Protein 2O9I (pdb70)

Nearest PDB structures (foldseek):
  2o9i-assembly3_B  TM=9.935E-01  e=9.505E-38  Homo sapiens
  8f5y-assembly1_A  TM=9.847E-01  e=1.091E-37  Homo sapiens
  6tfi-assembly1_A  TM=9.910E-01  e=4.517E-37  Homo sapiens
  6nx1-assembly2_B-2  TM=9.942E-01  e=8.984E-37  Homo sapiens
  6hty-assembly2_B  TM=9.895E-01  e=3.097E-36  Homo sapiens

B-factor: mean 54.54, std 20.53, range [12.17, 119.62]

Structure (mmCIF, N/CA/C/O backbone):
data_2O9I
#
_entry.id   2O9I
#
_cell.length_a   83.979
_cell.length_b   90.618
_cell.length_c   105.725
_cell.angle_alpha   90.00
_cell.angle_beta   90.00
_cell.angle_gamma   90.00
#
_symmetry.space_group_name_H-M   'P 21 21 21'
#
loop_
_entity.id
_entity.type
_entity.pdbx_description
1 polymer 'Orphan nuclear receptor PXR'
2 polymer 'Nuclear Receptor Coactivator 1 isoform 3'
3 non-polymer N-(2,2,2-TRIFLUOROETHYL)-N-{4-[2,2,2-TRIFLUORO-1-HYDROXY-1-(TRIFLUOROMETHYL)ETHYL]PHENYL}BENZENESULFONAMIDE
4 water water
#
loop_
_atom_site.group_PDB
_atom_site.id
_atom_site.type_symbol
_atom_site.label_atom_id
_atom_site.label_alt_id
_atom_site.label_comp_id
_atom_site.label_asym_id
_atom_site.label_entity_id
_atom_site.label_seq_id
_atom_site.pdbx_PDB_ins_code
_atom_site.Cartn_x
_atom_site.Cartn_y
_atom_site.Cartn_z
_atom_site.occupancy
_atom_site.B_iso_or_equiv
_atom_site.auth_seq_id
_atom_site.auth_comp_id
_atom_site.auth_asym_id
_atom_site.auth_atom_id
_atom_site.pdbx_PDB_model_num
ATOM 1 N N . GLY A 1 1 ? 2.106 19.275 59.193 1.00 56.98 142 GLY A N 1
ATOM 2 C CA . GLY A 1 1 ? 2.782 18.918 57.915 1.00 55.96 142 GLY A CA 1
ATOM 3 C C . GLY A 1 1 ? 1.774 18.556 56.844 1.00 55.81 142 GLY A C 1
ATOM 4 O O . GLY A 1 1 ? 0.575 18.810 56.993 1.00 54.28 142 GLY A O 1
ATOM 5 N N . LEU A 1 2 ? 2.264 17.967 55.758 1.00 55.88 143 LEU A N 1
ATOM 6 C CA . LEU A 1 2 ? 1.413 17.565 54.640 1.00 55.55 143 LEU A CA 1
ATOM 7 C C . LEU A 1 2 ? 0.937 16.140 54.860 1.00 54.32 143 LEU A C 1
ATOM 8 O O . LEU A 1 2 ? 1.630 15.342 55.486 1.00 53.47 143 LEU A O 1
ATOM 13 N N . THR A 1 3 ? -0.237 15.810 54.338 1.00 54.26 144 THR A N 1
ATOM 14 C CA . THR A 1 3 ? -0.736 14.452 54.479 1.00 56.14 144 THR A CA 1
ATOM 15 C C . THR A 1 3 ? 0.328 13.569 53.836 1.00 57.85 144 THR A C 1
ATOM 16 O O . THR A 1 3 ? 1.256 14.070 53.197 1.00 59.16 144 THR A O 1
ATOM 20 N N . GLU A 1 4 ? 0.216 12.259 54.004 1.00 59.37 145 GLU A N 1
ATOM 21 C CA . GLU A 1 4 ? 1.222 11.380 53.428 1.00 59.69 145 GLU A CA 1
ATOM 22 C C . GLU A 1 4 ? 1.060 11.284 51.916 1.00 57.50 145 GLU A C 1
ATOM 23 O O . GLU A 1 4 ? 2.006 10.925 51.217 1.00 55.90 145 GLU A O 1
ATOM 29 N N . GLU A 1 5 ? -0.134 11.596 51.414 1.00 56.59 146 GLU A N 1
ATOM 30 C CA . GLU A 1 5 ? -0.357 11.544 49.967 1.00 58.35 146 GLU A CA 1
ATOM 31 C C . GLU A 1 5 ? 0.373 12.741 49.365 1.00 58.15 146 GLU A C 1
ATOM 32 O O . GLU A 1 5 ? 1.082 12.622 48.364 1.00 56.88 146 GLU A O 1
ATOM 38 N N . GLN A 1 6 ? 0.208 13.885 50.019 1.00 58.17 147 GLN A N 1
ATOM 39 C CA . GLN A 1 6 ? 0.826 15.129 49.596 1.00 57.95 147 GLN A CA 1
ATOM 40 C C . GLN A 1 6 ? 2.338 14.977 49.552 1.00 58.91 147 GLN A C 1
ATOM 41 O O . GLN A 1 6 ? 2.969 15.194 48.526 1.00 59.34 147 GLN A O 1
ATOM 47 N N . ARG A 1 7 ? 2.903 14.611 50.689 1.00 61.04 148 ARG A N 1
ATOM 48 C CA . ARG A 1 7 ? 4.323 14.434 50.783 1.00 63.22 148 ARG A CA 1
ATOM 49 C C . ARG A 1 7 ? 4.895 13.638 49.616 1.00 63.10 148 ARG A C 1
ATOM 50 O O . ARG A 1 7 ? 5.976 13.928 49.125 1.00 63.86 148 ARG A O 1
ATOM 58 N N . MET A 1 8 ? 4.163 12.640 49.154 1.00 62.20 149 MET A N 1
ATOM 59 C CA . MET A 1 8 ? 4.641 11.831 48.043 1.00 61.67 149 MET A CA 1
ATOM 60 C C . MET A 1 8 ? 4.255 12.355 46.666 1.00 57.77 149 MET A C 1
ATOM 61 O O . MET A 1 8 ? 4.781 11.928 45.636 1.00 57.86 149 MET A O 1
ATOM 66 N N . MET A 1 9 ? 3.322 13.289 46.651 1.00 53.63 150 MET A N 1
ATOM 67 C CA . MET A 1 9 ? 2.877 13.927 45.418 1.00 50.31 150 MET A CA 1
ATOM 68 C C . MET A 1 9 ? 4.001 14.857 45.014 1.00 47.69 150 MET A C 1
ATOM 69 O O . MET A 1 9 ? 4.345 14.948 43.831 1.00 47.63 150 MET A O 1
ATOM 74 N N . ILE A 1 10 ? 4.558 15.552 46.005 1.00 43.59 151 ILE A N 1
ATOM 75 C CA . ILE A 1 10 ? 5.666 16.469 45.752 1.00 42.09 151 ILE A CA 1
ATOM 76 C C . ILE A 1 10 ? 6.901 15.702 45.282 1.00 41.20 151 ILE A C 1
ATOM 77 O O . ILE A 1 10 ? 7.667 16.184 44.450 1.00 40.72 151 ILE A O 1
ATOM 82 N N . ARG A 1 11 ? 7.082 14.511 45.837 1.00 41.34 152 ARG A N 1
ATOM 83 C CA . ARG A 1 11 ? 8.209 13.660 45.501 1.00 42.56 152 ARG A CA 1
ATOM 84 C C . ARG A 1 11 ? 8.168 13.174 44.047 1.00 41.34 152 ARG A C 1
ATOM 85 O O . ARG A 1 11 ? 9.180 13.217 43.345 1.00 38.46 152 ARG A O 1
ATOM 93 N N . GLU A 1 12 ? 7.009 12.709 43.587 1.00 41.35 153 GLU A N 1
ATOM 94 C CA . GLU A 1 12 ? 6.930 12.252 42.205 1.00 41.78 153 GLU A CA 1
ATOM 95 C C . GLU A 1 12 ? 7.113 13.440 41.259 1.00 40.34 153 GLU A C 1
ATOM 96 O O . GLU A 1 12 ? 7.632 13.291 40.153 1.00 38.53 153 GLU A O 1
ATOM 102 N N . LEU A 1 13 ? 6.666 14.612 41.701 1.00 39.03 154 LEU A N 1
ATOM 103 C CA . LEU A 1 13 ? 6.797 15.832 40.916 1.00 37.61 154 LEU A CA 1
ATOM 104 C C . LEU A 1 13 ? 8.298 16.191 40.827 1.00 35.49 154 LEU A C 1
ATOM 105 O O . LEU A 1 13 ? 8.847 16.377 39.744 1.00 35.57 154 LEU A O 1
ATOM 110 N N . MET A 1 14 ? 8.958 16.262 41.975 1.00 31.26 155 MET A N 1
ATOM 111 C CA . MET A 1 14 ? 10.384 16.556 42.039 1.00 29.17 155 MET A CA 1
ATOM 112 C C . MET A 1 14 ? 11.187 15.552 41.249 1.00 29.41 155 MET A C 1
ATOM 113 O O . MET A 1 14 ? 12.043 15.917 40.462 1.00 31.68 155 MET A O 1
ATOM 118 N N . ASP A 1 15 ? 10.908 14.275 41.465 1.00 30.60 156 ASP A N 1
ATOM 119 C CA . ASP A 1 15 ? 11.595 13.212 40.740 1.00 28.97 156 ASP A CA 1
ATOM 120 C C . ASP A 1 15 ? 11.470 13.414 39.245 1.00 27.57 156 ASP A C 1
ATOM 121 O O . ASP A 1 15 ? 12.450 13.307 38.504 1.00 27.48 156 ASP A O 1
ATOM 126 N N . ALA A 1 16 ? 10.265 13.730 38.801 1.00 25.52 157 ALA A N 1
ATOM 127 C CA . ALA A 1 16 ? 10.028 13.967 37.390 1.00 25.82 157 ALA A CA 1
ATOM 128 C C . ALA A 1 16 ? 10.833 15.179 36.948 1.00 27.78 157 ALA A C 1
ATOM 129 O O . ALA A 1 16 ? 11.421 15.176 35.864 1.00 27.10 157 ALA A O 1
ATOM 131 N N . GLN A 1 17 ? 10.873 16.210 37.791 1.00 26.50 158 GLN A N 1
ATOM 132 C CA . GLN A 1 17 ? 11.625 17.402 37.446 1.00 26.99 158 GLN A CA 1
ATOM 133 C C . GLN A 1 17 ? 13.088 17.047 37.248 1.00 29.62 158 GLN A C 1
ATOM 134 O O . GLN A 1 17 ? 13.660 17.335 36.190 1.00 28.52 158 GLN A O 1
ATOM 140 N N . MET A 1 18 ? 13.680 16.392 38.251 1.00 30.44 159 MET A N 1
ATOM 141 C CA . MET A 1 18 ? 15.097 16.032 38.196 1.00 34.78 159 MET A CA 1
ATOM 142 C C . MET A 1 18 ? 15.491 15.120 37.030 1.00 35.87 159 MET A C 1
ATOM 143 O O . MET A 1 18 ? 16.589 15.248 36.489 1.00 37.97 159 MET A O 1
ATOM 148 N N . LYS A 1 19 ? 14.606 14.211 36.638 1.00 34.47 160 LYS A N 1
ATOM 149 C CA . LYS A 1 19 ? 14.929 13.295 35.565 1.00 32.98 160 LYS A CA 1
ATOM 150 C C . LYS A 1 19 ? 14.734 13.873 34.186 1.00 33.93 160 LYS A C 1
ATOM 151 O O . LYS A 1 19 ? 15.165 13.272 33.204 1.00 36.62 160 LYS A O 1
ATOM 157 N N . THR A 1 20 ? 14.097 15.032 34.079 1.00 34.41 161 THR A N 1
ATOM 158 C CA . THR A 1 20 ? 13.837 15.582 32.749 1.00 32.45 161 THR A CA 1
ATOM 159 C C . THR A 1 20 ? 14.220 17.036 32.530 1.00 32.57 161 THR A C 1
ATOM 160 O O . THR A 1 20 ? 14.029 17.574 31.454 1.00 31.88 161 THR A O 1
ATOM 164 N N . PHE A 1 21 ? 14.762 17.677 33.550 1.00 34.52 162 PHE A N 1
ATOM 165 C CA . PHE A 1 21 ? 15.177 19.061 33.424 1.00 35.99 162 PHE A CA 1
ATOM 166 C C . PHE A 1 21 ? 16.696 19.092 33.467 1.00 36.16 162 PHE A C 1
ATOM 167 O O . PHE A 1 21 ? 17.294 18.945 34.525 1.00 35.69 162 PHE A O 1
ATOM 175 N N . ASP A 1 22 ? 17.318 19.263 32.305 1.00 38.41 163 ASP A N 1
ATOM 176 C CA . ASP A 1 22 ? 18.787 19.316 32.218 1.00 39.61 163 ASP A CA 1
ATOM 177 C C . ASP A 1 22 ? 19.207 20.743 32.541 1.00 38.40 163 ASP A C 1
ATOM 178 O O . ASP A 1 22 ? 19.531 21.538 31.647 1.00 38.27 163 ASP A O 1
ATOM 183 N N . THR A 1 23 ? 19.191 21.046 33.835 1.00 37.78 164 THR A N 1
ATOM 184 C CA . THR A 1 23 ? 19.505 22.376 34.348 1.00 36.75 164 THR A CA 1
ATOM 185 C C . THR A 1 23 ? 20.838 23.004 33.915 1.00 36.68 164 THR A C 1
ATOM 186 O O . THR A 1 23 ? 21.004 24.224 33.995 1.00 37.30 164 THR A O 1
ATOM 190 N N . THR A 1 24 ? 21.775 22.185 33.447 1.00 36.95 165 THR A N 1
ATOM 191 C CA . THR A 1 24 ? 23.081 22.671 33.024 1.00 37.49 165 THR A CA 1
ATOM 192 C C . THR A 1 24 ? 23.164 22.740 31.508 1.00 38.78 165 THR A C 1
ATOM 193 O O . THR A 1 24 ? 24.205 23.107 30.952 1.00 37.89 165 THR A O 1
ATOM 197 N N . PHE A 1 25 ? 22.075 22.365 30.842 1.00 40.24 166 PHE A N 1
ATOM 198 C CA . PHE A 1 25 ? 22.027 22.370 29.385 1.00 42.22 166 PHE A CA 1
ATOM 199 C C . PHE A 1 25 ? 23.255 21.675 28.808 1.00 43.20 166 PHE A C 1
ATOM 200 O O . PHE A 1 25 ? 23.895 22.166 27.878 1.00 44.46 166 PHE A O 1
ATOM 208 N N . SER A 1 26 ? 23.573 20.518 29.367 1.00 44.81 167 SER A N 1
ATOM 209 C CA . SER A 1 26 ? 24.716 19.736 28.916 1.00 47.09 167 SER A CA 1
ATOM 210 C C . SER A 1 26 ? 24.397 18.849 27.702 1.00 47.28 167 SER A C 1
ATOM 211 O O . SER A 1 26 ? 25.295 18.415 26.989 1.00 46.48 167 SER A O 1
ATOM 214 N N . HIS A 1 27 ? 23.118 18.593 27.456 1.00 48.67 168 HIS A N 1
ATOM 215 C CA . HIS A 1 27 ? 22.730 17.748 26.341 1.00 50.19 168 HIS A CA 1
ATOM 216 C C . HIS A 1 27 ? 22.122 18.533 25.198 1.00 50.60 168 HIS A C 1
ATOM 217 O O . HIS A 1 27 ? 21.538 17.970 24.262 1.00 50.37 168 HIS A O 1
ATOM 224 N N . PHE A 1 28 ? 22.266 19.848 25.277 1.00 50.92 169 PHE A N 1
ATOM 225 C CA . PHE A 1 28 ? 21.760 20.727 24.234 1.00 50.86 169 PHE A CA 1
ATOM 226 C C . PHE A 1 28 ? 22.934 21.085 23.318 1.00 51.50 169 PHE A C 1
ATOM 227 O O . PHE A 1 28 ? 23.750 21.964 23.634 1.00 51.47 169 PHE A O 1
ATOM 235 N N . LYS A 1 29 ? 23.039 20.370 22.203 1.00 52.27 170 LYS A N 1
ATOM 236 C CA . LYS A 1 29 ? 24.110 20.634 21.248 1.00 54.67 170 LYS A CA 1
ATOM 237 C C . LYS A 1 29 ? 23.646 20.370 19.832 1.00 53.38 170 LYS A C 1
ATOM 238 O O . LYS A 1 29 ? 22.570 19.824 19.623 1.00 53.50 170 LYS A O 1
ATOM 244 N N . ASN A 1 30 ? 24.467 20.755 18.863 1.00 53.98 171 ASN A N 1
ATOM 245 C CA . ASN A 1 30 ? 24.133 20.578 17.448 1.00 53.99 171 ASN A CA 1
ATOM 246 C C . ASN A 1 30 ? 23.014 21.560 17.123 1.00 52.68 171 ASN A C 1
ATOM 247 O O . ASN A 1 30 ? 22.087 21.223 16.383 1.00 54.65 171 ASN A O 1
ATOM 252 N N . PHE A 1 31 ? 23.084 22.761 17.691 1.00 48.64 172 PHE A N 1
ATOM 253 C CA . PHE A 1 31 ? 22.056 23.759 17.440 1.00 45.79 172 PHE A CA 1
ATOM 254 C C . PHE A 1 31 ? 22.560 24.786 16.429 1.00 45.83 172 PHE A C 1
ATOM 255 O O . PHE A 1 31 ? 23.768 24.936 16.235 1.00 47.47 172 PHE A O 1
ATOM 263 N N . ARG A 1 32 ? 21.632 25.482 15.782 1.00 43.53 173 ARG A N 1
ATOM 264 C CA . ARG A 1 32 ? 21.991 26.476 14.787 1.00 43.14 173 ARG A CA 1
ATOM 265 C C . ARG A 1 32 ? 22.431 27.786 15.429 1.00 43.51 173 ARG A C 1
ATOM 266 O O . ARG A 1 32 ? 22.046 28.093 16.555 1.00 44.72 173 ARG A O 1
ATOM 274 N N . LEU A 1 33 ? 23.240 28.555 14.705 1.00 43.32 174 LEU A N 1
ATOM 275 C CA . LEU A 1 33 ? 23.730 29.841 15.191 1.00 43.87 174 LEU A CA 1
ATOM 276 C C . LEU A 1 33 ? 23.626 30.876 14.084 1.00 44.31 174 LEU A C 1
ATOM 277 O O . LEU A 1 33 ? 23.512 30.520 12.907 1.00 45.29 174 LEU A O 1
ATOM 282 N N . PRO A 1 34 ? 23.647 32.171 14.443 1.00 43.97 175 PRO A N 1
ATOM 283 C CA . PRO A 1 34 ? 23.561 33.223 13.431 1.00 44.30 175 PRO A CA 1
ATOM 284 C C . PRO A 1 34 ? 24.832 33.112 12.607 1.00 46.70 175 PRO A C 1
ATOM 285 O O . PRO A 1 34 ? 25.902 32.848 13.161 1.00 48.30 175 PRO A O 1
ATOM 289 N N . GLY A 1 35 ? 24.725 33.304 11.295 1.00 48.95 176 GLY A N 1
ATOM 290 C CA . GLY A 1 35 ? 25.900 33.218 10.442 1.00 50.84 176 GLY A CA 1
ATOM 291 C C . GLY A 1 35 ? 26.864 34.362 10.703 1.00 52.74 176 GLY A C 1
ATOM 292 O O . GLY A 1 35 ? 26.612 35.216 11.554 1.00 51.51 176 GLY A O 1
ATOM 293 N N . VAL A 1 36 ? 27.980 34.380 9.986 1.00 56.69 177 VAL A N 1
ATOM 294 C CA . VAL A 1 36 ? 28.964 35.443 10.163 1.00 62.49 177 VAL A CA 1
ATOM 295 C C . VAL A 1 36 ? 28.786 36.527 9.074 1.00 65.20 177 VAL A C 1
ATOM 296 O O . VAL A 1 36 ? 29.745 37.164 8.623 1.00 64.40 177 VAL A O 1
ATOM 300 N N . LEU A 1 37 ? 27.522 36.728 8.692 1.00 68.63 178 LEU A N 1
ATOM 301 C CA . LEU A 1 37 ? 27.099 37.681 7.666 1.00 69.78 178 LEU A CA 1
ATOM 302 C C . LEU A 1 37 ? 27.964 38.923 7.567 1.00 70.78 178 LEU A C 1
ATOM 303 O O . LEU A 1 37 ? 27.571 39.903 6.935 1.00 72.97 178 LEU A O 1
ATOM 308 N N . SER A 1 51 ? 1.155 44.766 -1.394 1.00 110.93 192 SER A N 1
ATOM 309 C CA . SER A 1 51 ? 2.259 45.221 -0.561 1.00 110.74 192 SER A CA 1
ATOM 310 C C . SER A 1 51 ? 1.786 46.247 0.462 1.00 110.62 192 SER A C 1
ATOM 311 O O . SER A 1 51 ? 2.563 47.086 0.914 1.00 110.77 192 SER A O 1
ATOM 314 N N . ARG A 1 52 ? 0.506 46.182 0.813 1.00 110.55 193 ARG A N 1
ATOM 315 C CA . ARG A 1 52 ? -0.067 47.092 1.801 1.00 111.17 193 ARG A CA 1
ATOM 316 C C . ARG A 1 52 ? -0.532 46.280 2.997 1.00 110.87 193 ARG A C 1
ATOM 317 O O . ARG A 1 52 ? -0.419 46.706 4.148 1.00 110.15 193 ARG A O 1
ATOM 325 N N . GLU A 1 53 ? -1.073 45.106 2.699 1.00 110.51 194 GLU A N 1
ATOM 326 C CA . GLU A 1 53 ? -1.549 44.200 3.723 1.00 109.80 194 GLU A CA 1
ATOM 327 C C . GLU A 1 53 ? -0.341 43.639 4.463 1.00 108.30 194 GLU A C 1
ATOM 328 O O . GLU A 1 53 ? -0.282 43.676 5.695 1.00 107.89 194 GLU A O 1
ATOM 334 N N . GLU A 1 54 ? 0.626 43.133 3.701 1.00 105.83 195 GLU A N 1
ATOM 335 C CA . GLU A 1 54 ? 1.831 42.559 4.282 1.00 103.23 195 GLU A CA 1
ATOM 336 C C . GLU A 1 54 ? 2.650 43.627 4.998 1.00 100.08 195 GLU A C 1
ATOM 337 O O . GLU A 1 54 ? 3.312 43.347 6.000 1.00 99.89 195 GLU A O 1
ATOM 343 N N . ALA A 1 55 ? 2.601 44.851 4.483 1.00 95.83 196 ALA A N 1
ATOM 344 C CA . ALA A 1 55 ? 3.346 45.955 5.079 1.00 91.92 196 ALA A CA 1
ATOM 345 C C . ALA A 1 55 ? 2.973 46.125 6.551 1.00 89.36 196 ALA A C 1
ATOM 346 O O . ALA A 1 55 ? 3.843 46.282 7.408 1.00 88.84 196 ALA A O 1
ATOM 348 N N . ALA A 1 56 ? 1.674 46.097 6.836 1.00 85.97 197 ALA A N 1
ATOM 349 C CA . ALA A 1 56 ? 1.189 46.243 8.202 1.00 81.81 197 ALA A CA 1
ATOM 350 C C . ALA A 1 56 ? 1.652 45.048 9.023 1.00 79.16 197 ALA A C 1
ATOM 351 O O . ALA A 1 56 ? 1.938 45.169 10.216 1.00 78.75 197 ALA A O 1
ATOM 353 N N . LYS A 1 57 ? 1.715 43.889 8.376 1.00 75.81 198 LYS A N 1
ATOM 354 C CA . LYS A 1 57 ? 2.160 42.674 9.038 1.00 72.86 198 LYS A CA 1
ATOM 35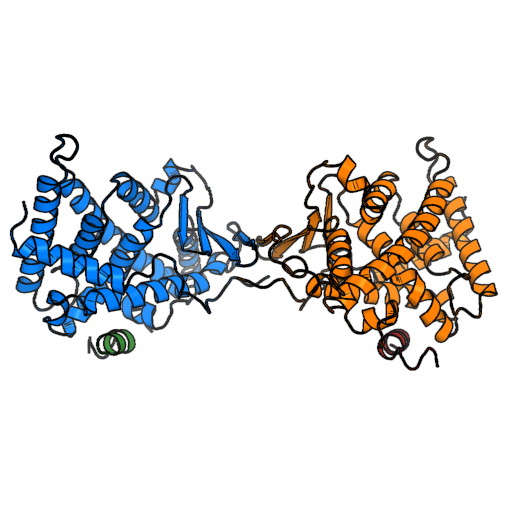5 C C . LYS A 1 57 ? 3.583 42.856 9.559 1.00 71.32 198 LYS A C 1
ATOM 356 O O . LYS A 1 57 ? 3.862 42.583 10.728 1.00 71.06 198 LYS A O 1
ATOM 362 N N . TRP A 1 58 ? 4.486 43.309 8.693 1.00 69.40 199 TRP A N 1
ATOM 363 C CA . TRP A 1 58 ? 5.870 43.534 9.106 1.00 66.70 199 TRP A CA 1
ATOM 364 C C . TRP A 1 58 ? 5.937 44.505 10.279 1.00 64.54 199 TRP A C 1
ATOM 365 O O . TRP A 1 58 ? 6.677 44.291 11.237 1.00 63.94 199 TRP A O 1
ATOM 376 N N . SER A 1 59 ? 5.160 45.576 10.199 1.00 63.21 200 SER A N 1
ATOM 377 C CA . SER A 1 59 ? 5.135 46.565 11.265 1.00 61.47 200 SER A CA 1
ATOM 378 C C . SER A 1 59 ? 4.840 45.900 12.605 1.00 59.70 200 SER A C 1
ATOM 379 O O . SER A 1 59 ? 5.384 46.294 13.629 1.00 59.95 200 SER A O 1
ATOM 382 N N . GLN A 1 60 ? 3.982 44.885 12.593 1.00 57.83 201 GLN A N 1
ATOM 383 C CA . GLN A 1 60 ? 3.629 44.178 13.816 1.00 55.73 201 GLN A CA 1
ATOM 384 C C . GLN A 1 60 ? 4.717 43.216 14.291 1.00 55.82 201 GLN A C 1
ATOM 385 O O . GLN A 1 60 ? 4.974 43.105 15.495 1.00 55.15 201 GLN A O 1
ATOM 391 N N . VAL A 1 61 ? 5.337 42.513 13.344 1.00 54.97 202 VAL A N 1
ATOM 392 C CA . VAL A 1 61 ? 6.392 41.559 13.654 1.00 54.28 202 VAL A CA 1
ATOM 393 C C . VAL A 1 61 ? 7.561 42.258 14.323 1.00 55.55 202 VAL A C 1
ATOM 394 O O . VAL A 1 61 ? 8.125 41.744 15.290 1.00 55.90 202 VAL A O 1
ATOM 398 N N . ARG A 1 62 ? 7.915 43.433 13.808 1.00 57.27 203 ARG A N 1
ATOM 399 C CA . ARG A 1 62 ? 9.017 44.217 14.367 1.00 60.06 203 ARG A CA 1
ATOM 400 C C . ARG A 1 62 ? 8.681 44.633 15.792 1.00 59.92 203 ARG A C 1
ATOM 401 O O . ARG A 1 62 ? 9.557 44.894 16.608 1.00 59.55 203 ARG A O 1
ATOM 409 N N . LYS A 1 63 ? 7.391 44.681 16.079 1.00 61.38 204 LYS A N 1
ATOM 410 C CA . LYS A 1 63 ? 6.913 45.061 17.394 1.00 62.48 204 LYS A CA 1
ATOM 411 C C . LYS A 1 63 ? 6.789 43.805 18.265 1.00 61.09 204 LYS A C 1
ATOM 412 O O . LYS A 1 63 ? 6.707 43.894 19.489 1.00 61.13 204 LYS A O 1
ATOM 418 N N . ASP A 1 64 ? 6.776 42.640 17.625 1.00 59.08 205 ASP A N 1
ATOM 419 C CA . ASP A 1 64 ? 6.657 41.373 18.341 1.00 57.92 205 ASP A CA 1
ATOM 420 C C . ASP A 1 64 ? 7.998 40.807 18.776 1.00 57.24 205 ASP A C 1
ATOM 421 O O . ASP A 1 64 ? 8.100 40.177 19.823 1.00 56.19 205 ASP A O 1
ATOM 426 N N . LEU A 1 65 ? 9.017 41.019 17.953 1.00 57.13 206 LEU A N 1
ATOM 427 C CA . LEU A 1 65 ? 10.361 40.532 18.229 1.00 57.40 206 LEU A CA 1
ATOM 428 C C . LEU A 1 65 ? 11.164 41.609 18.911 1.00 58.65 206 LEU A C 1
ATOM 429 O O . LEU A 1 65 ? 12.259 41.367 19.403 1.00 59.38 206 LEU A O 1
ATOM 434 N N . CYS A 1 66 ? 10.588 42.801 18.933 1.00 61.21 207 CYS A N 1
ATOM 435 C CA . CYS A 1 66 ? 11.214 43.981 19.504 1.00 62.18 207 CYS A CA 1
ATOM 436 C C . CYS A 1 66 ? 11.959 43.817 20.841 1.00 61.35 207 CYS A C 1
ATOM 437 O O . CYS A 1 66 ? 13.183 43.636 20.852 1.00 60.05 207 CYS A O 1
ATOM 440 N N . SER A 1 67 ? 11.226 43.882 21.956 1.00 60.52 208 SER A N 1
ATOM 441 C CA . SER A 1 67 ? 11.829 43.785 23.289 1.00 60.12 208 SER A CA 1
ATOM 442 C C . SER A 1 67 ? 12.028 42.370 23.819 1.00 58.85 208 SER A C 1
ATOM 443 O O . SER A 1 67 ? 11.827 42.091 25.003 1.00 58.38 208 SER A O 1
ATOM 446 N N . LEU A 1 68 ? 12.436 41.482 22.924 1.00 57.01 209 LEU A N 1
ATOM 447 C CA . LEU A 1 68 ? 12.703 40.098 23.271 1.00 54.94 209 LEU A CA 1
ATOM 448 C C . LEU A 1 68 ? 14.108 39.882 22.759 1.00 52.73 209 LEU A C 1
ATOM 449 O O . LEU A 1 68 ? 14.684 38.794 22.865 1.00 52.07 209 LEU A O 1
ATOM 454 N N . LYS A 1 69 ? 14.658 40.955 22.206 1.00 49.24 210 LYS A N 1
ATOM 455 C CA . LYS A 1 69 ? 15.992 40.909 21.646 1.00 47.15 210 LYS A CA 1
ATOM 456 C C . LYS A 1 69 ? 16.999 40.478 22.699 1.00 44.57 210 LYS A C 1
ATOM 457 O O . LYS A 1 69 ? 17.021 41.020 23.802 1.00 43.34 210 LYS A O 1
ATOM 463 N N . VAL A 1 70 ? 17.820 39.487 22.363 1.00 43.27 211 VAL A N 1
ATOM 464 C CA . VAL A 1 70 ? 18.838 39.018 23.291 1.00 42.26 211 VAL A CA 1
ATOM 465 C C . VAL A 1 70 ? 20.209 38.885 22.641 1.00 42.34 211 VAL A C 1
ATOM 466 O O . VAL A 1 70 ? 20.337 38.834 21.421 1.00 41.72 211 VAL A O 1
ATOM 470 N N . SER A 1 71 ? 21.224 38.849 23.495 1.00 42.97 212 SER A N 1
ATOM 471 C CA . SER A 1 71 ? 22.608 38.683 23.096 1.00 42.50 212 SER A CA 1
ATOM 472 C C . SER A 1 71 ? 22.886 37.228 23.438 1.00 40.62 212 SER A C 1
ATOM 473 O O . SER A 1 71 ? 22.280 36.681 24.346 1.00 40.34 212 SER A O 1
ATOM 476 N N . LEU A 1 72 ? 23.802 36.604 22.719 1.00 40.60 213 LEU A N 1
ATOM 477 C CA . LEU A 1 72 ? 24.116 35.206 22.954 1.00 39.80 213 LEU A CA 1
ATOM 478 C C . LEU A 1 72 ? 25.586 35.086 23.312 1.00 40.14 213 LEU A C 1
ATOM 479 O O . LEU A 1 72 ? 26.434 35.643 22.621 1.00 39.96 213 LEU A O 1
ATOM 484 N N . GLN A 1 73 ? 25.892 34.384 24.400 1.00 40.76 214 GLN A N 1
ATOM 485 C CA . GLN A 1 73 ? 27.279 34.192 24.782 1.00 43.01 214 GLN A CA 1
ATOM 486 C C . GLN A 1 73 ? 27.542 32.693 24.844 1.00 45.59 214 GLN A C 1
ATOM 487 O O . GLN A 1 73 ? 26.708 31.935 25.356 1.00 47.21 214 GLN A O 1
ATOM 493 N N . LEU A 1 74 ? 28.690 32.266 24.323 1.00 47.38 215 LEU A N 1
ATOM 494 C CA . LEU A 1 74 ? 29.048 30.855 24.331 1.00 50.81 215 LEU A CA 1
ATOM 495 C C . LEU A 1 74 ? 30.402 30.632 24.989 1.00 53.54 215 LEU A C 1
ATOM 496 O O . LEU A 1 74 ? 31.430 30.670 24.316 1.00 55.20 215 LEU A O 1
ATOM 501 N N . ARG A 1 75 ? 30.406 30.408 26.300 1.00 54.84 216 ARG A N 1
ATOM 502 C CA . ARG A 1 75 ? 31.651 30.180 27.026 1.00 55.03 216 ARG A CA 1
ATOM 503 C C . ARG A 1 75 ? 32.111 28.776 26.711 1.00 55.33 216 ARG A C 1
ATOM 504 O O . ARG A 1 75 ? 31.414 27.821 27.005 1.00 54.98 216 ARG A O 1
ATOM 512 N N . GLY A 1 76 ? 33.289 28.663 26.108 1.00 57.38 217 GLY A N 1
ATOM 513 C CA . GLY A 1 76 ? 33.827 27.363 25.748 1.00 60.57 217 GLY A CA 1
ATOM 514 C C . GLY A 1 76 ? 34.645 26.667 26.827 1.00 63.00 217 GLY A C 1
ATOM 515 O O . GLY A 1 76 ? 35.037 27.283 27.817 1.00 61.64 217 GLY A O 1
ATOM 516 N N . GLU A 1 77 ? 34.901 25.375 26.620 1.00 65.64 218 GLU A N 1
ATOM 517 C CA . GLU A 1 77 ? 35.674 24.556 27.554 1.00 67.43 218 GLU A CA 1
ATOM 518 C C . GLU A 1 77 ? 37.026 25.193 27.840 1.00 67.06 218 GLU A C 1
ATOM 519 O O . GLU A 1 77 ? 37.326 25.553 28.973 1.00 68.63 218 GLU A O 1
ATOM 525 N N . ASP A 1 78 ? 37.840 25.310 26.795 1.00 65.75 219 ASP A N 1
ATOM 526 C CA . ASP A 1 78 ? 39.180 25.879 26.891 1.00 63.83 219 ASP A CA 1
ATOM 527 C C . ASP A 1 78 ? 39.256 27.243 27.570 1.00 61.82 219 ASP A C 1
ATOM 528 O O . ASP A 1 78 ? 40.331 27.655 28.009 1.00 61.32 219 ASP A O 1
ATOM 533 N N . GLY A 1 79 ? 38.129 27.945 27.649 1.00 59.90 220 GLY A N 1
ATOM 534 C CA . GLY A 1 79 ? 38.133 29.263 28.264 1.00 58.11 220 GLY A CA 1
ATOM 535 C C . GLY A 1 79 ? 37.853 30.362 27.250 1.00 57.41 220 GLY A C 1
ATOM 536 O O . GLY A 1 79 ? 37.840 31.549 27.590 1.00 55.73 220 GLY A O 1
ATOM 537 N N . SER A 1 80 ? 37.643 29.962 25.995 1.00 56.53 221 SER A N 1
ATOM 538 C CA . SER A 1 80 ? 37.339 30.896 24.919 1.00 54.40 221 SER A CA 1
ATOM 539 C C . SER A 1 80 ? 35.917 31.377 25.130 1.00 52.53 221 SER A C 1
ATOM 540 O O . SER A 1 80 ? 35.131 30.719 25.795 1.00 51.91 221 SER A O 1
ATOM 543 N N . VAL A 1 81 ? 35.579 32.519 24.557 1.00 51.63 222 VAL A N 1
ATOM 544 C CA . VAL A 1 81 ? 34.235 33.047 24.713 1.00 50.83 222 VAL A CA 1
ATOM 545 C C . VAL A 1 81 ? 33.725 33.693 23.431 1.00 49.73 222 VAL A C 1
ATOM 546 O O . VAL A 1 81 ? 34.217 34.738 23.009 1.00 50.51 222 VAL A O 1
ATOM 550 N N . TRP A 1 82 ? 32.750 33.052 22.799 1.00 47.54 223 TRP A N 1
ATOM 551 C CA . TRP A 1 82 ? 32.165 33.601 21.588 1.00 46.21 223 TRP A CA 1
ATOM 552 C C . TRP A 1 82 ? 30.989 34.449 22.049 1.00 46.54 223 TRP A C 1
ATOM 553 O O . TRP A 1 82 ? 30.267 34.070 22.957 1.00 47.91 223 TRP A O 1
ATOM 564 N N . ASN A 1 83 ? 30.798 35.604 21.434 1.00 47.35 224 ASN A N 1
ATOM 565 C CA . ASN A 1 83 ? 29.697 36.470 21.821 1.00 46.68 224 ASN A CA 1
ATOM 566 C C . ASN A 1 83 ? 29.021 37.031 20.571 1.00 46.36 224 ASN A C 1
ATOM 567 O O . ASN A 1 83 ? 29.689 37.455 19.633 1.00 45.55 224 ASN A O 1
ATOM 572 N N . TYR A 1 84 ? 27.693 37.023 20.568 1.00 47.06 225 TYR A N 1
ATOM 573 C CA . TYR A 1 84 ? 26.918 37.499 19.435 1.00 47.52 225 TYR A CA 1
ATOM 574 C C . TYR A 1 84 ? 25.969 38.621 19.782 1.00 48.37 225 TYR A C 1
ATOM 575 O O . TYR A 1 84 ? 24.984 38.393 20.489 1.00 47.93 225 TYR A O 1
ATOM 584 N N . LYS A 1 85 ? 26.242 39.816 19.259 1.00 49.80 226 LYS A N 1
ATOM 585 C CA . LYS A 1 85 ? 25.370 40.969 19.486 1.00 50.79 226 LYS A CA 1
ATOM 586 C C . LYS A 1 85 ? 24.483 41.094 18.249 1.00 50.92 226 LYS A C 1
ATOM 587 O O . LYS A 1 85 ? 24.971 41.277 17.136 1.00 50.48 226 LYS A O 1
ATOM 593 N N . PRO A 1 86 ? 23.163 40.982 18.429 1.00 52.09 227 PRO A N 1
ATOM 594 C CA . PRO A 1 86 ? 22.220 41.079 17.316 1.00 54.48 227 PRO A CA 1
ATOM 595 C C . PRO A 1 86 ? 22.174 42.469 16.671 1.00 56.82 227 PRO A C 1
ATOM 596 O O . PRO A 1 86 ? 22.660 43.445 17.239 1.00 58.08 227 PRO A O 1
ATOM 600 N N . PRO A 1 87 ? 21.591 42.574 15.470 1.00 59.18 228 PRO A N 1
ATOM 601 C CA . PRO A 1 87 ? 21.514 43.869 14.792 1.00 62.58 228 PRO A CA 1
ATOM 602 C C . PRO A 1 87 ? 20.399 44.769 15.315 1.00 65.95 228 PRO A C 1
ATOM 603 O O . PRO A 1 87 ? 19.323 44.291 15.678 1.00 66.76 228 PRO A O 1
ATOM 607 N N . ALA A 1 88 ? 20.669 46.071 15.370 1.00 69.63 229 ALA A N 1
ATOM 608 C CA . ALA A 1 88 ? 19.665 47.040 15.806 1.00 74.11 229 ALA A CA 1
ATOM 609 C C . ALA A 1 88 ? 18.553 47.076 14.737 1.00 76.70 229 ALA A C 1
ATOM 610 O O . ALA A 1 88 ? 18.768 46.669 13.595 1.00 77.03 229 ALA A O 1
ATOM 612 N N . ASP A 1 89 ? 17.372 47.560 15.098 1.00 79.80 230 ASP A N 1
ATOM 613 C CA . ASP A 1 89 ? 16.257 47.583 14.155 1.00 84.02 230 ASP A CA 1
ATOM 614 C C . ASP A 1 89 ? 16.533 48.379 12.878 1.00 86.38 230 ASP A C 1
ATOM 615 O O . ASP A 1 89 ? 17.073 49.487 12.917 1.00 86.53 230 ASP A O 1
ATOM 620 N N . SER A 1 90 ? 16.143 47.792 11.749 1.00 88.71 231 SER A N 1
ATOM 621 C CA . SER A 1 90 ? 16.307 48.392 10.426 1.00 90.33 231 SER A CA 1
ATOM 622 C C . SER A 1 90 ? 16.055 47.313 9.378 1.00 91.79 231 SER A C 1
ATOM 623 O O . SER A 1 90 ? 15.976 46.123 9.704 1.00 92.67 231 SER A O 1
ATOM 626 N N . GLY A 1 91 ? 15.941 47.734 8.122 1.00 92.62 232 GLY A N 1
ATOM 627 C CA . GLY A 1 91 ? 15.702 46.799 7.036 1.00 93.13 232 GLY A CA 1
ATOM 628 C C . GLY A 1 91 ? 14.683 45.723 7.373 1.00 93.38 232 GLY A C 1
ATOM 629 O O . GLY A 1 91 ? 13.598 46.014 7.896 1.00 94.19 232 GLY A O 1
ATOM 630 N N . GLY A 1 92 ? 15.037 44.474 7.083 1.00 91.97 233 GLY A N 1
ATOM 631 C CA . GLY A 1 92 ? 14.141 43.368 7.357 1.00 89.91 233 GLY A CA 1
ATOM 632 C C . GLY A 1 92 ? 14.785 42.178 8.049 1.00 89.01 233 GLY A C 1
ATOM 633 O O . GLY A 1 92 ? 15.074 42.227 9.246 1.00 88.95 233 GLY A O 1
ATOM 634 N N . LYS A 1 93 ? 15.001 41.111 7.283 1.00 87.57 234 LYS A N 1
ATOM 635 C CA . LYS A 1 93 ? 15.590 39.862 7.762 1.00 85.81 234 LYS A CA 1
ATOM 636 C C . LYS A 1 93 ? 16.554 39.942 8.949 1.00 84.33 234 LYS A C 1
ATOM 637 O O . LYS A 1 93 ? 16.701 38.971 9.696 1.00 84.92 234 LYS A O 1
ATOM 643 N N . GLU A 1 94 ? 17.211 41.084 9.129 1.00 81.85 235 GLU A N 1
ATOM 644 C CA . GLU A 1 94 ? 18.152 41.248 10.236 1.00 78.54 235 GLU A CA 1
ATOM 645 C C . GLU A 1 94 ? 17.493 41.013 11.597 1.00 74.60 235 GLU A C 1
ATOM 646 O O . GLU A 1 94 ? 18.174 40.714 12.579 1.00 74.91 235 GLU A O 1
ATOM 652 N N . ILE A 1 95 ? 16.169 41.139 11.657 1.00 69.10 236 ILE A N 1
ATOM 653 C CA . ILE A 1 95 ? 15.456 40.938 12.912 1.00 63.17 236 ILE A CA 1
ATOM 654 C C . ILE A 1 95 ? 15.045 39.484 13.150 1.00 59.85 236 ILE A C 1
ATOM 655 O O . ILE A 1 95 ? 14.329 39.187 14.105 1.00 58.91 236 ILE A O 1
ATOM 660 N N . PHE A 1 96 ? 15.508 38.583 12.292 1.00 56.04 237 PHE A N 1
ATOM 661 C CA . PHE A 1 96 ? 15.187 37.166 12.420 1.00 53.20 237 PHE A CA 1
ATOM 662 C C . PHE A 1 96 ? 16.453 36.318 12.509 1.00 50.45 237 PHE A C 1
ATOM 663 O O . PHE A 1 96 ? 16.379 35.101 12.380 1.00 50.95 237 PHE A O 1
ATOM 671 N N . SER A 1 97 ? 17.604 36.941 12.733 1.00 47.98 238 SER A N 1
ATOM 672 C CA . SER A 1 97 ? 18.858 36.193 12.746 1.00 47.75 238 SER A CA 1
ATOM 673 C C . SER A 1 97 ? 19.070 35.235 13.898 1.00 46.77 238 SER A C 1
ATOM 674 O O . SER A 1 97 ? 19.901 34.321 13.810 1.00 46.83 238 SER A O 1
ATOM 677 N N . LEU A 1 98 ? 18.313 35.429 14.971 1.00 44.40 239 LEU A N 1
ATOM 678 C CA . LEU A 1 98 ? 18.446 34.591 16.144 1.00 40.51 239 LEU A CA 1
ATOM 679 C C . LEU A 1 98 ? 17.272 33.616 16.316 1.00 38.74 239 LEU A C 1
ATOM 680 O O . LEU A 1 98 ? 17.230 32.860 17.281 1.00 38.10 239 LEU A O 1
ATOM 685 N N . LEU A 1 99 ? 16.343 33.616 15.359 1.00 39.18 240 LEU A N 1
ATOM 686 C CA . LEU A 1 99 ? 15.157 32.739 15.394 1.00 39.38 240 LEU A CA 1
ATOM 687 C C . LEU A 1 99 ? 15.407 31.232 15.257 1.00 39.05 240 LEU A C 1
ATOM 688 O O . LEU A 1 99 ? 14.815 30.430 15.982 1.00 39.13 240 LEU A O 1
ATOM 693 N N . PRO A 1 100 ? 16.273 30.824 14.321 1.00 38.93 241 PRO A N 1
ATOM 694 C CA . PRO A 1 100 ? 16.565 29.398 14.130 1.00 38.13 241 PRO A CA 1
ATOM 695 C C . PRO A 1 100 ? 17.196 28.765 15.375 1.00 38.64 241 PRO A C 1
ATOM 696 O O . PRO A 1 100 ? 16.892 27.615 15.714 1.00 38.57 241 PRO A O 1
ATOM 700 N N . HIS A 1 101 ? 18.079 29.510 16.046 1.00 38.28 242 HIS A N 1
ATOM 701 C CA . HIS A 1 101 ? 18.738 29.002 17.253 1.00 37.25 242 HIS A CA 1
ATOM 702 C C . HIS A 1 101 ? 17.714 28.885 18.369 1.00 36.22 242 HIS A C 1
ATOM 703 O O . HIS A 1 101 ? 17.709 27.913 19.130 1.00 36.21 242 HIS A O 1
ATOM 710 N N . MET A 1 102 ? 16.861 29.895 18.473 1.00 34.94 243 MET A N 1
ATOM 711 C CA . MET A 1 102 ? 15.825 29.894 19.484 1.00 34.03 243 MET A CA 1
ATOM 712 C C . MET A 1 102 ? 14.918 28.681 19.248 1.00 34.53 243 MET A C 1
ATOM 713 O O . MET A 1 102 ? 14.563 27.955 20.171 1.00 33.80 243 MET A O 1
ATOM 718 N N . ALA A 1 103 ? 14.554 28.453 17.995 1.00 35.04 244 ALA A N 1
ATOM 719 C CA . ALA A 1 103 ? 13.683 27.337 17.666 1.00 36.12 244 ALA A CA 1
ATOM 720 C C . ALA A 1 103 ? 14.299 26.028 18.168 1.00 36.80 244 ALA A C 1
ATOM 721 O O . ALA A 1 103 ? 13.587 25.091 18.559 1.00 35.83 244 ALA A O 1
ATOM 723 N N . ASP A 1 104 ? 15.627 25.961 18.150 1.00 37.17 245 ASP A N 1
ATOM 724 C CA . ASP A 1 104 ? 16.304 24.766 18.609 1.00 36.28 245 ASP A CA 1
ATOM 725 C C . ASP A 1 104 ? 16.331 24.688 20.130 1.00 36.48 245 ASP A C 1
ATOM 726 O O . ASP A 1 104 ? 16.272 23.600 20.698 1.00 35.87 245 ASP A O 1
ATOM 731 N N . MET A 1 105 ? 16.417 25.837 20.794 1.00 37.81 246 MET A N 1
ATOM 732 C CA . MET A 1 105 ? 16.417 25.863 22.257 1.00 38.34 246 MET A CA 1
ATOM 733 C C . MET A 1 105 ? 15.020 25.451 22.728 1.00 39.41 246 MET A C 1
ATOM 734 O O . MET A 1 105 ? 14.863 24.558 23.564 1.00 39.31 246 MET A O 1
ATOM 739 N N . SER A 1 106 ? 14.018 26.138 22.183 1.00 38.95 247 SER A N 1
ATOM 740 C CA . SER A 1 106 ? 12.621 25.899 22.485 1.00 38.67 247 SER A CA 1
ATOM 741 C C . SER A 1 106 ? 12.260 24.423 22.263 1.00 38.82 247 SER A C 1
ATOM 742 O O . SER A 1 106 ? 11.595 23.797 23.094 1.00 39.35 247 SER A O 1
ATOM 745 N N . THR A 1 107 ? 12.702 23.866 21.142 1.00 37.76 248 THR A N 1
ATOM 746 C CA . THR A 1 107 ? 12.431 22.468 20.838 1.00 35.25 248 THR A CA 1
ATOM 747 C C . THR A 1 107 ? 13.125 21.548 21.850 1.00 33.29 248 THR A C 1
ATOM 748 O O . THR A 1 107 ? 12.548 20.557 22.293 1.00 33.69 248 THR A O 1
ATOM 752 N N . TYR A 1 108 ? 14.357 21.880 22.220 1.00 32.84 249 TYR A N 1
ATOM 753 C CA . TYR A 1 108 ? 15.096 21.093 23.204 1.00 32.56 249 TYR A CA 1
ATOM 754 C C . TYR A 1 108 ? 14.306 21.174 24.523 1.00 34.07 249 TYR A C 1
ATOM 755 O O . TYR A 1 108 ? 14.080 20.163 25.201 1.00 34.37 249 TYR A O 1
ATOM 764 N N . MET A 1 109 ? 13.870 22.378 24.873 1.00 34.32 250 MET A N 1
ATOM 765 C CA . MET A 1 109 ? 13.102 22.568 26.094 1.00 34.98 250 MET A CA 1
ATOM 766 C C . MET A 1 109 ? 11.790 21.802 26.037 1.00 35.20 250 MET A C 1
ATOM 767 O O . MET A 1 109 ? 11.373 21.171 27.005 1.00 35.04 250 MET A O 1
ATOM 772 N N . PHE A 1 110 ? 11.135 21.853 24.892 1.00 36.42 251 PHE A N 1
ATOM 773 C CA . PHE A 1 110 ? 9.864 21.163 24.742 1.00 37.92 251 PHE A CA 1
ATOM 774 C C . PHE A 1 110 ? 10.003 19.663 24.982 1.00 38.71 251 PHE A C 1
ATOM 775 O O . PHE A 1 110 ? 9.230 19.082 25.751 1.00 37.66 251 PHE A O 1
ATOM 783 N N . LYS A 1 111 ? 10.993 19.037 24.344 1.00 39.18 252 LYS A N 1
ATOM 784 C CA . LYS A 1 111 ? 11.194 17.604 24.529 1.00 39.44 252 LYS A CA 1
ATOM 785 C C . LYS A 1 111 ? 11.275 17.263 26.017 1.00 38.00 252 LYS A C 1
ATOM 786 O O . LYS A 1 111 ? 10.751 16.236 26.469 1.00 38.57 252 LYS A O 1
ATOM 792 N N . GLY A 1 112 ? 11.925 18.136 26.778 1.00 36.07 253 GLY A N 1
ATOM 793 C CA . GLY A 1 112 ? 12.066 17.905 28.204 1.00 36.30 253 GLY A CA 1
ATOM 794 C C . GLY A 1 112 ? 10.718 17.916 28.889 1.00 37.28 253 GLY A C 1
ATOM 795 O O . GLY A 1 112 ? 10.403 17.012 29.671 1.00 36.89 253 GLY A O 1
ATOM 796 N N . ILE A 1 113 ? 9.926 18.946 28.577 1.00 36.72 254 ILE A N 1
ATOM 797 C CA . ILE A 1 113 ? 8.581 19.119 29.130 1.00 34.74 254 ILE A CA 1
ATOM 798 C C . ILE A 1 113 ? 7.724 17.880 28.907 1.00 33.66 254 ILE A C 1
ATOM 799 O O . ILE A 1 113 ? 7.074 17.376 29.840 1.00 30.52 254 ILE A O 1
ATOM 804 N N . ILE A 1 114 ? 7.743 17.387 27.671 1.00 33.54 255 ILE A N 1
ATOM 805 C CA . ILE A 1 114 ? 6.978 16.205 27.299 1.00 34.20 255 ILE A CA 1
ATOM 806 C C . ILE A 1 114 ? 7.402 15.021 28.144 1.00 33.71 255 ILE A C 1
ATOM 807 O O . ILE A 1 114 ? 6.568 14.249 28.600 1.00 32.90 255 ILE A O 1
ATOM 812 N N . SER A 1 115 ? 8.705 14.876 28.360 1.00 34.64 256 SER A N 1
ATOM 813 C CA . SER A 1 115 ? 9.200 13.778 29.194 1.00 33.37 256 SER A CA 1
ATOM 814 C C . SER A 1 115 ? 8.623 13.944 30.579 1.00 33.09 256 SER A C 1
ATOM 815 O O . SER A 1 115 ? 8.118 12.994 31.159 1.00 34.32 256 SER A O 1
ATOM 818 N N . PHE A 1 116 ? 8.692 15.175 31.087 1.00 33.46 257 PHE A N 1
ATOM 819 C CA . PHE A 1 116 ? 8.188 15.539 32.416 1.00 31.11 257 PHE A CA 1
ATOM 820 C C . PHE A 1 116 ? 6.760 15.049 32.658 1.00 29.75 257 PHE A C 1
ATOM 821 O O . PHE A 1 116 ? 6.484 14.402 33.662 1.00 28.59 257 PHE A O 1
ATOM 829 N N . ALA A 1 117 ? 5.859 15.370 31.738 1.00 30.08 258 ALA A N 1
ATOM 830 C CA . ALA A 1 117 ? 4.470 14.969 31.871 1.00 32.14 258 ALA A CA 1
ATOM 831 C C . ALA A 1 117 ? 4.351 13.433 31.879 1.00 35.83 258 ALA A C 1
ATOM 832 O O . ALA A 1 117 ? 3.568 12.852 32.662 1.00 35.88 258 ALA A O 1
ATOM 834 N N . LYS A 1 118 ? 5.154 12.786 31.032 1.00 38.33 259 LYS A N 1
ATOM 835 C CA . LYS A 1 118 ? 5.167 11.333 30.906 1.00 42.04 259 LYS A CA 1
ATOM 836 C C . LYS A 1 118 ? 5.428 10.539 32.179 1.00 44.79 259 LYS A C 1
ATOM 837 O O . LYS A 1 118 ? 4.671 9.633 32.497 1.00 48.01 259 LYS A O 1
ATOM 843 N N . VAL A 1 119 ? 6.498 10.843 32.908 1.00 45.30 260 VAL A N 1
ATOM 844 C CA . VAL A 1 119 ? 6.776 10.066 34.114 1.00 45.90 260 VAL A CA 1
ATOM 845 C C . VAL A 1 119 ? 5.756 10.321 35.226 1.00 47.22 260 VAL A C 1
ATOM 846 O O . VAL A 1 119 ? 5.620 9.515 36.144 1.00 47.72 260 VAL A O 1
ATOM 850 N N . ILE A 1 120 ? 5.036 11.438 35.136 1.00 47.15 261 ILE A N 1
ATOM 851 C CA . ILE A 1 120 ? 4.029 11.783 36.134 1.00 46.88 261 ILE A CA 1
ATOM 852 C C . ILE A 1 120 ? 2.836 10.831 35.989 1.00 47.81 261 ILE A C 1
ATOM 853 O O . ILE A 1 120 ? 2.101 10.879 34.991 1.00 46.92 261 ILE A O 1
ATOM 858 N N . SER A 1 121 ? 2.658 9.973 36.995 1.00 47.80 262 SER A N 1
ATOM 859 C CA . SER A 1 121 ? 1.586 8.975 37.007 1.00 47.44 262 SER A CA 1
ATOM 860 C C . SER A 1 121 ? 0.172 9.494 36.759 1.00 46.90 262 SER A C 1
ATOM 861 O O . SER A 1 121 ? -0.603 8.860 36.038 1.00 45.06 262 SER A O 1
ATOM 864 N N . TYR A 1 122 ? -0.170 10.639 37.348 1.00 47.63 263 TYR A N 1
ATOM 865 C CA . TYR A 1 122 ? -1.510 11.206 37.165 1.00 48.00 263 TYR A CA 1
ATOM 866 C C . TYR A 1 122 ? -1.738 11.628 35.714 1.00 48.50 263 TYR A C 1
ATOM 867 O O . TYR A 1 122 ? -2.882 11.712 35.252 1.00 49.41 263 TYR A O 1
ATOM 876 N N . PHE A 1 123 ? -0.649 11.888 34.995 1.00 47.54 264 PHE A N 1
ATOM 877 C CA . PHE A 1 123 ? -0.752 12.307 33.606 1.00 47.27 264 PHE A CA 1
ATOM 878 C C . PHE A 1 123 ? -0.969 11.104 32.678 1.00 48.05 264 PHE A C 1
ATOM 879 O O . PHE A 1 123 ? -1.808 11.140 31.771 1.00 46.89 264 PHE A O 1
ATOM 887 N N . ARG A 1 124 ? -0.205 10.044 32.917 1.00 49.49 265 ARG A N 1
ATOM 888 C CA . ARG A 1 124 ? -0.295 8.815 32.129 1.00 51.78 265 ARG A CA 1
ATOM 889 C C . ARG A 1 124 ? -1.667 8.158 32.175 1.00 51.80 265 ARG A C 1
ATOM 890 O O . ARG A 1 124 ? -2.120 7.597 31.187 1.00 51.16 265 ARG A O 1
ATOM 898 N N . ASP A 1 125 ? -2.317 8.211 33.332 1.00 53.50 266 ASP A N 1
ATOM 899 C CA . ASP A 1 125 ? -3.635 7.607 33.485 1.00 54.50 266 ASP A CA 1
ATOM 900 C C . ASP A 1 125 ? -4.760 8.403 32.816 1.00 55.29 266 ASP A C 1
ATOM 901 O O . ASP A 1 125 ? -5.935 8.201 33.114 1.00 56.24 266 ASP A O 1
ATOM 906 N N . LEU A 1 126 ? -4.408 9.305 31.907 1.00 55.11 267 LEU A N 1
ATOM 907 C CA . LEU A 1 126 ? -5.419 10.082 31.199 1.00 55.62 267 LEU A CA 1
ATOM 908 C C . LEU A 1 126 ? -5.489 9.610 29.736 1.00 56.30 267 LEU A C 1
ATOM 909 O O . LEU A 1 126 ? -4.522 9.058 29.197 1.00 54.25 267 LEU A O 1
ATOM 914 N N . PRO A 1 127 ? -6.644 9.809 29.084 1.00 56.71 268 PRO A N 1
ATOM 915 C CA . PRO A 1 127 ? -6.823 9.410 27.688 1.00 57.60 268 PRO A CA 1
ATOM 916 C C . PRO A 1 127 ? -5.843 10.191 26.805 1.00 58.08 268 PRO A C 1
ATOM 917 O O . PRO A 1 127 ? -5.847 11.417 26.810 1.00 58.68 268 PRO A O 1
ATOM 921 N N . ILE A 1 128 ? -5.017 9.479 26.043 1.00 58.90 269 ILE A N 1
ATOM 922 C CA . ILE A 1 128 ? -4.021 10.105 25.173 1.00 59.23 269 ILE A CA 1
ATOM 923 C C . ILE A 1 128 ? -4.504 11.418 24.539 1.00 59.67 269 ILE A C 1
ATOM 924 O O . ILE A 1 128 ? -3.732 12.366 24.397 1.00 59.32 269 ILE A O 1
ATOM 929 N N . GLU A 1 129 ? -5.776 11.477 24.157 1.00 61.69 270 GLU A N 1
ATOM 930 C CA . GLU A 1 129 ? -6.317 12.691 23.551 1.00 62.95 270 GLU A CA 1
ATOM 931 C C . GLU A 1 129 ? -6.079 13.833 24.523 1.00 61.97 270 GLU A C 1
ATOM 932 O O . GLU A 1 129 ? -5.548 14.880 24.146 1.00 61.10 270 GLU A O 1
ATOM 938 N N . ASP A 1 130 ? -6.468 13.619 25.777 1.00 60.16 271 ASP A N 1
ATOM 939 C CA . ASP A 1 130 ? -6.278 14.624 26.808 1.00 60.45 271 ASP A CA 1
ATOM 940 C C . ASP A 1 130 ? -4.795 14.891 27.030 1.00 58.94 271 ASP A C 1
ATOM 941 O O . ASP A 1 130 ? -4.352 16.039 26.974 1.00 58.69 271 ASP A O 1
ATOM 946 N N . GLN A 1 131 ? -4.029 13.837 27.285 1.00 57.93 272 GLN A N 1
ATOM 947 C CA . GLN A 1 131 ? -2.595 13.984 27.492 1.00 57.90 272 GLN A CA 1
ATOM 948 C C . GLN A 1 131 ? -1.986 14.897 26.434 1.00 58.66 272 GLN A C 1
ATOM 949 O O . GLN A 1 131 ? -1.003 15.588 26.697 1.00 60.18 272 GLN A O 1
ATOM 955 N N . ILE A 1 132 ? -2.554 14.880 25.231 1.00 58.49 273 ILE A N 1
ATOM 956 C CA . ILE A 1 132 ? -2.059 15.719 24.143 1.00 58.00 273 ILE A CA 1
ATOM 957 C C . ILE A 1 132 ? -2.612 17.133 24.273 1.00 55.81 273 ILE A C 1
ATOM 958 O O . ILE A 1 132 ? -1.879 18.102 24.093 1.00 56.52 273 ILE A O 1
ATOM 963 N N . SER A 1 133 ? -3.903 17.244 24.574 1.00 52.50 274 SER A N 1
ATOM 964 C CA . SER A 1 133 ? -4.533 18.544 24.750 1.00 50.97 274 SER A CA 1
ATOM 965 C C . SER A 1 133 ? -3.776 19.344 25.810 1.00 49.09 274 SER A C 1
ATOM 966 O O . SER A 1 133 ? -3.495 20.532 25.623 1.00 47.40 274 SER A O 1
ATOM 969 N N . LEU A 1 134 ? -3.460 18.684 26.924 1.00 46.57 275 LEU A N 1
ATOM 970 C CA . LEU A 1 134 ? -2.727 19.323 28.006 1.00 43.89 275 LEU A CA 1
ATOM 971 C C . LEU A 1 134 ? -1.317 19.734 27.556 1.00 43.51 275 LEU A C 1
ATOM 972 O O . LEU A 1 134 ? -0.938 20.902 27.693 1.00 43.27 275 LEU A O 1
ATOM 977 N N . LEU A 1 135 ? -0.540 18.799 27.016 1.00 41.42 276 LEU A N 1
ATOM 978 C CA . LEU A 1 135 ? 0.788 19.162 26.563 1.00 42.52 276 LEU A CA 1
ATOM 979 C C . LEU A 1 135 ? 0.694 20.281 25.545 1.00 43.84 276 LEU A C 1
ATOM 980 O O . LEU A 1 135 ? 1.471 21.237 25.576 1.00 45.44 276 LEU A O 1
ATOM 985 N N . LYS A 1 136 ? -0.264 20.172 24.639 1.00 45.12 277 LYS A N 1
ATOM 986 C CA . LYS A 1 136 ? -0.421 21.199 23.628 1.00 45.71 277 LYS A CA 1
ATOM 987 C C . LYS A 1 136 ? -0.653 22.547 24.287 1.00 45.36 277 LYS A C 1
ATOM 988 O O . LYS A 1 136 ? 0.007 23.521 23.948 1.00 48.93 277 LYS A O 1
ATOM 994 N N . GLY A 1 137 ? -1.565 22.601 25.252 1.00 43.87 278 GLY A N 1
ATOM 995 C CA . GLY A 1 137 ? -1.875 23.867 25.893 1.00 41.13 278 GLY A CA 1
ATOM 996 C C . GLY A 1 137 ? -1.010 24.326 27.058 1.00 43.10 278 GLY A C 1
ATOM 997 O O . GLY A 1 137 ? -1.288 25.397 27.624 1.00 41.80 278 GLY A O 1
ATOM 998 N N . ALA A 1 138 ? 0.030 23.568 27.425 1.00 41.76 279 ALA A N 1
ATOM 999 C CA . ALA A 1 138 ? 0.856 23.980 28.550 1.00 39.69 279 ALA A CA 1
ATOM 1000 C C . ALA A 1 138 ? 2.365 24.037 28.323 1.00 40.42 279 ALA A C 1
ATOM 1001 O O . ALA A 1 138 ? 3.081 24.617 29.145 1.00 40.32 279 ALA A O 1
ATOM 1003 N N . ALA A 1 139 ? 2.857 23.450 27.232 1.00 39.72 280 ALA A N 1
ATOM 1004 C CA . ALA A 1 139 ? 4.304 23.444 26.973 1.00 38.42 280 ALA A CA 1
ATOM 1005 C C . ALA A 1 139 ? 4.961 24.799 27.243 1.00 37.12 280 ALA A C 1
ATOM 1006 O O . ALA A 1 139 ? 5.743 24.934 28.192 1.00 37.36 280 ALA A O 1
ATOM 1008 N N . PHE A 1 140 ? 4.652 25.793 26.409 1.00 36.31 281 PHE A N 1
ATOM 1009 C CA . PHE A 1 140 ? 5.209 27.143 26.564 1.00 34.77 281 PHE A CA 1
ATOM 1010 C C . PHE A 1 140 ? 5.246 27.548 28.052 1.00 35.49 281 PHE A C 1
ATOM 1011 O O . PHE A 1 140 ? 6.282 27.946 28.585 1.00 36.09 281 PHE A O 1
ATOM 1019 N N . GLU A 1 141 ? 4.103 27.426 28.716 1.00 34.94 282 GLU A N 1
ATOM 1020 C CA . GLU A 1 141 ? 3.989 27.760 30.127 1.00 35.07 282 GLU A CA 1
ATOM 1021 C C . GLU A 1 141 ? 5.024 27.030 30.980 1.00 36.17 282 GLU A C 1
ATOM 1022 O O . GLU A 1 141 ? 5.798 27.673 31.703 1.00 36.11 282 GLU A O 1
ATOM 1028 N N . LEU A 1 142 ? 5.040 25.695 30.891 1.00 36.08 283 LEU A N 1
ATOM 1029 C CA . LEU A 1 142 ? 5.993 24.878 31.647 1.00 35.06 283 LEU A CA 1
ATOM 1030 C C . LEU A 1 142 ? 7.420 25.266 31.251 1.00 36.21 283 LEU A C 1
ATOM 1031 O O . LEU A 1 142 ? 8.341 25.224 32.076 1.00 37.02 283 LEU A O 1
ATOM 1036 N N . SER A 1 143 ? 7.603 25.650 29.988 1.00 35.42 284 SER A N 1
ATOM 1037 C CA . SER A 1 143 ? 8.925 26.047 29.518 1.00 35.42 284 SER A CA 1
ATOM 1038 C C . SER A 1 143 ? 9.341 27.359 30.199 1.00 35.41 284 SER A C 1
ATOM 1039 O O . SER A 1 143 ? 10.507 27.525 30.589 1.00 35.16 284 SER A O 1
ATOM 1042 N N . GLN A 1 144 ? 8.394 28.285 30.340 1.00 33.66 285 GLN A N 1
ATOM 1043 C CA . GLN A 1 144 ? 8.697 29.563 30.974 1.00 34.06 285 GLN A CA 1
ATOM 1044 C C . GLN A 1 144 ? 9.035 29.361 32.452 1.00 33.03 285 GLN A C 1
ATOM 1045 O O . GLN A 1 144 ? 9.931 30.003 33.005 1.00 30.23 285 GLN A O 1
ATOM 1051 N N . LEU A 1 145 ? 8.308 28.454 33.093 1.00 31.30 286 LEU A N 1
ATOM 1052 C CA . LEU A 1 145 ? 8.548 28.173 34.493 1.00 29.30 286 LEU A CA 1
ATOM 1053 C C . LEU A 1 145 ? 9.941 27.579 34.696 1.00 30.34 286 LEU A C 1
ATOM 1054 O O . LEU A 1 145 ? 10.607 27.896 35.682 1.00 30.71 286 LEU A O 1
ATOM 1059 N N . ARG A 1 146 ? 10.388 26.714 33.782 1.00 29.76 287 ARG A N 1
ATOM 1060 C CA . ARG A 1 146 ? 11.727 26.146 33.921 1.00 28.28 287 ARG A CA 1
ATOM 1061 C C . ARG A 1 146 ? 12.801 27.205 33.667 1.00 27.25 287 ARG A C 1
ATOM 1062 O O . ARG A 1 146 ? 13.789 27.302 34.410 1.00 25.48 287 ARG A O 1
ATOM 1070 N N . PHE A 1 147 ? 12.604 28.015 32.632 1.00 25.61 288 PHE A N 1
ATOM 1071 C CA . PHE A 1 147 ? 13.566 29.067 32.321 1.00 26.52 288 PHE A CA 1
ATOM 1072 C C . PHE A 1 147 ? 13.731 30.059 33.460 1.00 28.30 288 PHE A C 1
ATOM 1073 O O . PHE A 1 147 ? 14.829 30.549 33.713 1.00 26.49 288 PHE A O 1
ATOM 1081 N N . ASN A 1 148 ? 12.631 30.338 34.155 1.00 30.55 289 ASN A N 1
ATOM 1082 C CA . ASN A 1 148 ? 12.654 31.268 35.265 1.00 30.79 289 ASN A CA 1
ATOM 1083 C C . ASN A 1 148 ? 13.669 30.812 36.307 1.00 32.26 289 ASN A C 1
ATOM 1084 O O . ASN A 1 148 ? 14.358 31.651 36.899 1.00 34.55 289 ASN A O 1
ATOM 1089 N N . THR A 1 149 ? 13.772 29.500 36.520 1.00 30.41 290 THR A N 1
ATOM 1090 C CA . THR A 1 149 ? 14.716 28.991 37.507 1.00 31.28 290 THR A CA 1
ATOM 1091 C C . THR A 1 149 ? 16.169 29.308 37.161 1.00 31.42 290 THR A C 1
ATOM 1092 O O . THR A 1 149 ? 17.027 29.330 38.036 1.00 30.42 290 THR A O 1
ATOM 1096 N N . VAL A 1 150 ? 16.453 29.552 35.887 1.00 33.10 291 VAL A N 1
ATOM 1097 C CA . VAL A 1 150 ? 17.818 29.874 35.486 1.00 32.15 291 VAL A CA 1
ATOM 1098 C C . VAL A 1 150 ? 17.941 31.334 35.073 1.00 33.85 291 VAL A C 1
ATOM 1099 O O . VAL A 1 150 ? 18.928 31.731 34.443 1.00 36.67 291 VAL A O 1
ATOM 1103 N N . PHE A 1 151 ? 16.944 32.139 35.424 1.00 34.02 292 PHE A N 1
ATOM 1104 C CA . PHE A 1 151 ? 16.988 33.557 35.097 1.00 35.28 292 PHE A CA 1
ATOM 1105 C C . PHE A 1 151 ? 17.641 34.355 36.220 1.00 36.21 292 PHE A C 1
ATOM 1106 O O . PHE A 1 151 ? 17.289 34.213 37.383 1.00 34.28 292 PHE A O 1
ATOM 1114 N N . ASN A 1 152 ? 18.599 35.193 35.852 1.00 38.42 293 ASN A N 1
ATOM 1115 C CA . ASN A 1 152 ? 19.289 36.052 36.797 1.00 39.26 293 ASN A CA 1
ATOM 1116 C C . ASN A 1 152 ? 18.683 37.431 36.594 1.00 41.13 293 ASN A C 1
ATOM 1117 O O . ASN A 1 152 ? 19.072 38.135 35.672 1.00 43.09 293 ASN A O 1
ATOM 1122 N N . ALA A 1 153 ? 17.727 37.812 37.439 1.00 41.93 294 ALA A N 1
ATOM 1123 C CA . ALA A 1 153 ? 17.073 39.113 37.304 1.00 44.08 294 ALA A CA 1
ATOM 1124 C C . ALA A 1 153 ? 18.047 40.274 37.542 1.00 45.39 294 ALA A C 1
ATOM 1125 O O . ALA A 1 153 ? 17.821 41.400 37.075 1.00 45.99 294 ALA A O 1
ATOM 1127 N N . GLU A 1 154 ? 19.127 39.998 38.262 1.00 46.76 295 GLU A N 1
ATOM 1128 C CA . GLU A 1 154 ? 20.109 41.026 38.550 1.00 48.48 295 GLU A CA 1
ATOM 1129 C C . GLU A 1 154 ? 20.818 41.493 37.279 1.00 48.18 295 GLU A C 1
ATOM 1130 O O . GLU A 1 154 ? 21.162 42.676 37.140 1.00 47.47 295 GLU A O 1
ATOM 1136 N N . THR A 1 155 ? 21.013 40.562 36.347 1.00 46.66 296 THR A N 1
ATOM 1137 C CA . THR A 1 155 ? 21.715 40.851 35.100 1.00 44.77 296 THR A CA 1
ATOM 1138 C C . THR A 1 155 ? 20.841 40.672 33.864 1.00 44.25 296 THR A C 1
ATOM 1139 O O . THR A 1 155 ? 21.334 40.738 32.737 1.00 44.60 296 THR A O 1
ATOM 1143 N N . GLY A 1 156 ? 19.546 40.450 34.076 1.00 44.36 297 GLY A N 1
ATOM 1144 C CA . GLY A 1 156 ? 18.632 40.248 32.961 1.00 41.72 297 GLY A CA 1
ATOM 1145 C C . GLY A 1 156 ? 19.171 39.221 31.981 1.00 39.38 297 GLY A C 1
ATOM 1146 O O . GLY A 1 156 ? 19.187 39.442 30.773 1.00 39.04 297 GLY A O 1
ATOM 1147 N N . THR A 1 157 ? 19.616 38.082 32.487 1.00 37.93 298 THR A N 1
ATOM 1148 C CA . THR A 1 157 ? 20.173 37.082 31.593 1.00 38.73 298 THR A CA 1
ATOM 1149 C C . THR A 1 157 ? 19.802 35.673 31.972 1.00 37.30 298 THR A C 1
ATOM 1150 O O . THR A 1 157 ? 19.832 35.300 33.143 1.00 39.87 298 THR A O 1
ATOM 1154 N N . TRP A 1 158 ? 19.452 34.890 30.965 1.00 34.35 299 TRP A N 1
ATOM 1155 C CA . TRP A 1 158 ? 19.099 33.512 31.181 1.00 33.42 299 TRP A CA 1
ATOM 1156 C C . TRP A 1 158 ? 20.370 32.680 31.104 1.00 33.23 299 TRP A C 1
ATOM 1157 O O . TRP A 1 158 ? 20.920 32.460 30.029 1.00 33.09 299 TRP A O 1
ATOM 1168 N N . GLU A 1 159 ? 20.836 32.226 32.260 1.00 32.89 300 GLU A N 1
ATOM 1169 C CA . GLU A 1 159 ? 22.071 31.460 32.320 1.00 36.13 300 GLU A CA 1
ATOM 1170 C C . GLU A 1 159 ? 21.804 29.979 32.091 1.00 35.27 300 GLU A C 1
ATOM 1171 O O . GLU A 1 159 ? 21.333 29.287 32.982 1.00 35.36 300 GLU A O 1
ATOM 1177 N N . CYS A 1 160 ? 22.118 29.511 30.884 1.00 35.11 301 CYS A N 1
ATOM 1178 C CA . CYS A 1 160 ? 21.859 28.133 30.481 1.00 35.32 301 CYS A CA 1
ATOM 1179 C C . CYS A 1 160 ? 23.096 27.273 30.235 1.00 37.43 301 CYS A C 1
ATOM 1180 O O . CYS A 1 160 ? 23.350 26.837 29.111 1.00 37.04 301 CYS A O 1
ATOM 1183 N N . GLY A 1 161 ? 23.850 26.997 31.293 1.00 40.14 302 GLY A N 1
ATOM 1184 C CA . GLY A 1 161 ? 25.048 26.197 31.127 1.00 42.35 302 GLY A CA 1
ATOM 1185 C C . GLY A 1 161 ? 26.072 27.055 30.422 1.00 44.13 302 GLY A C 1
ATOM 1186 O O . GLY A 1 161 ? 26.201 28.228 30.736 1.00 45.10 302 GLY A O 1
ATOM 1187 N N . ARG A 1 162 ? 26.786 26.497 29.456 1.00 47.07 303 ARG A N 1
ATOM 1188 C CA . ARG A 1 162 ? 27.795 27.267 28.741 1.00 48.74 303 ARG A CA 1
ATOM 1189 C C . ARG A 1 162 ? 27.251 28.437 27.922 1.00 48.33 303 ARG A C 1
ATOM 1190 O O . ARG A 1 162 ? 27.974 29.406 27.685 1.00 48.84 303 ARG A O 1
ATOM 1198 N N . LEU A 1 163 ? 25.998 28.367 27.478 1.00 47.73 304 LEU A N 1
ATOM 1199 C CA . LEU A 1 163 ? 25.446 29.487 26.716 1.00 47.32 304 LEU A CA 1
ATOM 1200 C C . LEU A 1 163 ? 24.503 30.321 27.575 1.00 45.87 304 LEU A C 1
ATOM 1201 O O . LEU A 1 163 ? 23.765 29.778 28.397 1.00 47.21 304 LEU A O 1
ATOM 1206 N N . SER A 1 164 ? 24.545 31.639 27.398 1.00 42.88 305 SER A N 1
ATOM 1207 C CA . SER A 1 164 ? 23.678 32.523 28.162 1.00 42.73 305 SER A CA 1
ATOM 1208 C C . SER A 1 164 ? 23.010 33.559 27.265 1.00 41.33 305 SER A C 1
ATOM 1209 O O . SER A 1 164 ? 23.591 34.004 26.290 1.00 40.95 305 SER A O 1
ATOM 1212 N N . TYR A 1 165 ? 21.779 33.936 27.591 1.00 41.46 306 TYR A N 1
ATOM 1213 C CA . TYR A 1 165 ? 21.070 34.928 26.797 1.00 42.06 306 TYR A CA 1
ATOM 1214 C C . TYR A 1 165 ? 20.907 36.184 27.630 1.00 43.32 306 TYR A C 1
ATOM 1215 O O . TYR A 1 165 ? 20.365 36.150 28.739 1.00 43.63 306 TYR A O 1
ATOM 1224 N N . CYS A 1 166 ? 21.390 37.296 27.093 1.00 45.61 307 CYS A N 1
ATOM 1225 C CA . CYS A 1 166 ? 21.311 38.555 27.808 1.00 48.56 307 CYS A CA 1
ATOM 1226 C C . CYS A 1 166 ? 20.319 39.510 27.147 1.00 49.85 307 CYS A C 1
ATOM 1227 O O . CYS A 1 166 ? 20.161 39.507 25.934 1.00 48.16 307 CYS A O 1
ATOM 1230 N N . LEU A 1 167 ? 19.641 40.308 27.965 1.00 53.57 308 LEU A N 1
ATOM 1231 C CA . LEU A 1 167 ? 18.658 41.273 27.487 1.00 58.46 308 LEU A CA 1
ATOM 1232 C C . LEU A 1 167 ? 19.340 42.541 26.980 1.00 62.17 308 LEU A C 1
ATOM 1233 O O . LEU A 1 167 ? 20.293 43.017 27.586 1.00 62.41 308 LEU A O 1
ATOM 1238 N N . GLU A 1 168 ? 18.849 43.076 25.863 1.00 67.23 309 GLU A N 1
ATOM 1239 C CA . GLU A 1 168 ? 19.400 44.294 25.265 1.00 72.96 309 GLU A CA 1
ATOM 1240 C C . GLU A 1 168 ? 18.628 45.503 25.759 1.00 77.24 309 GLU A C 1
ATOM 1241 O O . GLU A 1 168 ? 17.433 45.626 25.496 1.00 78.08 309 GLU A O 1
ATOM 1247 N N . ASP A 1 169 ? 19.307 46.400 26.463 1.00 82.85 310 ASP A N 1
ATOM 1248 C CA . ASP A 1 169 ? 18.664 47.611 26.975 1.00 88.57 310 ASP A CA 1
ATOM 1249 C C . ASP A 1 169 ? 18.012 48.359 25.810 1.00 91.39 310 ASP A C 1
ATOM 1250 O O . ASP A 1 169 ? 18.556 48.375 24.706 1.00 92.10 310 ASP A O 1
ATOM 1255 N N . THR A 1 170 ? 16.851 48.968 26.046 1.00 95.01 311 THR A N 1
ATOM 1256 C CA . THR A 1 170 ? 16.162 49.719 24.990 1.00 98.29 311 THR A CA 1
ATOM 1257 C C . THR A 1 170 ? 15.342 50.889 25.525 1.00 99.72 311 THR A C 1
ATOM 1258 O O . THR A 1 170 ? 15.337 51.157 26.725 1.00 99.88 311 THR A O 1
ATOM 1262 N N . ALA A 1 171 ? 14.657 51.578 24.614 1.00 102.19 312 ALA A N 1
ATOM 1263 C CA . ALA A 1 171 ? 13.818 52.735 24.939 1.00 104.39 312 ALA A CA 1
ATOM 1264 C C . ALA A 1 171 ? 13.148 52.609 26.303 1.00 105.93 312 ALA A C 1
ATOM 1265 O O . ALA A 1 171 ? 12.742 51.516 26.701 1.00 106.99 312 ALA A O 1
ATOM 1267 N N . GLY A 1 172 ? 13.044 53.731 27.014 1.00 106.55 313 GLY A N 1
ATOM 1268 C CA . GLY A 1 172 ? 12.421 53.738 28.328 1.00 107.57 313 GLY A CA 1
ATOM 1269 C C . GLY A 1 172 ? 13.164 52.951 29.393 1.00 108.28 313 GLY A C 1
ATOM 1270 O O . GLY A 1 172 ? 13.062 53.257 30.582 1.00 108.34 313 GLY A O 1
ATOM 1271 N N . GLY A 1 173 ? 13.909 51.934 28.969 1.00 108.75 314 GLY A N 1
ATOM 1272 C CA . GLY A 1 173 ? 14.656 51.113 29.903 1.00 109.32 314 GLY A CA 1
ATOM 1273 C C . GLY A 1 173 ? 13.760 50.212 30.734 1.00 109.74 314 GLY A C 1
ATOM 1274 O O . GLY A 1 173 ? 12.765 49.673 30.240 1.00 109.59 314 GLY A O 1
ATOM 1275 N N . PHE A 1 174 ? 14.120 50.054 32.004 1.00 109.72 315 PHE A N 1
ATOM 1276 C CA . PHE A 1 174 ? 13.372 49.220 32.937 1.00 109.62 315 PHE A CA 1
ATOM 1277 C C . PHE A 1 174 ? 11.853 49.346 32.825 1.00 108.09 315 PHE A C 1
ATOM 1278 O O . PHE A 1 174 ? 11.182 48.416 32.377 1.00 108.28 315 PHE A O 1
ATOM 1286 N N . GLN A 1 175 ? 11.315 50.492 33.231 1.00 106.15 316 GLN A N 1
ATOM 1287 C CA . GLN A 1 175 ? 9.875 50.720 33.182 1.00 104.72 316 GLN A CA 1
ATOM 1288 C C . GLN A 1 175 ? 9.271 50.437 31.809 1.00 102.20 316 GLN A C 1
ATOM 1289 O O . GLN A 1 175 ? 8.061 50.246 31.679 1.00 101.78 316 GLN A O 1
ATOM 1295 N N . GLN A 1 176 ? 10.114 50.415 30.783 1.00 99.16 317 GLN A N 1
ATOM 1296 C CA . GLN A 1 176 ? 9.644 50.156 29.427 1.00 95.57 317 GLN A CA 1
ATOM 1297 C C . GLN A 1 176 ? 9.579 48.653 29.176 1.00 92.96 317 GLN A C 1
ATOM 1298 O O . GLN A 1 176 ? 8.564 48.143 28.690 1.00 91.96 317 GLN A O 1
ATOM 1304 N N . LEU A 1 177 ? 10.664 47.952 29.506 1.00 89.36 318 LEU A N 1
ATOM 1305 C CA . LEU A 1 177 ? 10.720 46.506 29.336 1.00 86.34 318 LEU A CA 1
ATOM 1306 C C . LEU A 1 177 ? 9.513 45.892 30.037 1.00 84.21 318 LEU A C 1
ATOM 1307 O O . LEU A 1 177 ? 8.837 45.023 29.488 1.00 83.61 318 LEU A O 1
ATOM 1312 N N . LEU A 1 178 ? 9.254 46.349 31.257 1.00 81.10 319 LEU A N 1
ATOM 1313 C CA . LEU A 1 178 ? 8.127 45.859 32.031 1.00 77.58 319 LEU A CA 1
ATOM 1314 C C . LEU A 1 178 ? 6.811 45.966 31.273 1.00 75.13 319 LEU A C 1
ATOM 1315 O O . LEU A 1 178 ? 5.802 45.390 31.688 1.00 75.16 319 LEU A O 1
ATOM 1320 N N . LEU A 1 179 ? 6.800 46.715 30.175 1.00 71.87 320 LEU A N 1
ATOM 1321 C CA . LEU A 1 179 ? 5.569 46.831 29.402 1.00 69.25 320 LEU A CA 1
ATOM 1322 C C . LEU A 1 179 ? 5.401 45.548 28.598 1.00 65.94 320 LEU A C 1
ATOM 1323 O O . LEU A 1 179 ? 4.354 45.295 28.012 1.00 64.72 320 LEU A O 1
ATOM 1328 N N . GLU A 1 180 ? 6.458 44.743 28.590 1.00 62.76 321 GLU A N 1
ATOM 1329 C CA . GLU A 1 180 ? 6.479 43.454 27.909 1.00 59.32 321 GLU A CA 1
ATOM 1330 C C . GLU A 1 180 ? 6.100 42.389 28.944 1.00 57.24 321 GLU A C 1
ATOM 1331 O O . GLU A 1 180 ? 6.911 42.022 29.803 1.00 57.26 321 GLU A O 1
ATOM 1337 N N . PRO A 1 181 ? 4.851 41.892 28.883 1.00 54.48 322 PRO A N 1
ATOM 1338 C CA . PRO A 1 181 ? 4.335 40.874 29.801 1.00 51.81 322 PRO A CA 1
ATOM 1339 C C . PRO A 1 181 ? 5.340 39.783 30.099 1.00 50.33 322 PRO A C 1
ATOM 1340 O O . PRO A 1 181 ? 5.624 39.498 31.257 1.00 50.75 322 PRO A O 1
ATOM 1344 N N . MET A 1 182 ? 5.878 39.183 29.044 1.00 49.08 323 MET A N 1
ATOM 1345 C CA . MET A 1 182 ? 6.874 38.123 29.184 1.00 48.77 323 MET A CA 1
ATOM 1346 C C . MET A 1 182 ? 8.019 38.539 30.094 1.00 46.87 323 MET A C 1
ATOM 1347 O O . MET A 1 182 ? 8.420 37.806 30.988 1.00 46.61 323 MET A O 1
ATOM 1352 N N . LEU A 1 183 ? 8.543 39.726 29.854 1.00 45.70 324 LEU A N 1
ATOM 1353 C CA . LEU A 1 183 ? 9.630 40.250 30.653 1.00 44.95 324 LEU A CA 1
ATOM 1354 C C . LEU A 1 183 ? 9.185 40.514 32.096 1.00 45.12 324 LEU A C 1
ATOM 1355 O O . LEU A 1 183 ? 9.889 40.192 33.052 1.00 43.50 324 LEU A O 1
ATOM 1360 N N . LYS A 1 184 ? 8.007 41.098 32.254 1.00 44.61 325 LYS A N 1
ATOM 1361 C CA . LYS A 1 184 ? 7.499 41.386 33.578 1.00 45.77 325 LYS A CA 1
ATOM 1362 C C . LYS A 1 184 ? 7.269 40.086 34.346 1.00 45.42 325 LYS A C 1
ATOM 1363 O O . LYS A 1 184 ? 7.557 39.998 35.550 1.00 44.18 325 LYS A O 1
ATOM 1369 N N . PHE A 1 185 ? 6.736 39.086 33.647 1.00 43.36 326 PHE A N 1
ATOM 1370 C CA . PHE A 1 185 ? 6.464 37.799 34.261 1.00 41.68 326 PHE A CA 1
ATOM 1371 C C . PHE A 1 185 ? 7.712 37.195 34.915 1.00 41.97 326 PHE A C 1
ATOM 1372 O O . PHE A 1 185 ? 7.657 36.746 36.061 1.00 44.31 326 PHE A O 1
ATOM 1380 N N . HIS A 1 186 ? 8.832 37.175 34.196 1.00 40.69 327 HIS A N 1
ATOM 1381 C CA . HIS A 1 186 ? 10.070 36.623 34.749 1.00 40.83 327 HIS A CA 1
ATOM 1382 C C . HIS A 1 186 ? 10.559 37.383 35.986 1.00 41.38 327 HIS A C 1
ATOM 1383 O O . HIS A 1 186 ? 10.978 36.774 36.967 1.00 42.99 327 HIS A O 1
ATOM 1390 N N . TYR A 1 187 ? 10.504 38.712 35.940 1.00 41.25 328 TYR A N 1
ATOM 1391 C CA . TYR A 1 187 ? 10.958 39.548 37.058 1.00 39.97 328 TYR A CA 1
ATOM 1392 C C . TYR A 1 187 ? 10.087 39.476 38.309 1.00 39.54 328 TYR A C 1
ATOM 1393 O O . TYR A 1 187 ? 10.591 39.503 39.434 1.00 38.97 328 TYR A O 1
ATOM 1402 N N . MET A 1 188 ? 8.779 39.394 38.124 1.0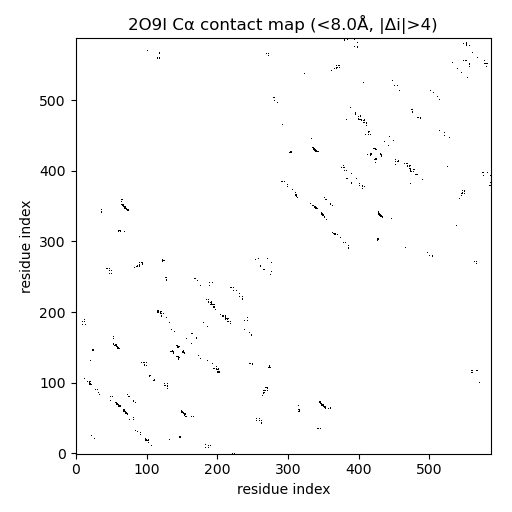0 39.31 329 MET A N 1
ATOM 1403 C CA . MET A 1 188 ? 7.894 39.296 39.265 1.00 39.19 329 MET A CA 1
ATOM 1404 C C . MET A 1 188 ? 7.974 37.886 39.834 1.00 39.04 329 MET A C 1
ATOM 1405 O O . MET A 1 188 ? 8.078 37.705 41.050 1.00 41.87 329 MET A O 1
ATOM 1410 N N . LEU A 1 189 ? 7.941 36.879 38.966 1.00 36.42 330 LEU A N 1
ATOM 1411 C CA . LEU A 1 189 ? 8.005 35.509 39.447 1.00 34.05 330 LEU A CA 1
ATOM 1412 C C . LEU A 1 189 ? 9.304 35.326 40.241 1.00 34.36 330 LEU A C 1
ATOM 1413 O O . LEU A 1 189 ? 9.313 34.761 41.340 1.00 33.48 330 LEU A O 1
ATOM 1418 N N . LYS A 1 190 ? 10.396 35.837 39.689 1.00 33.98 331 LYS A N 1
ATOM 1419 C CA . LYS A 1 190 ? 11.694 35.735 40.330 1.00 34.18 331 LYS A CA 1
ATOM 1420 C C . LYS A 1 190 ? 11.673 36.362 41.715 1.00 35.20 331 LYS A C 1
ATOM 1421 O O . LYS A 1 190 ? 12.246 35.823 42.663 1.00 34.95 331 LYS A O 1
ATOM 1427 N N . LYS A 1 191 ? 11.020 37.517 41.813 1.00 36.56 332 LYS A N 1
ATOM 1428 C CA . LYS A 1 191 ? 10.907 38.261 43.067 1.00 38.25 332 LYS A CA 1
ATOM 1429 C C . LYS A 1 191 ? 10.344 37.412 44.210 1.00 38.02 332 LYS A C 1
ATOM 1430 O O . LYS A 1 191 ? 10.627 37.662 45.383 1.00 38.79 332 LYS A O 1
ATOM 1436 N N . LEU A 1 192 ? 9.538 36.417 43.869 1.00 36.31 333 LEU A N 1
ATOM 1437 C CA . LEU A 1 192 ? 8.943 35.569 44.885 1.00 34.76 333 LEU A CA 1
ATOM 1438 C C . LEU A 1 192 ? 9.909 34.533 45.449 1.00 33.56 333 LEU A C 1
ATOM 1439 O O . LEU A 1 192 ? 9.521 33.711 46.274 1.00 34.79 333 LEU A O 1
ATOM 1444 N N . GLN A 1 193 ? 11.160 34.576 45.007 1.00 32.53 334 GLN A N 1
ATOM 1445 C CA . GLN A 1 193 ? 12.191 33.640 45.477 1.00 34.53 334 GLN A CA 1
ATOM 1446 C C . GLN A 1 193 ? 11.601 32.264 45.873 1.00 34.26 334 GLN A C 1
ATOM 1447 O O . GLN A 1 193 ? 11.672 31.864 47.034 1.00 34.38 334 GLN A O 1
ATOM 1453 N N . LEU A 1 194 ? 11.045 31.541 44.901 1.00 33.29 335 LEU A N 1
ATOM 1454 C CA . LEU A 1 194 ? 10.409 30.257 45.153 1.00 32.56 335 LEU A CA 1
ATOM 1455 C C . LEU A 1 194 ? 11.319 29.026 45.235 1.00 34.42 335 LEU A C 1
ATOM 1456 O O . LEU A 1 194 ? 12.417 28.992 44.682 1.00 35.37 335 LEU A O 1
ATOM 1461 N N . HIS A 1 195 ? 10.832 28.003 45.928 1.00 35.51 336 HIS A N 1
ATOM 1462 C CA . HIS A 1 195 ? 11.557 26.744 46.090 1.00 37.47 336 HIS A CA 1
ATOM 1463 C C . HIS A 1 195 ? 11.345 25.829 44.891 1.00 38.15 336 HIS A C 1
ATOM 1464 O O . HIS A 1 195 ? 10.399 26.004 44.106 1.00 38.04 336 HIS A O 1
ATOM 1471 N N . GLU A 1 196 ? 12.212 24.837 44.758 1.00 37.68 337 GLU A N 1
ATOM 1472 C CA . GLU A 1 196 ? 12.079 23.913 43.650 1.00 38.22 337 GLU A CA 1
ATOM 1473 C C . GLU A 1 196 ? 10.691 23.282 43.754 1.00 37.65 337 GLU A C 1
ATOM 1474 O O . GLU A 1 196 ? 9.988 23.131 42.750 1.00 38.09 337 GLU A O 1
ATOM 1480 N N . GLU A 1 197 ? 10.296 22.935 44.978 1.00 36.46 338 GLU A N 1
ATOM 1481 C CA . GLU A 1 197 ? 8.994 22.325 45.236 1.00 35.30 338 GLU A CA 1
ATOM 1482 C C . GLU A 1 197 ? 7.822 23.173 44.730 1.00 34.39 338 GLU A C 1
ATOM 1483 O O . GLU A 1 197 ? 6.887 22.657 44.118 1.00 33.69 338 GLU A O 1
ATOM 1489 N N . GLU A 1 198 ? 7.867 24.475 44.989 1.00 34.47 339 GLU A N 1
ATOM 1490 C CA . GLU A 1 198 ? 6.799 25.366 44.541 1.00 34.63 339 GLU A CA 1
ATOM 1491 C C . GLU A 1 198 ? 6.853 25.602 43.032 1.00 33.18 339 GLU A C 1
ATOM 1492 O O . GLU A 1 198 ? 5.833 25.863 42.406 1.00 34.35 339 GLU A O 1
ATOM 1498 N N . TYR A 1 199 ? 8.038 25.532 42.439 1.00 31.68 340 TYR A N 1
ATOM 1499 C CA . TYR A 1 199 ? 8.131 25.701 40.987 1.00 29.18 340 TYR A CA 1
ATOM 1500 C C . TYR A 1 199 ? 7.511 24.475 40.310 1.00 28.25 340 TYR A C 1
ATOM 1501 O O . TYR A 1 199 ? 6.741 24.601 39.351 1.00 24.94 340 TYR A O 1
ATOM 1510 N N . VAL A 1 200 ? 7.829 23.288 40.835 1.00 28.13 341 VAL A N 1
ATOM 1511 C CA . VAL A 1 200 ? 7.333 22.046 40.242 1.00 26.74 341 VAL A CA 1
ATOM 1512 C C . VAL A 1 200 ? 5.844 21.899 40.452 1.00 28.81 341 VAL A C 1
ATOM 1513 O O . VAL A 1 200 ? 5.167 21.276 39.635 1.00 29.93 341 VAL A O 1
ATOM 1517 N N . LEU A 1 201 ? 5.330 22.479 41.536 1.00 28.57 342 LEU A N 1
ATOM 1518 C CA . LEU A 1 201 ? 3.899 22.414 41.800 1.00 26.76 342 LEU A CA 1
ATOM 1519 C C . LEU A 1 201 ? 3.245 23.347 40.803 1.00 26.55 342 LEU A C 1
ATOM 1520 O O . LEU A 1 201 ? 2.180 23.043 40.268 1.00 26.13 342 LEU A O 1
ATOM 1525 N N . MET A 1 202 ? 3.903 24.474 40.539 1.00 26.14 343 MET A N 1
ATOM 1526 C CA . MET A 1 202 ? 3.384 25.432 39.570 1.00 26.36 343 MET A CA 1
ATOM 1527 C C . MET A 1 202 ? 3.237 24.763 38.217 1.00 25.99 343 MET A C 1
ATOM 1528 O O . MET A 1 202 ? 2.221 24.922 37.551 1.00 26.67 343 MET A O 1
ATOM 1533 N N . GLN A 1 203 ? 4.245 23.988 37.829 1.00 26.29 344 GLN A N 1
ATOM 1534 C CA . GLN A 1 203 ? 4.223 23.280 36.559 1.00 26.39 344 GLN A CA 1
ATOM 1535 C C . GLN A 1 203 ? 3.062 22.300 36.504 1.00 27.30 344 GLN A C 1
ATOM 1536 O O . GLN A 1 203 ? 2.314 22.259 35.508 1.00 25.60 344 GLN A O 1
ATOM 1542 N N . ALA A 1 204 ? 2.905 21.510 37.568 1.00 26.08 345 ALA A N 1
ATOM 1543 C CA . ALA A 1 204 ? 1.809 20.537 37.618 1.00 28.08 345 ALA A CA 1
ATOM 1544 C C . ALA A 1 204 ? 0.459 21.240 37.471 1.00 29.17 345 ALA A C 1
ATOM 1545 O O . ALA A 1 204 ? -0.330 20.907 36.593 1.00 30.77 345 ALA A O 1
ATOM 1547 N N . ILE A 1 205 ? 0.209 22.231 38.316 1.00 29.62 346 ILE A N 1
ATOM 1548 C CA . ILE A 1 205 ? -1.040 22.964 38.273 1.00 31.40 346 ILE A CA 1
ATOM 1549 C C . ILE A 1 205 ? -1.323 23.474 36.877 1.00 33.66 346 ILE A C 1
ATOM 1550 O O . ILE A 1 205 ? -2.464 23.464 36.426 1.00 35.09 346 ILE A O 1
ATOM 1555 N N . SER A 1 206 ? -0.274 23.911 36.189 1.00 36.52 347 SER A N 1
ATOM 1556 C CA . SER A 1 206 ? -0.395 24.434 34.827 1.00 35.62 347 SER A CA 1
ATOM 1557 C C . SER A 1 206 ? -0.659 23.311 33.825 1.00 35.05 347 SER A C 1
ATOM 1558 O O . SER A 1 206 ? -1.432 23.461 32.887 1.00 32.51 347 SER A O 1
ATOM 1561 N N . LEU A 1 207 ? 0.006 22.183 34.037 1.00 36.81 348 LEU A N 1
ATOM 1562 C CA . LEU A 1 207 ? -0.136 21.041 33.158 1.00 36.43 348 LEU A CA 1
ATOM 1563 C C . LEU A 1 207 ? -1.561 20.537 33.214 1.00 37.75 348 LEU A C 1
ATOM 1564 O O . LEU A 1 207 ? -2.179 20.286 32.177 1.00 37.58 348 LEU A O 1
ATOM 1569 N N . PHE A 1 208 ? -2.095 20.412 34.421 1.00 39.29 349 PHE A N 1
ATOM 1570 C CA . PHE A 1 208 ? -3.448 19.921 34.564 1.00 43.08 349 PHE A CA 1
ATOM 1571 C C . PHE A 1 208 ? -4.539 20.985 34.550 1.00 45.30 349 PHE A C 1
ATOM 1572 O O . PHE A 1 208 ? -5.368 21.040 35.449 1.00 46.17 349 PHE A O 1
ATOM 1580 N N . SER A 1 209 ? -4.542 21.827 33.522 1.00 48.63 350 SER A N 1
ATOM 1581 C CA . SER A 1 209 ? -5.561 22.864 33.390 1.00 52.01 350 SER A CA 1
ATOM 1582 C C . SER A 1 209 ? -6.805 22.257 32.740 1.00 53.55 350 SER A C 1
ATOM 1583 O O . SER A 1 209 ? -6.830 21.999 31.545 1.00 54.27 350 SER A O 1
ATOM 1586 N N . PRO A 1 210 ? -7.864 22.048 33.529 1.00 55.47 351 PRO A N 1
ATOM 1587 C CA . PRO A 1 210 ? -9.111 21.459 33.042 1.00 57.26 351 PRO A CA 1
ATOM 1588 C C . PRO A 1 210 ? -9.854 22.296 32.029 1.00 58.33 351 PRO A C 1
ATOM 1589 O O . PRO A 1 210 ? -10.937 21.923 31.595 1.00 60.71 351 PRO A O 1
ATOM 1593 N N . ASP A 1 211 ? -9.278 23.420 31.637 1.00 59.07 352 ASP A N 1
ATOM 1594 C CA . ASP A 1 211 ? -9.963 24.301 30.704 1.00 59.56 352 ASP A CA 1
ATOM 1595 C C . ASP A 1 211 ? -9.264 24.507 29.369 1.00 59.13 352 ASP A C 1
ATOM 1596 O O . ASP A 1 211 ? -9.578 25.442 28.638 1.00 60.05 352 ASP A O 1
ATOM 1601 N N . ARG A 1 212 ? -8.320 23.637 29.040 1.00 58.53 353 ARG A N 1
ATOM 1602 C CA . ARG A 1 212 ? -7.621 23.767 27.765 1.00 58.67 353 ARG A CA 1
ATOM 1603 C C . ARG A 1 212 ? -8.512 23.231 26.656 1.00 59.08 353 ARG A C 1
ATOM 1604 O O . ARG A 1 212 ? -9.280 22.299 26.870 1.00 59.76 353 ARG A O 1
ATOM 1612 N N . PRO A 1 213 ? -8.426 23.818 25.455 1.00 60.25 354 PRO A N 1
ATOM 1613 C CA . PRO A 1 213 ? -9.258 23.330 24.350 1.00 61.65 354 PRO A CA 1
ATOM 1614 C C . PRO A 1 213 ? -8.979 21.855 24.036 1.00 64.02 354 PRO A C 1
ATOM 1615 O O . PRO A 1 213 ? -7.832 21.404 24.125 1.00 64.75 354 PRO A O 1
ATOM 1619 N N . GLY A 1 214 ? -10.025 21.109 23.682 1.00 65.31 355 GLY A N 1
ATOM 1620 C CA . GLY A 1 214 ? -9.851 19.708 23.355 1.00 66.51 355 GLY A CA 1
ATOM 1621 C C . GLY A 1 214 ? -9.860 18.767 24.544 1.00 68.52 355 GLY A C 1
ATOM 1622 O O . GLY A 1 214 ? -9.994 17.555 24.374 1.00 68.56 355 GLY A O 1
ATOM 1623 N N . VAL A 1 215 ? -9.719 19.305 25.750 1.00 70.54 356 VAL A N 1
ATOM 1624 C CA . VAL A 1 215 ? -9.712 18.465 26.944 1.00 72.32 356 VAL A CA 1
ATOM 1625 C C . VAL A 1 215 ? -11.046 17.738 27.106 1.00 73.14 356 VAL A C 1
ATOM 1626 O O . VAL A 1 215 ? -12.109 18.366 27.138 1.00 72.07 356 VAL A O 1
ATOM 1630 N N . LEU A 1 216 ? -10.978 16.412 27.210 1.00 74.11 357 LEU A N 1
ATOM 1631 C CA . LEU A 1 216 ? -12.175 15.591 27.356 1.00 74.60 357 LEU A CA 1
ATOM 1632 C C . LEU A 1 216 ? -12.637 15.410 28.795 1.00 74.27 357 LEU A C 1
ATOM 1633 O O . LEU A 1 216 ? -13.744 15.810 29.145 1.00 74.25 357 LEU A O 1
ATOM 1638 N N . GLN A 1 217 ? -11.798 14.810 29.632 1.00 74.01 358 GLN A N 1
ATOM 1639 C CA . GLN A 1 217 ? -12.174 14.585 31.025 1.00 73.86 358 GLN A CA 1
ATOM 1640 C C . GLN A 1 217 ? -11.987 15.796 31.941 1.00 72.29 358 GLN A C 1
ATOM 1641 O O . GLN A 1 217 ? -11.170 15.778 32.858 1.00 72.02 358 GLN A O 1
ATOM 1647 N N . HIS A 1 218 ? -12.775 16.836 31.694 1.00 71.09 359 HIS A N 1
ATOM 1648 C CA . HIS A 1 218 ? -12.725 18.069 32.469 1.00 70.03 359 HIS A CA 1
ATOM 1649 C C . HIS A 1 218 ? -12.835 17.879 33.989 1.00 68.91 359 HIS A C 1
ATOM 1650 O O . HIS A 1 218 ? -12.049 18.443 34.751 1.00 67.74 359 HIS A O 1
ATOM 1657 N N . ARG A 1 219 ? -13.808 17.086 34.425 1.00 68.48 360 ARG A N 1
ATOM 1658 C CA . ARG A 1 219 ? -14.023 16.848 35.850 1.00 67.42 360 ARG A CA 1
ATOM 1659 C C . ARG A 1 219 ? -12.859 16.158 36.564 1.00 65.27 360 ARG A C 1
ATOM 1660 O O . ARG A 1 219 ? -12.581 16.457 37.730 1.00 65.59 360 ARG A O 1
ATOM 1668 N N . VAL A 1 220 ? -12.190 15.229 35.886 1.00 62.09 361 VAL A N 1
ATOM 1669 C CA . VAL A 1 220 ? -11.063 14.531 36.500 1.00 59.33 361 VAL A CA 1
ATOM 1670 C C . VAL A 1 220 ? -9.838 15.436 36.619 1.00 57.55 361 VAL A C 1
ATOM 1671 O O . VAL A 1 220 ? -9.254 15.563 37.701 1.00 58.72 361 VAL A O 1
ATOM 1675 N N . VAL A 1 221 ? -9.452 16.061 35.512 1.00 53.53 362 VAL A N 1
ATOM 1676 C CA . VAL A 1 221 ? -8.306 16.958 35.520 1.00 51.45 362 VAL A CA 1
ATOM 1677 C C . VAL A 1 221 ? -8.502 18.022 36.600 1.00 50.83 362 VAL A C 1
ATOM 1678 O O . VAL A 1 221 ? -7.592 18.292 37.384 1.00 52.10 362 VAL A O 1
ATOM 1682 N N . ASP A 1 222 ? -9.692 18.618 36.637 1.00 48.69 363 ASP A N 1
ATOM 1683 C CA . ASP A 1 222 ? -10.012 19.647 37.617 1.00 45.26 363 ASP A CA 1
ATOM 1684 C C . ASP A 1 222 ? -9.802 19.093 39.014 1.00 43.42 363 ASP A C 1
ATOM 1685 O O . ASP A 1 222 ? -9.327 19.789 39.906 1.00 41.04 363 ASP A O 1
ATOM 1690 N N . GLN A 1 223 ? -10.143 17.828 39.207 1.00 43.74 364 GLN A N 1
ATOM 1691 C CA . GLN A 1 223 ? -9.985 17.224 40.518 1.00 44.52 364 GLN A CA 1
ATOM 1692 C C . GLN A 1 223 ? -8.483 17.179 40.797 1.00 41.46 364 GLN A C 1
ATOM 1693 O O . GLN A 1 223 ? -8.035 17.444 41.929 1.00 40.36 364 GLN A O 1
ATOM 1699 N N . LEU A 1 224 ? -7.705 16.860 39.761 1.00 38.60 365 LEU A N 1
ATOM 1700 C CA . LEU A 1 224 ? -6.256 16.798 39.901 1.00 35.59 365 LEU A CA 1
ATOM 1701 C C . LEU A 1 224 ? -5.598 18.168 40.142 1.00 35.46 365 LEU A C 1
ATOM 1702 O O . LEU A 1 224 ? -4.705 18.294 40.998 1.00 34.20 365 LEU A O 1
ATOM 1707 N N . GLN A 1 225 ? -6.035 19.195 39.414 1.00 34.71 366 GLN A N 1
ATOM 1708 C CA . GLN A 1 225 ? -5.446 20.508 39.607 1.00 37.21 366 GLN A CA 1
ATOM 1709 C C . GLN A 1 225 ? -5.684 20.973 41.044 1.00 38.80 366 GLN A C 1
ATOM 1710 O O . GLN A 1 225 ? -4.806 21.548 41.686 1.00 39.20 366 GLN A O 1
ATOM 1716 N N . GLU A 1 226 ? -6.878 20.712 41.554 1.00 41.65 367 GLU A N 1
ATOM 1717 C CA . GLU A 1 226 ? -7.209 21.108 42.912 1.00 43.37 367 GLU A CA 1
ATOM 1718 C C . GLU A 1 226 ? -6.300 20.379 43.889 1.00 43.46 367 GLU A C 1
ATOM 1719 O O . GLU A 1 226 ? -5.840 20.964 44.875 1.00 41.97 367 GLU A O 1
ATOM 1725 N N . GLN A 1 227 ? -6.045 19.101 43.610 1.00 43.68 368 GLN A N 1
ATOM 1726 C CA . GLN A 1 227 ? -5.184 18.304 44.472 1.00 43.70 368 GLN A CA 1
ATOM 1727 C C . GLN A 1 227 ? -3.799 18.928 44.592 1.00 41.76 368 GLN A C 1
ATOM 1728 O O . GLN A 1 227 ? -3.219 18.974 45.679 1.00 40.53 368 GLN A O 1
ATOM 1734 N N . PHE A 1 228 ? -3.278 19.417 43.469 1.00 38.49 369 PHE A N 1
ATOM 1735 C CA . PHE A 1 228 ? -1.959 20.042 43.448 1.00 34.83 369 PHE A CA 1
ATOM 1736 C C . PHE A 1 228 ? -2.003 21.411 44.086 1.00 32.68 369 PHE A C 1
ATOM 1737 O O . PHE A 1 228 ? -1.151 21.760 44.902 1.00 32.70 369 PHE A O 1
ATOM 1745 N N . ALA A 1 229 ? -3.002 22.194 43.709 1.00 32.85 370 ALA A N 1
ATOM 1746 C CA . ALA A 1 229 ? -3.157 23.529 44.277 1.00 33.66 370 ALA A CA 1
ATOM 1747 C C . ALA A 1 229 ? -3.178 23.430 45.808 1.00 34.48 370 ALA A C 1
ATOM 1748 O O . ALA A 1 229 ? -2.565 24.239 46.516 1.00 34.09 370 ALA A O 1
ATOM 1750 N N . ILE A 1 230 ? -3.886 22.423 46.305 1.00 34.75 371 ILE A N 1
ATOM 1751 C CA . ILE A 1 230 ? -3.998 22.196 47.727 1.00 35.79 371 ILE A CA 1
ATOM 1752 C C . ILE A 1 230 ? -2.659 21.803 48.340 1.00 36.31 371 ILE A C 1
ATOM 1753 O O . ILE A 1 230 ? -2.334 22.243 49.449 1.00 35.72 371 ILE A O 1
ATOM 1758 N N . THR A 1 231 ? -1.879 20.983 47.636 1.00 36.59 372 THR A N 1
ATOM 1759 C CA . THR A 1 231 ? -0.587 20.585 48.169 1.00 37.10 372 THR A CA 1
ATOM 1760 C C . THR A 1 231 ? 0.303 21.826 48.258 1.00 37.82 372 THR A C 1
ATOM 1761 O O . THR A 1 231 ? 0.979 22.032 49.273 1.00 40.24 372 THR A O 1
ATOM 1765 N N . LEU A 1 232 ? 0.311 22.653 47.215 1.00 35.70 373 LEU A N 1
ATOM 1766 C CA . LEU A 1 232 ? 1.124 23.867 47.245 1.00 37.58 373 LEU A CA 1
ATOM 1767 C C . LEU A 1 232 ? 0.753 24.755 48.450 1.00 38.27 373 LEU A C 1
ATOM 1768 O O . LEU A 1 232 ? 1.623 25.235 49.183 1.00 37.77 373 LEU A O 1
ATOM 1773 N N . LYS A 1 233 ? -0.546 24.966 48.640 1.00 39.57 374 LYS A N 1
ATOM 1774 C CA . LYS A 1 233 ? -1.057 25.784 49.736 1.00 41.90 374 LYS A CA 1
ATOM 1775 C C . LYS A 1 233 ? -0.599 25.261 51.107 1.00 41.62 374 LYS A C 1
ATOM 1776 O O . LYS A 1 233 ? -0.152 26.037 51.950 1.00 42.56 374 LYS A O 1
ATOM 1782 N N . SER A 1 234 ? -0.696 23.953 51.322 1.00 40.79 375 SER A N 1
ATOM 1783 C CA . SER A 1 234 ? -0.263 23.353 52.581 1.00 39.88 375 SER A CA 1
ATOM 1784 C C . SER A 1 234 ? 1.248 23.488 52.703 1.00 38.83 375 SER A C 1
ATOM 1785 O O . SER A 1 234 ? 1.764 23.923 53.735 1.00 40.13 375 SER A O 1
ATOM 1788 N N . TYR A 1 235 ? 1.962 23.123 51.643 1.00 38.00 376 TYR A N 1
ATOM 1789 C CA . TYR A 1 235 ? 3.418 23.212 51.648 1.00 37.21 376 TYR A CA 1
ATOM 1790 C C . TYR A 1 235 ? 3.873 24.572 52.141 1.00 39.00 376 TYR A C 1
ATOM 1791 O O . TYR A 1 235 ? 4.744 24.668 53.017 1.00 38.62 376 TYR A O 1
ATOM 1800 N N . ILE A 1 236 ? 3.284 25.624 51.574 1.00 40.30 377 ILE A N 1
ATOM 1801 C CA . ILE A 1 236 ? 3.631 26.991 51.967 1.00 41.53 377 ILE A CA 1
ATOM 1802 C C . ILE A 1 236 ? 3.354 27.240 53.467 1.00 43.82 377 ILE A C 1
ATOM 1803 O O . ILE A 1 236 ? 4.128 27.925 54.147 1.00 41.49 377 ILE A O 1
ATOM 1808 N N . GLU A 1 237 ? 2.268 26.664 53.981 1.00 46.43 378 GLU A N 1
ATOM 1809 C CA . GLU A 1 237 ? 1.924 26.828 55.393 1.00 50.64 378 GLU A CA 1
ATOM 1810 C C . GLU A 1 237 ? 2.886 26.069 56.299 1.00 53.08 378 GLU A C 1
ATOM 1811 O O . GLU A 1 237 ? 3.346 26.599 57.316 1.00 53.26 378 GLU A O 1
ATOM 1817 N N . CYS A 1 238 ? 3.185 24.829 55.926 1.00 55.60 379 CYS A N 1
ATOM 1818 C CA . CYS A 1 238 ? 4.087 23.987 56.704 1.00 58.49 379 CYS A CA 1
ATOM 1819 C C . CYS A 1 238 ? 5.541 24.437 56.641 1.00 59.38 379 CYS A C 1
ATOM 1820 O O . CYS A 1 238 ? 6.326 24.079 57.501 1.00 60.22 379 CYS A O 1
ATOM 1823 N N . ASN A 1 239 ? 5.904 25.220 55.628 1.00 61.33 380 ASN A N 1
ATOM 1824 C CA . ASN A 1 239 ? 7.302 25.645 55.460 1.00 62.75 380 ASN A CA 1
ATOM 1825 C C . ASN A 1 239 ? 7.608 27.145 55.514 1.00 63.15 380 ASN A C 1
ATOM 1826 O O . ASN A 1 239 ? 8.769 27.531 55.566 1.00 61.73 380 ASN A O 1
ATOM 1831 N N . ARG A 1 240 ? 6.580 27.983 55.481 1.00 64.92 381 ARG A N 1
ATOM 1832 C CA . ARG A 1 240 ? 6.774 29.431 55.511 1.00 66.56 381 ARG A CA 1
ATOM 1833 C C . ARG A 1 240 ? 5.623 30.070 56.293 1.00 68.38 381 ARG A C 1
ATOM 1834 O O . ARG A 1 240 ? 4.728 30.694 55.720 1.00 69.23 381 ARG A O 1
ATOM 1842 N N . PRO A 1 241 ? 5.628 29.919 57.616 1.00 69.48 382 PRO A N 1
ATOM 1843 C CA . PRO A 1 241 ? 4.559 30.496 58.435 1.00 71.10 382 PRO A CA 1
ATOM 1844 C C . PRO A 1 241 ? 4.716 31.997 58.651 1.00 71.64 382 PRO A C 1
ATOM 1845 O O . PRO A 1 241 ? 3.783 32.674 59.100 1.00 70.65 382 PRO A O 1
ATOM 1849 N N . GLN A 1 242 ? 5.904 32.503 58.338 1.00 72.64 383 GLN A N 1
ATOM 1850 C CA . GLN A 1 242 ? 6.201 33.918 58.506 1.00 74.38 383 GLN A CA 1
ATOM 1851 C C . GLN A 1 242 ? 5.032 34.741 57.982 1.00 74.44 383 GLN A C 1
ATOM 1852 O O . GLN A 1 242 ? 4.696 34.672 56.803 1.00 74.09 383 GLN A O 1
ATOM 1858 N N . PRO A 1 243 ? 4.375 35.512 58.866 1.00 74.23 384 PRO A N 1
ATOM 1859 C CA . PRO A 1 243 ? 3.238 36.335 58.440 1.00 72.28 384 PRO A CA 1
ATOM 1860 C C . PRO A 1 243 ? 3.552 37.066 57.133 1.00 70.17 384 PRO A C 1
ATOM 1861 O O . PRO A 1 243 ? 2.647 37.565 56.445 1.00 69.06 384 PRO A O 1
ATOM 1865 N N . ALA A 1 244 ? 4.843 37.128 56.806 1.00 67.33 385 ALA A N 1
ATOM 1866 C CA . ALA A 1 244 ? 5.287 37.784 55.585 1.00 64.79 385 ALA A CA 1
ATOM 1867 C C . ALA A 1 244 ? 4.853 36.959 54.383 1.00 62.12 385 ALA A C 1
ATOM 1868 O O . ALA A 1 244 ? 4.510 37.506 53.345 1.00 62.20 385 ALA A O 1
ATOM 1870 N N . HIS A 1 245 ? 4.849 35.638 54.555 1.00 60.00 386 HIS A N 1
ATOM 1871 C CA . HIS A 1 245 ? 4.473 34.683 53.507 1.00 56.19 386 HIS A CA 1
ATOM 1872 C C . HIS A 1 245 ? 2.992 34.359 53.448 1.00 53.71 386 HIS A C 1
ATOM 1873 O O . HIS A 1 245 ? 2.569 33.358 52.872 1.00 53.62 386 HIS A O 1
ATOM 1880 N N . ARG A 1 246 ? 2.207 35.217 54.071 1.00 50.69 387 ARG A N 1
ATOM 1881 C CA . ARG A 1 246 ? 0.764 35.084 54.044 1.00 46.81 387 ARG A CA 1
ATOM 1882 C C . ARG A 1 246 ? 0.464 35.562 52.619 1.00 45.68 387 ARG A C 1
ATOM 1883 O O . ARG A 1 246 ? 1.105 36.516 52.136 1.00 46.74 387 ARG A O 1
ATOM 1891 N N . PHE A 1 247 ? -0.463 34.910 51.927 1.00 40.90 388 PHE A N 1
ATOM 1892 C CA . PHE A 1 247 ? -0.778 35.336 50.558 1.00 39.19 388 PHE A CA 1
ATOM 1893 C C . PHE A 1 247 ? 0.194 34.858 49.463 1.00 37.23 388 PHE A C 1
ATOM 1894 O O . PHE A 1 247 ? -0.055 35.078 48.279 1.00 35.10 388 PHE A O 1
ATOM 1902 N N . LEU A 1 248 ? 1.292 34.211 49.849 1.00 36.12 389 LEU A N 1
ATOM 1903 C CA . LEU A 1 248 ? 2.250 33.715 48.869 1.00 35.63 389 LEU A CA 1
ATOM 1904 C C . LEU A 1 248 ? 1.546 32.798 47.867 1.00 36.67 389 LEU A C 1
ATOM 1905 O O . LEU A 1 248 ? 1.754 32.890 46.636 1.00 34.22 389 LEU A O 1
ATOM 1910 N N . PHE A 1 249 ? 0.711 31.909 48.401 1.00 36.90 390 PHE A N 1
ATOM 1911 C CA . PHE A 1 249 ? -0.021 30.985 47.556 1.00 38.05 390 PHE A CA 1
ATOM 1912 C C . PHE A 1 249 ? -0.857 31.789 46.568 1.00 37.97 390 PHE A C 1
ATOM 1913 O O . PHE A 1 249 ? -0.883 31.487 45.389 1.00 41.29 390 PHE A O 1
ATOM 1921 N N . LEU A 1 250 ? -1.543 32.820 47.044 1.00 37.52 391 LEU A N 1
ATOM 1922 C CA . LEU A 1 250 ? -2.373 33.641 46.164 1.00 35.99 391 LEU A CA 1
ATOM 1923 C C . LEU A 1 250 ? -1.562 34.385 45.104 1.00 35.82 391 LEU A C 1
ATOM 1924 O O . LEU A 1 250 ? -2.012 34.528 43.978 1.00 34.26 391 LEU A O 1
ATOM 1929 N N . LYS A 1 251 ? -0.373 34.857 45.463 1.00 35.24 392 LYS A N 1
ATOM 1930 C CA . LYS A 1 251 ? 0.474 35.559 44.512 1.00 35.90 392 LYS A CA 1
ATOM 1931 C C . LYS A 1 251 ? 0.865 34.608 43.377 1.00 37.14 392 LYS A C 1
ATOM 1932 O O . LYS A 1 251 ? 0.908 35.010 42.196 1.00 36.51 392 LYS A O 1
ATOM 1938 N N . ILE A 1 252 ? 1.149 33.354 43.740 1.00 35.52 393 ILE A N 1
ATOM 1939 C CA . ILE A 1 252 ? 1.535 32.360 42.760 1.00 34.48 393 ILE A CA 1
ATOM 1940 C C . ILE A 1 252 ? 0.372 32.051 41.833 1.00 34.52 393 ILE A C 1
ATOM 1941 O O . ILE A 1 252 ? 0.558 31.992 40.606 1.00 36.70 393 ILE A O 1
ATOM 1946 N N . MET A 1 253 ? -0.821 31.848 42.387 1.00 30.73 394 MET A N 1
ATOM 1947 C CA . MET A 1 253 ? -1.961 31.558 41.528 1.00 30.10 394 MET A CA 1
ATOM 1948 C C . MET A 1 253 ? -2.196 32.756 40.612 1.00 30.30 394 MET A C 1
ATOM 1949 O O . MET A 1 253 ? -2.570 32.605 39.452 1.00 31.07 394 MET A O 1
ATOM 1954 N N . ALA A 1 254 ? -1.980 33.954 41.134 1.00 31.74 395 ALA A N 1
ATOM 1955 C CA . ALA A 1 254 ? -2.171 35.143 40.324 1.00 33.13 395 ALA A CA 1
ATOM 1956 C C . ALA A 1 254 ? -1.194 35.037 39.138 1.00 34.06 395 ALA A C 1
ATOM 1957 O O . ALA A 1 254 ? -1.556 35.314 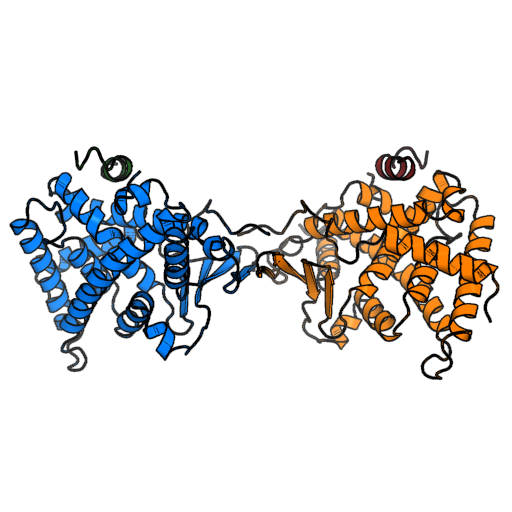37.983 1.00 32.50 395 ALA A O 1
ATOM 1959 N N . MET A 1 255 ? 0.035 34.609 39.431 1.00 34.28 396 MET A N 1
ATOM 1960 C CA . MET A 1 255 ? 1.068 34.450 38.408 1.00 34.96 396 MET A CA 1
ATOM 1961 C C . MET A 1 255 ? 0.691 33.431 37.341 1.00 34.80 396 MET A C 1
ATOM 1962 O O . MET A 1 255 ? 0.849 33.698 36.142 1.00 35.01 396 MET A O 1
ATOM 1967 N N . LEU A 1 256 ? 0.220 32.258 37.763 1.00 32.50 397 LEU A N 1
ATOM 1968 C CA . LEU A 1 256 ? -0.170 31.233 36.805 1.00 32.64 397 LEU A CA 1
ATOM 1969 C C . LEU A 1 256 ? -1.216 31.778 35.853 1.00 34.58 397 LEU A C 1
ATOM 1970 O O . LEU A 1 256 ? -1.179 31.511 34.658 1.00 35.90 397 LEU A O 1
ATOM 1975 N N . THR A 1 257 ? -2.144 32.559 36.387 1.00 36.10 398 THR A N 1
ATOM 1976 C CA . THR A 1 257 ? -3.196 33.149 35.571 1.00 39.51 398 THR A CA 1
ATOM 1977 C C . THR A 1 257 ? -2.631 34.139 34.556 1.00 40.32 398 THR A C 1
ATOM 1978 O O . THR A 1 257 ? -3.052 34.182 33.409 1.00 41.54 398 THR A O 1
ATOM 1982 N N . GLU A 1 258 ? -1.675 34.943 34.988 1.00 42.61 399 GLU A N 1
ATOM 1983 C CA . GLU A 1 258 ? -1.048 35.908 34.105 1.00 43.78 399 GLU A CA 1
ATOM 1984 C C . GLU A 1 258 ? -0.303 35.140 33.005 1.00 44.30 399 GLU A C 1
ATOM 1985 O O . GLU A 1 258 ? -0.367 35.505 31.826 1.00 44.52 399 GLU A O 1
ATOM 1991 N N . LEU A 1 259 ? 0.384 34.066 33.395 1.00 43.67 400 LEU A N 1
ATOM 1992 C CA . LEU A 1 259 ? 1.146 33.253 32.458 1.00 42.42 400 LEU A CA 1
ATOM 1993 C C . LEU A 1 259 ? 0.262 32.657 31.370 1.00 43.39 400 LEU A C 1
ATOM 1994 O O . LEU A 1 259 ? 0.676 32.542 30.216 1.00 43.21 400 LEU A O 1
ATOM 1999 N N . ARG A 1 260 ? -0.947 32.251 31.749 1.00 43.75 401 ARG A N 1
ATOM 2000 C CA . ARG A 1 260 ? -1.870 31.648 30.807 1.00 43.20 401 ARG A CA 1
ATOM 2001 C C . ARG A 1 260 ? -2.268 32.704 29.779 1.00 42.80 401 ARG A C 1
ATOM 2002 O O . ARG A 1 260 ? -2.501 32.411 28.599 1.00 42.74 401 ARG A O 1
ATOM 2010 N N . SER A 1 261 ? -2.323 33.951 30.228 1.00 41.99 402 SER A N 1
ATOM 2011 C CA . SER A 1 261 ? -2.680 35.056 29.341 1.00 41.98 402 SER A CA 1
ATOM 2012 C C . SER A 1 261 ? -1.537 35.420 28.385 1.00 40.51 402 SER A C 1
ATOM 2013 O O . SER A 1 261 ? -1.772 35.768 27.227 1.00 38.68 402 SER A O 1
ATOM 2016 N N . ILE A 1 262 ? -0.305 35.346 28.885 1.00 40.37 403 ILE A N 1
ATOM 2017 C CA . ILE A 1 262 ? 0.872 35.646 28.085 1.00 40.52 403 ILE A CA 1
ATOM 2018 C C . ILE A 1 262 ? 1.094 34.574 27.021 1.00 42.02 403 ILE A C 1
ATOM 2019 O O . ILE A 1 262 ? 1.620 34.855 25.935 1.00 41.32 403 ILE A O 1
ATOM 2024 N N . ASN A 1 263 ? 0.682 33.349 27.358 1.00 43.73 404 ASN A N 1
ATOM 2025 C CA . ASN A 1 263 ? 0.816 32.177 26.502 1.00 43.99 404 ASN A CA 1
ATOM 2026 C C . ASN A 1 263 ? -0.106 32.263 25.293 1.00 44.91 404 ASN A C 1
ATOM 2027 O O . ASN A 1 263 ? 0.269 31.894 24.178 1.00 45.73 404 ASN A O 1
ATOM 2032 N N . ALA A 1 264 ? -1.310 32.774 25.516 1.00 45.84 405 ALA A N 1
ATOM 2033 C CA . ALA A 1 264 ? -2.283 32.933 24.441 1.00 45.46 405 ALA A CA 1
ATOM 2034 C C . ALA A 1 264 ? -1.781 33.949 23.430 1.00 45.86 405 ALA A C 1
ATOM 2035 O O . ALA A 1 264 ? -1.907 33.744 22.222 1.00 47.67 405 ALA A O 1
ATOM 2037 N N . GLN A 1 265 ? -1.200 35.037 23.923 1.00 45.48 406 GLN A N 1
ATOM 2038 C CA . GLN A 1 265 ? -0.686 36.077 23.046 1.00 46.75 406 GLN A CA 1
ATOM 2039 C C . GLN A 1 265 ? 0.589 35.624 22.333 1.00 47.24 406 GLN A C 1
ATOM 2040 O O . GLN A 1 265 ? 0.752 35.844 21.129 1.00 47.48 406 GLN A O 1
ATOM 2046 N N . HIS A 1 266 ? 1.490 34.989 23.077 1.00 46.60 407 HIS A N 1
ATOM 2047 C CA . HIS A 1 266 ? 2.734 34.524 22.505 1.00 44.89 407 HIS A CA 1
ATOM 2048 C C . HIS A 1 266 ? 2.500 33.604 21.316 1.00 44.53 407 HIS A C 1
ATOM 2049 O O . HIS A 1 266 ? 3.278 33.607 20.354 1.00 43.94 407 HIS A O 1
ATOM 2056 N N . THR A 1 267 ? 1.437 32.808 21.382 1.00 43.19 408 THR A N 1
ATOM 2057 C CA . 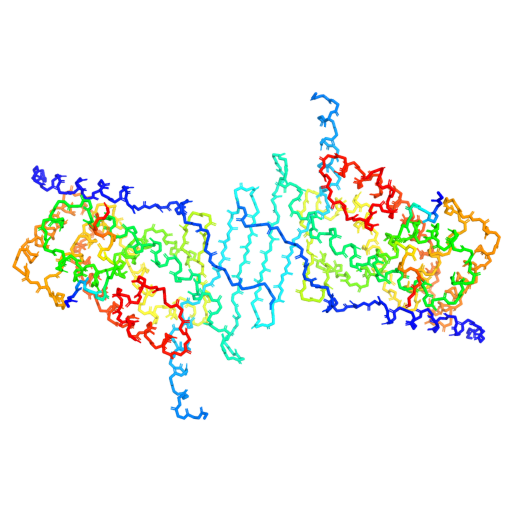THR A 1 267 ? 1.117 31.920 20.275 1.00 43.15 408 THR A CA 1
ATOM 2058 C C . THR A 1 267 ? 0.748 32.796 19.082 1.00 43.27 408 THR A C 1
ATOM 2059 O O . THR A 1 267 ? 1.262 32.614 17.979 1.00 44.78 408 THR A O 1
ATOM 2063 N N . GLN A 1 268 ? -0.150 33.748 19.302 1.00 42.17 409 GLN A N 1
ATOM 2064 C CA . GLN A 1 268 ? -0.540 34.622 18.217 1.00 42.96 409 GLN A CA 1
ATOM 2065 C C . GLN A 1 268 ? 0.697 35.376 17.747 1.00 41.84 409 GLN A C 1
ATOM 2066 O O . GLN A 1 268 ? 0.891 35.594 16.540 1.00 41.01 409 GLN A O 1
ATOM 2072 N N . ARG A 1 269 ? 1.547 35.756 18.695 1.00 39.89 410 ARG A N 1
ATOM 2073 C CA . ARG A 1 269 ? 2.766 36.476 18.348 1.00 39.63 410 ARG A CA 1
ATOM 2074 C C . ARG A 1 269 ? 3.639 35.622 17.417 1.00 39.85 410 ARG A C 1
ATOM 2075 O O . ARG A 1 269 ? 4.123 36.089 16.380 1.00 38.12 410 ARG A O 1
ATOM 2083 N N . LEU A 1 270 ? 3.833 34.364 17.797 1.00 40.16 411 LEU A N 1
ATOM 2084 C CA . LEU A 1 270 ? 4.668 33.475 17.012 1.00 41.84 411 LEU A CA 1
ATOM 2085 C C . LEU A 1 270 ? 4.082 33.187 15.626 1.00 41.22 411 LEU A C 1
ATOM 2086 O O . LEU A 1 270 ? 4.825 33.057 14.648 1.00 41.81 411 LEU A O 1
ATOM 2091 N N . LEU A 1 271 ? 2.762 33.084 15.532 1.00 39.25 412 LEU A N 1
ATOM 2092 C CA . LEU A 1 271 ? 2.158 32.812 14.241 1.00 38.04 412 LEU A CA 1
ATOM 2093 C C . LEU A 1 271 ? 2.471 33.961 13.294 1.00 38.71 412 LEU A C 1
ATOM 2094 O O . LEU A 1 271 ? 2.929 33.734 12.180 1.00 38.76 412 LEU A O 1
ATOM 2099 N N . ARG A 1 272 ? 2.242 35.195 13.742 1.00 40.96 413 ARG A N 1
ATOM 2100 C CA . ARG A 1 272 ? 2.514 36.360 12.906 1.00 41.86 413 ARG A CA 1
ATOM 2101 C C . ARG A 1 272 ? 3.926 36.255 12.352 1.00 43.49 413 ARG A C 1
ATOM 2102 O O . ARG A 1 272 ? 4.159 36.501 11.171 1.00 45.31 413 ARG A O 1
ATOM 2110 N N . ILE A 1 273 ? 4.866 35.881 13.211 1.00 43.94 414 ILE A N 1
ATOM 2111 C CA . ILE A 1 273 ? 6.249 35.734 12.796 1.00 43.80 414 ILE A CA 1
ATOM 2112 C C . ILE A 1 273 ? 6.396 34.588 11.799 1.00 44.50 414 ILE A C 1
ATOM 2113 O O . ILE A 1 273 ? 6.959 34.761 10.717 1.00 45.34 414 ILE A O 1
ATOM 2118 N N . GLN A 1 274 ? 5.892 33.419 12.172 1.00 44.71 415 GLN A N 1
ATOM 2119 C CA . GLN A 1 274 ? 5.963 32.240 11.326 1.00 45.05 415 GLN A CA 1
ATOM 2120 C C . GLN A 1 274 ? 5.386 32.562 9.952 1.00 47.88 415 GLN A C 1
ATOM 2121 O O . GLN A 1 274 ? 5.856 32.048 8.935 1.00 47.15 415 GLN A O 1
ATOM 2127 N N . ASP A 1 275 ? 4.370 33.425 9.940 1.00 51.93 416 ASP A N 1
ATOM 2128 C CA . ASP A 1 275 ? 3.687 33.841 8.712 1.00 54.22 416 ASP A CA 1
ATOM 2129 C C . ASP A 1 275 ? 4.656 34.585 7.796 1.00 54.75 416 ASP A C 1
ATOM 2130 O O . ASP A 1 275 ? 4.803 34.248 6.621 1.00 54.48 416 ASP A O 1
ATOM 2135 N N . ILE A 1 276 ? 5.324 35.593 8.344 1.00 55.18 417 ILE A N 1
ATOM 2136 C CA . ILE A 1 276 ? 6.281 36.383 7.578 1.00 55.13 417 ILE A CA 1
ATOM 2137 C C . ILE A 1 276 ? 7.574 35.626 7.301 1.00 53.50 417 ILE A C 1
ATOM 2138 O O . ILE A 1 276 ? 7.995 35.515 6.159 1.00 53.49 417 ILE A O 1
ATOM 2143 N N . HIS A 1 277 ? 8.197 35.111 8.356 1.00 52.49 418 HIS A N 1
ATOM 2144 C CA . HIS A 1 277 ? 9.470 34.391 8.247 1.00 51.00 418 HIS A CA 1
ATOM 2145 C C . HIS A 1 277 ? 9.365 33.007 8.910 1.00 50.05 418 HIS A C 1
ATOM 2146 O O . HIS A 1 277 ? 9.703 32.839 10.080 1.00 50.52 418 HIS A O 1
ATOM 2153 N N . PRO A 1 278 ? 8.889 31.995 8.166 1.00 49.10 419 PRO A N 1
ATOM 2154 C CA . PRO A 1 278 ? 8.751 30.644 8.733 1.00 47.53 419 PRO A CA 1
ATOM 2155 C C . PRO A 1 278 ? 10.051 30.168 9.390 1.00 46.99 419 PRO A C 1
ATOM 2156 O O . PRO A 1 278 ? 11.144 30.380 8.860 1.00 47.17 419 PRO A O 1
ATOM 2160 N N . PHE A 1 279 ? 9.938 29.518 10.543 1.00 45.85 420 PHE A N 1
ATOM 2161 C CA . PHE A 1 279 ? 11.136 29.083 11.253 1.00 44.19 420 PHE A CA 1
ATOM 2162 C C . PHE A 1 279 ? 10.873 27.948 12.230 1.00 43.65 420 PHE A C 1
ATOM 2163 O O . PHE A 1 279 ? 11.776 27.155 12.518 1.00 43.40 420 PHE A O 1
ATOM 2171 N N . ALA A 1 280 ? 9.649 27.882 12.749 1.00 41.74 421 ALA A N 1
ATOM 2172 C CA . ALA A 1 280 ? 9.301 26.850 13.714 1.00 41.78 421 ALA A CA 1
ATOM 2173 C C . ALA A 1 280 ? 9.790 25.475 13.281 1.00 41.84 421 ALA A C 1
ATOM 2174 O O . ALA A 1 280 ? 9.924 25.206 12.091 1.00 42.37 421 ALA A O 1
ATOM 2176 N N . THR A 1 281 ? 10.068 24.608 14.248 1.00 41.78 422 THR A N 1
ATOM 2177 C CA . THR A 1 281 ? 10.515 23.260 13.937 1.00 41.18 422 THR A CA 1
ATOM 2178 C C . THR A 1 281 ? 9.270 22.400 13.814 1.00 41.78 422 THR A C 1
ATOM 2179 O O . THR A 1 281 ? 8.159 22.853 14.125 1.00 39.44 422 THR A O 1
ATOM 2183 N N . PRO A 1 282 ? 9.436 21.148 13.348 1.00 43.68 423 PRO A N 1
ATOM 2184 C CA . PRO A 1 282 ? 8.281 20.255 13.210 1.00 43.86 423 PRO A CA 1
ATOM 2185 C C . PRO A 1 282 ? 7.493 20.233 14.509 1.00 43.72 423 PRO A C 1
ATOM 2186 O O . PRO A 1 282 ? 6.310 20.601 14.537 1.00 43.25 423 PRO A O 1
ATOM 2190 N N . LEU A 1 283 ? 8.172 19.836 15.585 1.00 43.11 424 LEU A N 1
ATOM 2191 C CA . LEU A 1 283 ? 7.558 19.757 16.912 1.00 43.16 424 LEU A CA 1
ATOM 2192 C C . LEU A 1 283 ? 6.854 21.065 17.346 1.00 43.34 424 LEU A C 1
ATOM 2193 O O . LEU A 1 283 ? 5.733 21.031 17.879 1.00 40.84 424 LEU A O 1
ATOM 2198 N N . MET A 1 284 ? 7.510 22.210 17.137 1.00 43.52 425 MET A N 1
ATOM 2199 C CA . MET A 1 284 ? 6.891 23.489 17.488 1.00 44.17 425 MET A CA 1
ATOM 2200 C C . MET A 1 284 ? 5.580 23.614 16.722 1.00 44.25 425 MET A C 1
ATOM 2201 O O . MET A 1 284 ? 4.560 23.999 17.289 1.00 42.63 425 MET A O 1
ATOM 2206 N N . GLN A 1 285 ? 5.613 23.270 15.434 1.00 47.60 426 GLN A N 1
ATOM 2207 C CA . GLN A 1 285 ? 4.417 23.323 14.587 1.00 51.38 426 GLN A CA 1
ATOM 2208 C C . GLN A 1 285 ? 3.252 22.552 15.230 1.00 52.32 426 GLN A C 1
ATOM 2209 O O . GLN A 1 285 ? 2.132 23.063 15.312 1.00 52.35 426 GLN A O 1
ATOM 2215 N N . GLU A 1 286 ? 3.509 21.324 15.676 1.00 52.12 427 GLU A N 1
ATOM 2216 C CA . GLU A 1 286 ? 2.466 20.542 16.329 1.00 53.02 427 GLU A CA 1
ATOM 2217 C C . GLU A 1 286 ? 1.954 21.299 17.539 1.00 53.01 427 GLU A C 1
ATOM 2218 O O . GLU A 1 286 ? 0.753 21.492 17.698 1.00 54.03 427 GLU A O 1
ATOM 2224 N N . LEU A 1 287 ? 2.879 21.720 18.396 1.00 52.98 428 LEU A N 1
ATOM 2225 C CA . LEU A 1 287 ? 2.518 22.414 19.625 1.00 53.57 428 LEU A CA 1
ATOM 2226 C C . LEU A 1 287 ? 1.784 23.726 19.447 1.00 54.15 428 LEU A C 1
ATOM 2227 O O . LEU A 1 287 ? 0.939 24.076 20.272 1.00 54.64 428 LEU A O 1
ATOM 2232 N N . PHE A 1 288 ? 2.096 24.458 18.384 1.00 53.95 429 PHE A N 1
ATOM 2233 C CA . PHE A 1 288 ? 1.437 25.736 18.165 1.00 55.12 429 PHE A CA 1
ATOM 2234 C C . PHE A 1 288 ? 0.356 25.664 17.102 1.00 57.06 429 PHE A C 1
ATOM 2235 O O . PHE A 1 288 ? -0.297 26.673 16.797 1.00 56.48 429 PHE A O 1
ATOM 2243 N N . GLY A 1 289 ? 0.162 24.467 16.551 1.00 59.11 430 GLY A N 1
ATOM 2244 C CA . GLY A 1 289 ? -0.835 24.289 15.511 1.00 62.51 430 GLY A CA 1
ATOM 2245 C C . GLY A 1 289 ? -0.511 25.110 14.282 1.00 64.87 430 GLY A C 1
ATOM 2246 O O . GLY A 1 289 ? -1.395 25.636 13.619 1.00 63.86 430 GLY A O 1
ATOM 2247 N N . ILE A 1 290 ? 0.775 25.229 13.981 1.00 68.81 431 ILE A N 1
ATOM 2248 C CA . ILE A 1 290 ? 1.185 25.995 12.824 1.00 72.57 431 ILE A CA 1
ATOM 2249 C C . ILE A 1 290 ? 0.638 25.377 11.541 1.00 75.57 431 ILE A C 1
ATOM 2250 O O . ILE A 1 290 ? 1.172 24.407 10.987 1.00 75.25 431 ILE A O 1
ATOM 2255 N N . THR A 1 291 ? -0.476 25.977 11.130 1.00 78.69 432 THR A N 1
ATOM 2256 C CA . THR A 1 291 ? -1.267 25.668 9.943 1.00 80.80 432 THR A CA 1
ATOM 2257 C C . THR A 1 291 ? -0.773 24.610 8.951 1.00 81.87 432 THR A C 1
ATOM 2258 O O . THR A 1 291 ? -1.558 23.775 8.502 1.00 82.06 432 THR A O 1
ATOM 2262 N N . GLY A 1 292 ? 0.506 24.647 8.592 1.00 82.35 433 GLY A N 1
ATOM 2263 C CA . GLY A 1 292 ? 1.019 23.670 7.650 1.00 83.55 433 GLY A CA 1
ATOM 2264 C C . GLY A 1 292 ? 2.477 23.325 7.870 1.00 84.69 433 GLY A C 1
ATOM 2265 O O . GLY A 1 292 ? 3.365 24.095 7.509 1.00 86.06 433 GLY A O 1
ATOM 2266 N N . GLY B 1 1 ? 60.443 70.356 -7.784 1.00 63.63 1142 GLY B N 1
ATOM 2267 C CA . GLY B 1 1 ? 61.073 69.853 -6.573 1.00 64.10 1142 GLY B CA 1
ATOM 2268 C C . GLY B 1 1 ? 61.436 68.384 -6.683 1.00 64.12 1142 GLY B C 1
ATOM 2269 O O . GLY B 1 1 ? 62.402 67.914 -6.085 1.00 64.25 1142 GLY B O 1
ATOM 2270 N N . LEU B 1 2 ? 60.650 67.658 -7.467 1.00 64.88 1143 LEU B N 1
ATOM 2271 C CA . LEU B 1 2 ? 60.856 66.232 -7.684 1.00 63.73 1143 LEU B CA 1
ATOM 2272 C C . LEU B 1 2 ? 61.031 66.002 -9.176 1.00 62.28 1143 LEU B C 1
ATOM 2273 O O . LEU B 1 2 ? 60.251 66.506 -9.977 1.00 61.87 1143 LEU B O 1
ATOM 2278 N N . THR B 1 3 ? 62.056 65.247 -9.549 1.00 62.08 1144 THR B N 1
ATOM 2279 C CA . THR B 1 3 ? 62.308 64.974 -10.957 1.00 62.09 1144 THR B CA 1
ATOM 2280 C C . THR B 1 3 ? 61.157 64.161 -11.557 1.00 63.15 1144 THR B C 1
ATOM 2281 O O . THR B 1 3 ? 60.582 63.299 -10.889 1.00 63.72 1144 THR B O 1
ATOM 2285 N N . GLU B 1 4 ? 60.818 64.444 -12.811 1.00 63.14 1145 GLU B N 1
ATOM 2286 C CA . GLU B 1 4 ? 59.739 63.724 -13.469 1.00 64.31 1145 GLU B CA 1
ATOM 2287 C C . GLU B 1 4 ? 59.948 62.218 -13.336 1.00 62.86 1145 GLU B C 1
ATOM 2288 O O . GLU B 1 4 ? 58.985 61.444 -13.394 1.00 62.35 1145 GLU B O 1
ATOM 2294 N N . GLU B 1 5 ? 61.200 61.804 -13.149 1.00 61.68 1146 GLU B N 1
ATOM 2295 C CA . GLU B 1 5 ? 61.482 60.384 -13.003 1.00 60.69 1146 GLU B CA 1
ATOM 2296 C C . GLU B 1 5 ? 60.863 59.891 -11.701 1.00 58.50 1146 GLU B C 1
ATOM 2297 O O . GLU B 1 5 ? 60.054 58.960 -11.696 1.00 56.17 1146 GLU B O 1
ATOM 2303 N N . GLN B 1 6 ? 61.226 60.557 -10.611 1.00 56.20 1147 GLN B N 1
ATOM 2304 C CA . GLN B 1 6 ? 60.752 60.209 -9.285 1.00 54.48 1147 GLN B CA 1
ATOM 2305 C C . GLN B 1 6 ? 59.238 60.284 -9.181 1.00 54.73 1147 GLN B C 1
ATOM 2306 O O . GLN B 1 6 ? 58.620 59.424 -8.566 1.00 54.67 1147 GLN B O 1
ATOM 2312 N N . ARG B 1 7 ? 58.649 61.316 -9.778 1.00 55.09 1148 ARG B N 1
ATOM 2313 C CA . ARG B 1 7 ? 57.207 61.484 -9.752 1.00 55.52 1148 ARG B CA 1
ATOM 2314 C C . ARG B 1 7 ? 56.531 60.248 -10.327 1.00 55.39 1148 ARG B C 1
ATOM 2315 O O . ARG B 1 7 ? 55.507 59.804 -9.817 1.00 54.29 1148 ARG B O 1
ATOM 2323 N N . MET B 1 8 ? 57.109 59.684 -11.383 1.00 56.52 1149 MET B N 1
ATOM 2324 C CA . MET B 1 8 ? 56.531 58.500 -12.009 1.00 57.90 1149 MET B CA 1
ATOM 2325 C C . MET B 1 8 ? 56.783 57.268 -11.155 1.00 56.93 1149 MET B C 1
ATOM 2326 O O . MET B 1 8 ? 55.982 56.341 -11.140 1.00 57.63 1149 MET B O 1
ATOM 2331 N N . MET B 1 9 ? 57.906 57.259 -10.448 1.00 56.08 1150 MET B N 1
ATOM 2332 C CA . MET B 1 9 ? 58.244 56.138 -9.589 1.00 54.20 1150 MET B CA 1
ATOM 2333 C C . MET B 1 9 ? 57.177 56.095 -8.497 1.00 52.76 1150 MET B C 1
ATOM 2334 O O . MET B 1 9 ? 56.485 55.088 -8.318 1.00 50.81 1150 MET B O 1
ATOM 2339 N N . ILE B 1 10 ? 57.030 57.213 -7.794 1.00 51.21 1151 ILE B N 1
ATOM 2340 C CA . ILE B 1 10 ? 56.046 57.319 -6.727 1.00 50.59 1151 ILE B CA 1
ATOM 2341 C C . ILE B 1 10 ? 54.648 56.983 -7.220 1.00 50.97 1151 ILE B C 1
ATOM 2342 O O . ILE B 1 10 ? 53.845 56.417 -6.486 1.00 51.83 1151 ILE B O 1
ATOM 2347 N N . ARG B 1 11 ? 54.358 57.333 -8.465 1.00 51.99 1152 ARG B N 1
ATOM 2348 C CA . ARG B 1 11 ? 53.041 57.061 -9.030 1.00 52.89 1152 ARG B CA 1
ATOM 2349 C C . ARG B 1 11 ? 52.831 55.609 -9.424 1.00 52.19 1152 ARG B C 1
ATOM 2350 O O . ARG B 1 11 ? 51.768 55.047 -9.168 1.00 52.40 1152 ARG B O 1
ATOM 2358 N N . GLU B 1 12 ? 53.833 54.997 -10.045 1.00 51.44 1153 GLU B N 1
ATOM 2359 C CA . GLU B 1 12 ? 53.691 53.609 -10.463 1.00 51.53 1153 GLU B CA 1
ATOM 2360 C C . GLU B 1 12 ? 53.501 52.685 -9.260 1.00 49.78 1153 GLU B C 1
ATOM 2361 O O . GLU B 1 12 ? 52.779 51.695 -9.345 1.00 48.96 1153 GLU B O 1
ATOM 2367 N N . LEU B 1 13 ? 54.145 53.011 -8.141 1.00 48.76 1154 LEU B N 1
ATOM 2368 C CA . LEU B 1 13 ? 54.046 52.190 -6.938 1.00 47.21 1154 LEU B CA 1
ATOM 2369 C C . LEU B 1 13 ? 52.729 52.462 -6.226 1.00 46.64 1154 LEU B C 1
ATOM 2370 O O . LEU B 1 13 ? 52.074 51.548 -5.702 1.00 45.81 1154 LEU B O 1
ATOM 2375 N N . MET B 1 14 ? 52.347 53.732 -6.215 1.00 43.65 1155 MET B N 1
ATOM 2376 C CA . MET B 1 14 ? 51.110 54.146 -5.586 1.00 41.76 1155 MET B CA 1
ATOM 2377 C C . MET B 1 14 ? 49.974 53.418 -6.304 1.00 40.38 1155 MET B C 1
ATOM 2378 O O . MET B 1 14 ? 49.024 52.927 -5.683 1.00 40.34 1155 MET B O 1
ATOM 2383 N N . ASP B 1 15 ? 50.088 53.342 -7.624 1.00 38.29 1156 ASP B N 1
ATOM 2384 C CA . ASP B 1 15 ? 49.088 52.672 -8.428 1.00 37.64 1156 ASP B CA 1
ATOM 2385 C C . ASP B 1 15 ? 49.046 51.179 -8.063 1.00 37.78 1156 ASP B C 1
ATOM 2386 O O . ASP B 1 15 ? 47.969 50.581 -7.890 1.00 38.14 1156 ASP B O 1
ATOM 2391 N N . ALA B 1 16 ? 50.228 50.590 -7.937 1.00 35.84 1157 ALA B N 1
ATOM 2392 C CA . ALA B 1 16 ? 50.366 49.184 -7.606 1.00 35.12 1157 ALA B CA 1
ATOM 2393 C C . ALA B 1 16 ? 49.698 48.865 -6.279 1.00 35.05 1157 ALA B C 1
ATOM 2394 O O . ALA B 1 16 ? 49.033 47.832 -6.135 1.00 34.26 1157 ALA B O 1
ATOM 2396 N N . GLN B 1 17 ? 49.890 49.761 -5.313 1.00 35.63 1158 GLN B N 1
ATOM 2397 C CA . GLN B 1 17 ? 49.338 49.590 -3.982 1.00 36.36 1158 GLN B CA 1
ATOM 2398 C C . GLN B 1 17 ? 47.812 49.558 -3.984 1.00 37.05 1158 GLN B C 1
ATOM 2399 O O . GLN B 1 17 ? 47.212 48.689 -3.364 1.00 36.27 1158 GLN B O 1
ATOM 2405 N N . MET B 1 18 ? 47.180 50.492 -4.684 1.00 38.96 1159 MET B N 1
ATOM 2406 C CA . MET B 1 18 ? 45.724 50.522 -4.702 1.00 42.36 1159 MET B CA 1
ATOM 2407 C C . MET B 1 18 ? 45.192 49.288 -5.391 1.00 43.20 1159 MET B C 1
ATOM 2408 O O . MET B 1 18 ? 44.155 48.752 -4.993 1.00 44.36 1159 MET B O 1
ATOM 2413 N N . LYS B 1 19 ? 45.901 48.832 -6.419 1.00 43.49 1160 LYS B N 1
ATOM 2414 C CA . LYS B 1 19 ? 45.461 47.663 -7.172 1.00 43.56 1160 LYS B CA 1
ATOM 2415 C C . LYS B 1 19 ? 45.642 46.340 -6.449 1.00 43.95 1160 LYS B C 1
ATOM 2416 O O . LYS B 1 19 ? 44.932 45.379 -6.733 1.00 45.42 1160 LYS B O 1
ATOM 2422 N N . THR B 1 20 ? 46.565 46.279 -5.498 1.00 43.27 1161 THR B N 1
ATOM 2423 C CA . THR B 1 20 ? 46.797 45.007 -4.820 1.00 42.95 1161 THR B CA 1
ATOM 2424 C C . THR B 1 20 ? 46.584 44.998 -3.313 1.00 43.44 1161 THR B C 1
ATOM 2425 O O . THR B 1 20 ? 46.778 43.967 -2.663 1.00 42.89 1161 THR B O 1
ATOM 2429 N N . PHE B 1 21 ? 46.183 46.134 -2.758 1.00 42.87 1162 PHE B N 1
ATOM 2430 C CA . PHE B 1 21 ? 45.959 46.206 -1.330 1.00 43.18 1162 PHE B CA 1
ATOM 2431 C C . PHE B 1 21 ? 44.486 46.483 -1.024 1.00 43.52 1162 PHE B C 1
ATOM 2432 O O . PHE B 1 21 ? 44.026 47.620 -1.139 1.00 43.24 1162 PHE B O 1
ATOM 2440 N N . ASP B 1 22 ? 43.753 45.442 -0.634 1.00 44.18 1163 ASP B N 1
ATOM 2441 C CA . ASP B 1 22 ? 42.345 45.592 -0.309 1.00 44.59 1163 ASP B CA 1
ATOM 2442 C C . ASP B 1 22 ? 42.234 46.053 1.141 1.00 44.02 1163 ASP B C 1
ATOM 2443 O O . ASP B 1 22 ? 42.103 45.242 2.057 1.00 43.82 1163 ASP B O 1
ATOM 2448 N N . THR B 1 23 ? 42.295 47.365 1.340 1.00 44.81 1164 THR B N 1
ATOM 2449 C CA . THR B 1 23 ? 42.220 47.954 2.676 1.00 44.45 1164 THR B CA 1
ATOM 2450 C C . THR B 1 23 ? 40.915 47.631 3.389 1.00 45.86 1164 THR B C 1
ATOM 2451 O O . THR B 1 23 ? 40.840 47.734 4.617 1.00 46.35 1164 THR B O 1
ATOM 2455 N N . THR B 1 24 ? 39.893 47.253 2.622 1.00 46.96 1165 THR B N 1
ATOM 2456 C CA . THR B 1 24 ? 38.591 46.916 3.195 1.00 49.59 1165 THR B CA 1
ATOM 2457 C C . THR B 1 24 ? 38.487 45.411 3.502 1.00 51.38 1165 THR B C 1
ATOM 2458 O O . THR B 1 24 ? 37.559 44.968 4.174 1.00 52.08 1165 THR B O 1
ATOM 2462 N N . PHE B 1 25 ? 39.441 44.628 3.007 1.00 51.28 1166 PHE B N 1
ATOM 2463 C CA . PHE B 1 25 ? 39.448 43.198 3.257 1.00 52.19 1166 PHE B CA 1
ATOM 2464 C C . PHE B 1 25 ? 38.159 42.566 2.771 1.00 54.42 1166 PHE B C 1
ATOM 2465 O O . PHE B 1 25 ? 37.847 41.416 3.106 1.00 55.13 1166 PHE B O 1
ATOM 2473 N N . SER B 1 26 ? 37.417 43.320 1.968 1.00 54.96 1167 SER B N 1
ATOM 2474 C CA . SER B 1 26 ? 36.152 42.841 1.428 1.00 56.55 1167 SER B CA 1
ATOM 2475 C C . SER B 1 26 ? 36.241 41.483 0.724 1.00 55.98 1167 SER B C 1
ATOM 2476 O O . SER B 1 26 ? 35.304 40.690 0.784 1.00 56.88 1167 SER B O 1
ATOM 2479 N N . HIS B 1 27 ? 37.363 41.206 0.070 1.00 56.15 1168 HIS B N 1
ATOM 2480 C CA . HIS B 1 27 ? 37.521 39.947 -0.655 1.00 56.92 1168 HIS B CA 1
ATOM 2481 C C . HIS B 1 27 ? 38.209 38.843 0.140 1.00 56.22 1168 HIS B C 1
ATOM 2482 O O . HIS B 1 27 ? 38.715 37.882 -0.429 1.00 55.57 1168 HIS B O 1
ATOM 2489 N N . PHE B 1 28 ? 38.229 38.989 1.459 1.00 55.80 1169 PHE B N 1
ATOM 2490 C CA . PHE B 1 28 ? 38.852 38.005 2.335 1.00 54.29 1169 PHE B CA 1
ATOM 2491 C C . PHE B 1 28 ? 37.746 37.206 2.995 1.00 55.63 1169 PHE B C 1
ATOM 2492 O O . PHE B 1 28 ? 37.153 37.653 3.978 1.00 55.51 1169 PHE B O 1
ATOM 2500 N N . LYS B 1 29 ? 37.469 36.021 2.455 1.00 57.77 1170 LYS B N 1
ATOM 2501 C CA . LYS B 1 29 ? 36.403 35.172 2.993 1.00 59.85 1170 LYS B CA 1
ATOM 2502 C C . LYS B 1 29 ? 36.662 33.659 2.946 1.00 59.24 1170 LYS B C 1
ATOM 2503 O O . LYS B 1 29 ? 37.655 33.202 2.380 1.00 59.72 1170 LYS B O 1
ATOM 2509 N N . ASN B 1 30 ? 35.762 32.897 3.562 1.00 57.48 1171 ASN B N 1
ATOM 2510 C CA . ASN B 1 30 ? 35.868 31.441 3.621 1.00 56.26 1171 ASN B CA 1
ATOM 2511 C C . ASN B 1 30 ? 37.032 31.010 4.501 1.00 53.87 1171 ASN B C 1
ATOM 2512 O O . ASN B 1 30 ? 37.637 29.954 4.288 1.00 55.19 1171 ASN B O 1
ATOM 2517 N N . PHE B 1 31 ? 37.332 31.829 5.502 1.00 49.48 1172 PHE B N 1
ATOM 2518 C CA . PHE B 1 31 ? 38.422 31.554 6.432 1.00 45.72 1172 PHE B CA 1
ATOM 2519 C C . PHE B 1 31 ? 37.956 30.803 7.678 1.00 44.68 1172 PHE B C 1
ATOM 2520 O O . PHE B 1 31 ? 36.784 30.869 8.068 1.00 44.63 1172 PHE B O 1
ATOM 2528 N N . ARG B 1 32 ? 38.892 30.099 8.303 1.00 43.27 1173 ARG B N 1
ATOM 2529 C CA . ARG B 1 32 ? 38.608 29.340 9.509 1.00 42.88 1173 ARG B CA 1
ATOM 2530 C C . ARG B 1 32 ? 38.515 30.274 10.717 1.00 43.98 1173 ARG B C 1
ATOM 2531 O O . ARG B 1 32 ? 39.132 31.341 10.742 1.00 44.30 1173 ARG B O 1
ATOM 2539 N N . LEU B 1 33 ? 37.742 29.864 11.717 1.00 45.33 1174 LEU B N 1
ATOM 2540 C CA . LEU B 1 33 ? 37.569 30.649 12.939 1.00 46.60 1174 LEU B CA 1
ATOM 2541 C C . LEU B 1 33 ? 37.741 29.716 14.131 1.00 46.87 1174 LEU B C 1
ATOM 2542 O O . LEU B 1 33 ? 37.696 28.494 13.982 1.00 47.25 1174 LEU B O 1
ATOM 2547 N N . PRO B 1 34 ? 37.962 30.275 15.329 1.00 47.56 1175 PRO B N 1
ATOM 2548 C CA . PRO B 1 34 ? 38.117 29.392 16.490 1.00 48.83 1175 PRO B CA 1
ATOM 2549 C C . PRO B 1 34 ? 36.795 28.637 16.604 1.00 50.22 1175 PRO B C 1
ATOM 2550 O O . PRO B 1 34 ? 35.769 29.111 16.106 1.00 50.74 1175 PRO B O 1
ATOM 2554 N N . GLY B 1 35 ? 36.804 27.475 17.246 1.00 51.97 1176 GLY B N 1
ATOM 2555 C CA . GLY B 1 35 ? 35.567 26.720 17.374 1.00 52.78 1176 GLY B CA 1
ATOM 2556 C C . GLY B 1 35 ? 34.590 27.277 18.400 1.00 54.06 1176 GLY B C 1
ATOM 2557 O O . GLY B 1 35 ? 34.934 28.135 19.223 1.00 52.38 1176 GLY B O 1
ATOM 2558 N N . VAL B 1 36 ? 33.351 26.802 18.330 1.00 55.85 1177 VAL B N 1
ATOM 2559 C CA . VAL B 1 36 ? 32.326 27.206 19.284 1.00 58.28 1177 VAL B CA 1
ATOM 2560 C C . VAL B 1 36 ? 32.262 26.055 20.279 1.00 58.98 1177 VAL B C 1
ATOM 2561 O O . VAL B 1 36 ? 32.071 24.899 19.879 1.00 58.92 1177 VAL B O 1
ATOM 2565 N N . LEU B 1 37 ? 32.440 26.363 21.563 1.00 59.04 1178 LEU B N 1
ATOM 2566 C CA . LEU B 1 37 ? 32.417 25.335 22.602 1.00 59.58 1178 LEU B CA 1
ATOM 2567 C C . LEU B 1 37 ? 33.609 24.393 22.430 1.00 59.95 1178 LEU B C 1
ATOM 2568 O O . LEU B 1 37 ? 34.287 24.050 23.403 1.00 60.37 1178 LEU B O 1
ATOM 2573 N N . SER B 1 51 ? 58.095 13.228 28.781 1.00 114.52 1192 SER B N 1
ATOM 2574 C CA . SER B 1 51 ? 57.367 14.398 29.257 1.00 114.95 1192 SER B CA 1
ATOM 2575 C C . SER B 1 51 ? 58.258 15.634 29.366 1.00 114.75 1192 SER B C 1
ATOM 2576 O O . SER B 1 51 ? 57.867 16.720 28.944 1.00 114.64 1192 SER B O 1
ATOM 2579 N N . ARG B 1 52 ? 59.454 15.471 29.925 1.00 114.55 1193 ARG B N 1
ATOM 2580 C CA . ARG B 1 52 ? 60.375 16.593 30.079 1.00 114.34 1193 ARG B CA 1
ATOM 2581 C C . ARG B 1 52 ? 61.012 16.969 28.756 1.00 114.95 1193 ARG B C 1
ATOM 2582 O O . ARG B 1 52 ? 60.673 17.995 28.178 1.00 116.02 1193 ARG B O 1
ATOM 2590 N N . GLU B 1 53 ? 61.941 16.134 28.293 1.00 114.95 1194 GLU B N 1
ATOM 2591 C CA . GLU B 1 53 ? 62.673 16.360 27.045 1.00 115.00 1194 GLU B CA 1
ATOM 2592 C C . GLU B 1 53 ? 62.270 17.580 26.218 1.00 114.29 1194 GLU B C 1
ATOM 2593 O O . GLU B 1 53 ? 63.083 18.482 25.990 1.00 114.81 1194 GLU B O 1
ATOM 2599 N N . GLU B 1 54 ? 61.016 17.601 25.780 1.00 112.55 1195 GLU B N 1
ATOM 2600 C CA . GLU B 1 54 ? 60.484 18.693 24.973 1.00 110.33 1195 GLU B CA 1
ATOM 2601 C C . GLU B 1 54 ? 59.587 19.601 25.823 1.00 107.67 1195 GLU B C 1
ATOM 2602 O O . GLU B 1 54 ? 58.483 19.959 25.414 1.00 107.96 1195 GLU B O 1
ATOM 2608 N N . ALA B 1 55 ? 60.073 19.982 27.001 1.00 104.15 1196 ALA B N 1
ATOM 2609 C CA . ALA B 1 55 ? 59.307 20.822 27.916 1.00 100.80 1196 ALA B CA 1
ATOM 2610 C C . ALA B 1 55 ? 59.740 22.280 27.905 1.00 98.98 1196 ALA B C 1
ATOM 2611 O O . ALA B 1 55 ? 59.003 23.152 28.360 1.00 98.81 1196 ALA B O 1
ATOM 2613 N N . ALA B 1 56 ? 60.942 22.542 27.403 1.00 96.52 1197 ALA B N 1
ATOM 2614 C CA . ALA B 1 56 ? 61.453 23.906 27.338 1.00 92.88 1197 ALA B CA 1
ATOM 2615 C C . ALA B 1 56 ? 60.926 24.530 26.061 1.00 90.25 1197 ALA B C 1
ATOM 2616 O O . ALA B 1 56 ? 60.751 25.743 25.976 1.00 89.41 1197 ALA B O 1
ATOM 2618 N N . LYS B 1 57 ? 60.677 23.678 25.069 1.00 87.83 1198 LYS B N 1
ATOM 2619 C CA . LYS B 1 57 ? 60.140 24.115 23.787 1.00 85.23 1198 LYS B CA 1
ATOM 2620 C C . LYS B 1 57 ? 58.767 24.723 24.033 1.00 83.46 1198 LYS B C 1
ATOM 2621 O O . LYS B 1 57 ? 58.413 25.761 23.468 1.00 82.43 1198 LYS B O 1
ATOM 2627 N N . TRP B 1 58 ? 57.994 24.058 24.884 1.00 81.37 1199 TRP B N 1
ATOM 2628 C CA . TRP B 1 58 ? 56.658 24.529 25.212 1.00 79.79 1199 TRP B CA 1
ATOM 2629 C C . TRP B 1 58 ? 56.696 25.884 25.899 1.00 78.24 1199 TRP B C 1
ATOM 2630 O O . TRP B 1 58 ? 56.025 26.825 25.474 1.00 78.73 1199 TRP B O 1
ATOM 2641 N N . SER B 1 59 ? 57.490 25.979 26.959 1.00 76.10 1200 SER B N 1
ATOM 2642 C CA . SER B 1 59 ? 57.618 27.221 27.713 1.00 73.33 1200 SER B CA 1
ATOM 2643 C C . SER B 1 59 ? 57.940 28.406 26.790 1.00 71.25 1200 SER B C 1
ATOM 2644 O O . SER B 1 59 ? 57.431 29.514 26.983 1.00 69.96 1200 SER B O 1
ATOM 2647 N N . GLN B 1 60 ? 58.779 28.161 25.785 1.00 69.28 1201 GLN B N 1
ATOM 2648 C CA . GLN B 1 60 ? 59.175 29.200 24.833 1.00 67.47 1201 GLN B CA 1
ATOM 2649 C C . GLN B 1 60 ? 58.029 29.580 23.884 1.00 67.20 1201 GLN B C 1
ATOM 2650 O O . GLN B 1 60 ? 57.687 30.760 23.743 1.00 66.15 1201 GLN B O 1
ATOM 2656 N N . VAL B 1 61 ? 57.439 28.577 23.238 1.00 65.75 1202 VAL B N 1
ATOM 2657 C CA . VAL B 1 61 ? 56.325 28.803 22.322 1.00 65.00 1202 VAL B CA 1
ATOM 2658 C C . VAL B 1 61 ? 55.231 29.581 23.037 1.00 64.98 1202 VAL B C 1
ATOM 2659 O O . VAL B 1 61 ? 54.563 30.433 22.459 1.00 63.58 1202 VAL B O 1
ATOM 2663 N N . ARG B 1 62 ? 55.055 29.252 24.307 1.00 66.85 1203 ARG B N 1
ATOM 2664 C CA . ARG B 1 62 ? 54.060 29.880 25.154 1.00 68.47 1203 ARG B CA 1
ATOM 2665 C C . ARG B 1 62 ? 54.478 31.334 25.345 1.00 69.17 1203 ARG B C 1
ATOM 2666 O O . ARG B 1 62 ? 53.641 32.233 25.394 1.00 69.89 1203 ARG B O 1
ATOM 2674 N N . LYS B 1 63 ? 55.784 31.554 25.437 1.00 69.89 1204 LYS B N 1
ATOM 2675 C CA . LYS B 1 63 ? 56.332 32.891 25.622 1.00 70.76 1204 LYS B CA 1
ATOM 2676 C C . LYS B 1 63 ? 56.148 33.747 24.359 1.00 70.24 1204 LYS B C 1
ATOM 2677 O O . LYS B 1 63 ? 56.072 34.975 24.424 1.00 70.06 1204 LYS B O 1
ATOM 2683 N N . ASP B 1 64 ? 56.075 33.091 23.208 1.00 69.04 1205 ASP B N 1
ATOM 2684 C CA . ASP B 1 64 ? 55.912 33.785 21.936 1.00 67.79 1205 ASP B CA 1
ATOM 2685 C C . ASP B 1 64 ? 54.504 34.323 21.712 1.00 66.88 1205 ASP B C 1
ATOM 2686 O O . ASP B 1 64 ? 54.315 35.529 21.513 1.00 68.19 1205 ASP B O 1
ATOM 2691 N N . LEU B 1 65 ? 53.523 33.424 21.749 1.00 63.88 1206 LEU B N 1
ATOM 2692 C CA . LEU B 1 65 ? 52.126 33.771 21.524 1.00 60.90 1206 LEU B CA 1
ATOM 2693 C C . LEU B 1 65 ? 51.491 34.689 22.557 1.00 61.13 1206 LEU B C 1
ATOM 2694 O O . LEU B 1 65 ? 50.560 35.434 22.241 1.00 60.58 1206 LEU B O 1
ATOM 2699 N N . CYS B 1 66 ? 51.989 34.632 23.787 1.00 62.00 1207 CYS B N 1
ATOM 2700 C CA . CYS B 1 66 ? 51.444 35.431 24.881 1.00 63.05 1207 CYS B CA 1
ATOM 2701 C C . CYS B 1 66 ? 51.198 36.909 24.577 1.00 61.27 1207 CYS B C 1
ATOM 2702 O O . CYS B 1 66 ? 50.077 37.416 24.712 1.00 61.10 1207 CYS B O 1
ATOM 2705 N N . SER B 1 67 ? 52.259 37.593 24.172 1.00 59.17 1208 SER B N 1
ATOM 2706 C CA . SER B 1 67 ? 52.216 39.019 23.874 1.00 57.44 1208 SER B CA 1
ATOM 2707 C C . SER B 1 67 ? 51.451 39.404 22.610 1.00 55.59 1208 SER B C 1
ATOM 2708 O O . SER B 1 67 ? 51.126 40.570 22.407 1.00 55.38 1208 SER B O 1
ATOM 2711 N N . LEU B 1 68 ? 51.158 38.421 21.771 1.00 53.91 1209 LEU B N 1
ATOM 2712 C CA . LEU B 1 68 ? 50.449 38.667 20.521 1.00 52.97 1209 LEU B CA 1
ATOM 2713 C C . LEU B 1 68 ? 49.013 38.169 20.608 1.00 52.67 1209 LEU B C 1
ATOM 2714 O O . LEU B 1 68 ? 48.373 37.892 19.591 1.00 53.85 1209 LEU B O 1
ATOM 2719 N N . LYS B 1 69 ? 48.507 38.041 21.825 1.00 51.33 1210 LYS B N 1
ATOM 2720 C CA . LYS B 1 69 ? 47.152 37.548 22.002 1.00 49.01 1210 LYS B CA 1
ATOM 2721 C C . LYS B 1 69 ? 46.158 38.630 21.601 1.00 46.81 1210 LYS B C 1
ATOM 2722 O O . LYS B 1 69 ? 46.329 39.804 21.937 1.00 47.63 1210 LYS B O 1
ATOM 2728 N N . VAL B 1 70 ? 45.124 38.239 20.866 1.00 44.59 1211 VAL B N 1
ATOM 2729 C CA . VAL B 1 70 ? 44.113 39.199 20.434 1.00 41.79 1211 VAL B CA 1
ATOM 2730 C C . VAL B 1 70 ? 42.677 38.657 20.476 1.00 41.55 1211 VAL B C 1
ATOM 2731 O O . VAL B 1 70 ? 42.445 37.450 20.447 1.00 40.91 1211 VAL B O 1
ATOM 2735 N N . SER B 1 71 ? 41.714 39.566 20.558 1.00 40.41 1212 SER B N 1
ATOM 2736 C CA . SER B 1 71 ? 40.314 39.181 20.523 1.00 39.70 1212 SER B CA 1
ATOM 2737 C C . SER B 1 71 ? 39.884 39.442 19.080 1.00 39.10 1212 SER B C 1
ATOM 2738 O O . SER B 1 71 ? 40.408 40.337 18.409 1.00 38.41 1212 SER B O 1
ATOM 2741 N N . LEU B 1 72 ? 38.942 38.648 18.598 1.00 38.83 1213 LEU B N 1
ATOM 2742 C CA . LEU B 1 72 ? 38.477 38.766 17.226 1.00 38.44 1213 LEU B CA 1
ATOM 2743 C C . LEU B 1 72 ? 37.042 39.272 17.147 1.00 38.98 1213 LEU B C 1
ATOM 2744 O O . LEU B 1 72 ? 36.155 38.794 17.851 1.00 38.17 1213 LEU B O 1
ATOM 2749 N N . GLN B 1 73 ? 36.812 40.250 16.285 1.00 41.24 1214 GLN B N 1
ATOM 2750 C CA . GLN B 1 73 ? 35.467 40.785 16.119 1.00 43.71 1214 GLN B CA 1
ATOM 2751 C C . GLN B 1 73 ? 35.060 40.780 14.644 1.00 44.85 1214 GLN B C 1
ATOM 2752 O O . GLN B 1 73 ? 35.861 41.096 13.766 1.00 45.22 1214 GLN B O 1
ATOM 2758 N N . LEU B 1 74 ? 33.818 40.400 14.373 1.00 47.71 1215 LEU B N 1
ATOM 2759 C CA . LEU B 1 74 ? 33.321 40.343 13.002 1.00 50.47 1215 LEU B CA 1
ATOM 2760 C C . LEU B 1 74 ? 31.994 41.080 12.905 1.00 51.67 1215 LEU B C 1
ATOM 2761 O O . LEU B 1 74 ? 30.976 40.583 13.385 1.00 53.29 1215 LEU B O 1
ATOM 2766 N N . ARG B 1 75 ? 32.016 42.263 12.294 1.00 51.69 1216 ARG B N 1
ATOM 2767 C CA . ARG B 1 75 ? 30.813 43.067 12.138 1.00 52.98 1216 ARG B CA 1
ATOM 2768 C C . ARG B 1 75 ? 30.098 42.711 10.845 1.00 53.67 1216 ARG B C 1
ATOM 2769 O O . ARG B 1 75 ? 30.568 43.046 9.760 1.00 54.00 1216 ARG B O 1
ATOM 2777 N N . GLY B 1 76 ? 28.963 42.028 10.965 1.00 53.82 1217 GLY B N 1
ATOM 2778 C CA . GLY B 1 76 ? 28.210 41.638 9.789 1.00 54.10 1217 GLY B CA 1
ATOM 2779 C C . GLY B 1 76 ? 27.606 42.811 9.037 1.00 56.32 1217 GLY B C 1
ATOM 2780 O O . GLY B 1 76 ? 27.396 43.898 9.602 1.00 55.77 1217 GLY B O 1
ATOM 2781 N N . GLU B 1 77 ? 27.322 42.591 7.755 1.00 58.09 1218 GLU B N 1
ATOM 2782 C CA . GLU B 1 77 ? 26.736 43.622 6.903 1.00 58.44 1218 GLU B CA 1
ATOM 2783 C C . GLU B 1 77 ? 25.352 43.983 7.419 1.00 57.51 1218 GLU B C 1
ATOM 2784 O O . GLU B 1 77 ? 24.882 45.105 7.233 1.00 57.05 1218 GLU B O 1
ATOM 2790 N N . ASP B 1 78 ? 24.706 43.021 8.074 1.00 57.17 1219 ASP B N 1
ATOM 2791 C CA . ASP B 1 78 ? 23.369 43.221 8.621 1.00 56.12 1219 ASP B CA 1
ATOM 2792 C C . ASP B 1 78 ? 23.358 44.046 9.903 1.00 53.57 1219 ASP B C 1
ATOM 2793 O O . ASP B 1 78 ? 22.309 44.502 10.333 1.00 51.58 1219 ASP B O 1
ATOM 2798 N N . GLY B 1 79 ? 24.526 44.233 10.508 1.00 53.02 1220 GLY B N 1
ATOM 2799 C CA . GLY B 1 79 ? 24.610 45.002 11.738 1.00 52.38 1220 GLY B CA 1
ATOM 2800 C C . GLY B 1 79 ? 24.908 44.172 12.979 1.00 52.93 1220 GLY B C 1
ATOM 2801 O O . GLY B 1 79 ? 25.013 44.721 14.070 1.00 54.29 1220 GLY B O 1
ATOM 2802 N N . SER B 1 80 ? 25.039 42.857 12.823 1.00 51.49 1221 SER B N 1
ATOM 2803 C CA . SER B 1 80 ? 25.332 41.980 13.947 1.00 50.30 1221 SER B CA 1
ATOM 2804 C C . SER B 1 80 ? 26.841 41.950 14.194 1.00 50.56 1221 SER B C 1
ATOM 2805 O O . SER B 1 80 ? 27.630 42.292 13.317 1.00 50.83 1221 SER B O 1
ATOM 2808 N N . VAL B 1 81 ? 27.239 41.540 15.392 1.00 49.83 1222 VAL B N 1
ATOM 2809 C CA . VAL B 1 81 ? 28.648 41.470 15.738 1.00 47.92 1222 VAL B CA 1
ATOM 2810 C C . VAL B 1 81 ? 28.988 40.213 16.543 1.00 46.83 1222 VAL B C 1
ATOM 2811 O O . VAL B 1 81 ? 28.422 39.964 17.605 1.00 45.63 1222 VAL B O 1
ATOM 2815 N N . TRP B 1 82 ? 29.919 39.427 16.016 1.00 47.29 1223 TRP B N 1
ATOM 2816 C CA . TRP B 1 82 ? 30.393 38.207 16.670 1.00 48.43 1223 TRP B CA 1
ATOM 2817 C C . TRP B 1 82 ? 31.753 38.515 17.286 1.00 49.99 1223 TRP B C 1
ATOM 2818 O O . TRP B 1 82 ? 32.723 38.715 16.558 1.00 49.92 1223 TRP B O 1
ATOM 2829 N N . ASN B 1 83 ? 31.835 38.566 18.612 1.00 51.77 1224 ASN B N 1
ATOM 2830 C CA . ASN B 1 83 ? 33.116 38.822 19.265 1.00 53.06 1224 ASN B CA 1
ATOM 2831 C C . ASN B 1 83 ? 33.700 37.481 19.696 1.00 53.27 1224 ASN B C 1
ATOM 2832 O O . ASN B 1 83 ? 32.964 36.515 19.905 1.00 52.82 1224 ASN B O 1
ATOM 2837 N N . TYR B 1 84 ? 35.021 37.416 19.801 1.00 53.28 1225 TYR B N 1
ATOM 2838 C CA . TYR B 1 84 ? 35.687 36.193 20.221 1.00 53.24 1225 TYR B CA 1
ATOM 2839 C C . TYR B 1 84 ? 36.861 36.509 21.122 1.00 53.54 1225 TYR B C 1
ATOM 2840 O O . TYR B 1 84 ? 37.848 37.099 20.691 1.00 53.20 1225 TYR B O 1
ATOM 2849 N N . LYS B 1 85 ? 36.757 36.105 22.379 1.00 55.27 1226 LYS B N 1
ATOM 2850 C CA . LYS B 1 85 ? 37.823 36.336 23.340 1.00 54.42 1226 LYS B CA 1
ATOM 2851 C C . LYS B 1 85 ? 38.568 35.027 23.574 1.00 55.71 1226 LYS B C 1
ATOM 2852 O O . LYS B 1 85 ? 37.956 33.982 23.802 1.00 55.92 1226 LYS B O 1
ATOM 2858 N N . PRO B 1 86 ? 39.904 35.055 23.489 1.00 57.44 1227 PRO B N 1
ATOM 2859 C CA . PRO B 1 86 ? 40.685 33.831 23.704 1.00 58.59 1227 PRO B CA 1
ATOM 2860 C C . PRO B 1 86 ? 40.736 33.458 25.189 1.00 59.87 1227 PRO B C 1
ATOM 2861 O O . PRO B 1 86 ? 40.356 34.248 26.053 1.00 59.89 1227 PRO B O 1
ATOM 2865 N N . PRO B 1 87 ? 41.212 32.247 25.503 1.00 61.53 1228 PRO B N 1
ATOM 2866 C CA . PRO B 1 87 ? 41.297 31.813 26.900 1.00 63.50 1228 PRO B CA 1
ATOM 2867 C C . PRO B 1 87 ? 42.339 32.622 27.678 1.00 66.92 1228 PRO B C 1
ATOM 2868 O O . PRO B 1 87 ? 42.618 33.782 27.367 1.00 68.01 1228 PRO B O 1
ATOM 2872 N N . ALA B 1 88 ? 42.898 31.983 28.701 1.00 70.78 1229 ALA B N 1
ATOM 2873 C CA . ALA B 1 88 ? 43.956 32.545 29.533 1.00 72.80 1229 ALA B CA 1
ATOM 2874 C C . ALA B 1 88 ? 45.046 31.480 29.416 1.00 74.47 1229 ALA B C 1
ATOM 2875 O O . ALA B 1 88 ? 44.763 30.342 29.028 1.00 73.63 1229 ALA B O 1
ATOM 2877 N N . ASP B 1 89 ? 46.287 31.822 29.730 1.00 77.90 1230 ASP B N 1
ATOM 2878 C CA . ASP B 1 89 ? 47.338 30.821 29.613 1.00 82.07 1230 ASP B CA 1
ATOM 2879 C C . ASP B 1 89 ? 47.202 29.758 30.696 1.00 84.56 1230 ASP B C 1
ATOM 2880 O O . ASP B 1 89 ? 47.215 30.069 31.891 1.00 84.77 1230 ASP B O 1
ATOM 2885 N N . SER B 1 90 ? 47.064 28.506 30.261 1.00 86.82 1231 SER B N 1
ATOM 2886 C CA . SER B 1 90 ? 46.922 27.362 31.158 1.00 88.69 1231 SER B CA 1
ATOM 2887 C C . SER B 1 90 ? 46.209 26.195 30.470 1.00 90.54 1231 SER B C 1
ATOM 2888 O O . SER B 1 90 ? 45.799 26.294 29.304 1.00 90.74 1231 SER B O 1
ATOM 2891 N N . GLY B 1 91 ? 46.072 25.091 31.202 1.00 91.74 1232 GLY B N 1
ATOM 2892 C CA . GLY B 1 91 ? 45.417 23.911 30.665 1.00 92.98 1232 GLY B CA 1
ATOM 2893 C C . GLY B 1 91 ? 46.269 23.198 29.633 1.00 93.37 1232 GLY B C 1
ATOM 2894 O O . GLY B 1 91 ? 46.260 21.969 29.539 1.00 92.88 1232 GLY B O 1
ATOM 2895 N N . GLY B 1 92 ? 47.013 23.981 28.858 1.00 93.59 1233 GLY B N 1
ATOM 2896 C CA . GLY B 1 92 ? 47.863 23.420 27.828 1.00 93.03 1233 GLY B CA 1
ATOM 2897 C C . GLY B 1 92 ? 47.728 24.162 26.510 1.00 93.12 1233 GLY B C 1
ATOM 2898 O O . GLY B 1 92 ? 47.922 25.379 26.450 1.00 93.12 1233 GLY B O 1
ATOM 2899 N N . LYS B 1 93 ? 47.374 23.422 25.460 1.00 92.47 1234 LYS B N 1
ATOM 2900 C CA . LYS B 1 93 ? 47.228 23.956 24.106 1.00 91.96 1234 LYS B CA 1
ATOM 2901 C C . LYS B 1 93 ? 46.162 25.041 23.925 1.00 90.51 1234 LYS B C 1
ATOM 2902 O O . LYS B 1 93 ? 45.794 25.375 22.793 1.00 90.66 1234 LYS B O 1
ATOM 2908 N N . GLU B 1 94 ? 45.676 25.597 25.029 1.00 87.78 1235 GLU B N 1
ATOM 2909 C CA . GLU B 1 94 ? 44.656 26.639 24.968 1.00 84.63 1235 GLU B CA 1
ATOM 2910 C C . GLU B 1 94 ? 45.167 27.945 24.380 1.00 80.43 1235 GLU B C 1
ATOM 2911 O O . GLU B 1 94 ? 44.543 28.990 24.547 1.00 81.26 1235 GLU B O 1
ATOM 2917 N N . ILE B 1 95 ? 46.297 27.887 23.686 1.00 75.35 1236 ILE B N 1
ATOM 2918 C CA . ILE B 1 95 ? 46.881 29.088 23.096 1.00 69.79 1236 ILE B CA 1
ATOM 2919 C C . ILE B 1 95 ? 47.150 28.956 21.610 1.00 66.24 1236 ILE B C 1
ATOM 2920 O O . ILE B 1 95 ? 48.039 29.620 21.090 1.00 64.80 1236 ILE B O 1
ATOM 2925 N N . PHE B 1 96 ? 46.384 28.110 20.931 1.00 63.42 1237 PHE B N 1
ATOM 2926 C CA . PHE B 1 96 ? 46.574 27.907 19.501 1.00 62.06 1237 PHE B CA 1
ATOM 2927 C C . PHE B 1 96 ? 45.259 28.044 18.751 1.00 60.67 1237 PHE B C 1
ATOM 2928 O O . PHE B 1 96 ? 45.224 27.948 17.532 1.00 60.50 1237 PHE B O 1
ATOM 2936 N N . SER B 1 97 ? 44.176 28.272 19.481 1.00 59.96 1238 SER B N 1
ATOM 2937 C CA . SER B 1 97 ? 42.846 28.349 18.881 1.00 58.38 1238 SER B CA 1
ATOM 2938 C C . SER B 1 97 ? 42.610 29.420 17.837 1.00 57.36 1238 SER B C 1
ATOM 2939 O O . SER B 1 97 ? 41.511 29.509 17.289 1.00 58.78 1238 SER B O 1
ATOM 2942 N N . LEU B 1 98 ? 43.618 30.229 17.542 1.00 55.56 1239 LEU B N 1
ATOM 2943 C CA . LEU B 1 98 ? 43.421 31.300 16.572 1.00 52.27 1239 LEU B CA 1
ATOM 2944 C C . LEU B 1 98 ? 44.455 31.281 15.449 1.00 50.09 1239 LEU B C 1
ATOM 2945 O O . LEU B 1 98 ? 44.434 32.136 14.569 1.00 50.27 1239 LEU B O 1
ATOM 2950 N N . LEU B 1 99 ? 45.348 30.295 15.482 1.00 48.07 1240 LEU B N 1
ATOM 2951 C CA . LEU B 1 99 ? 46.395 30.162 14.477 1.00 46.66 1240 LEU B CA 1
ATOM 2952 C C . LEU B 1 99 ? 45.913 29.794 13.074 1.00 46.03 1240 LEU B C 1
ATOM 2953 O O . LEU B 1 99 ? 46.433 30.308 12.082 1.00 46.79 1240 LEU B O 1
ATOM 2958 N N . PRO B 1 100 ? 44.935 28.884 12.963 1.00 45.63 1241 PRO B N 1
ATOM 2959 C CA . PRO B 1 100 ? 44.481 28.545 11.610 1.00 44.13 1241 PRO B CA 1
ATOM 2960 C C . PRO B 1 100 ? 43.835 29.763 10.966 1.00 43.44 1241 PRO B C 1
ATOM 2961 O O . PRO B 1 100 ? 43.801 29.886 9.736 1.00 42.86 1241 PRO B O 1
ATOM 2965 N N . HIS B 1 101 ? 43.331 30.670 11.800 1.00 42.20 1242 HIS B N 1
ATOM 2966 C CA . HIS B 1 101 ? 42.709 31.875 11.278 1.00 41.64 1242 HIS B CA 1
ATOM 2967 C C . HIS B 1 101 ? 43.802 32.859 10.848 1.00 42.40 1242 HIS B C 1
ATOM 2968 O O . HIS B 1 101 ? 43.721 33.478 9.772 1.00 41.25 1242 HIS B O 1
ATOM 2975 N N . MET B 1 102 ? 44.815 33.001 11.701 1.00 41.52 1243 MET B N 1
ATOM 2976 C CA . MET B 1 102 ? 45.939 33.878 11.426 1.00 41.82 1243 MET B CA 1
ATOM 2977 C C . MET B 1 102 ? 46.603 33.394 10.152 1.00 41.97 1243 MET B C 1
ATOM 2978 O O . MET B 1 102 ? 47.131 34.178 9.368 1.00 42.87 1243 MET B O 1
ATOM 2983 N N . ALA B 1 103 ? 46.569 32.082 9.957 1.00 41.38 1244 ALA B N 1
ATOM 2984 C CA . ALA B 1 103 ? 47.176 31.460 8.796 1.00 41.69 1244 ALA B CA 1
ATOM 2985 C C . ALA B 1 103 ? 46.471 31.895 7.513 1.00 42.69 1244 ALA B C 1
ATOM 2986 O O . ALA B 1 103 ? 47.133 32.233 6.509 1.00 41.01 1244 ALA B O 1
ATOM 2988 N N . ASP B 1 104 ? 45.135 31.887 7.543 1.00 42.39 1245 ASP B N 1
ATOM 2989 C CA . ASP B 1 104 ? 44.351 32.277 6.374 1.00 41.29 1245 ASP B CA 1
ATOM 2990 C C . ASP B 1 104 ? 44.483 33.770 6.106 1.00 40.46 1245 ASP B C 1
ATOM 2991 O O . ASP B 1 104 ? 44.446 34.215 4.953 1.00 40.24 1245 ASP B O 1
ATOM 2996 N N . MET B 1 105 ? 44.656 34.544 7.170 1.00 39.35 1246 MET B N 1
ATOM 2997 C CA . MET B 1 105 ? 44.824 35.973 7.005 1.00 38.62 1246 MET B CA 1
ATOM 2998 C C . MET B 1 105 ? 46.196 36.213 6.383 1.00 39.91 1246 MET B C 1
ATOM 2999 O O . MET B 1 105 ? 46.324 36.902 5.370 1.00 41.02 1246 MET B O 1
ATOM 3004 N N . SER B 1 106 ? 47.225 35.626 6.983 1.00 40.34 1247 SER B N 1
ATOM 3005 C CA . SER B 1 106 ? 48.577 35.790 6.470 1.00 40.79 1247 SER B CA 1
ATOM 3006 C C . SER B 1 106 ? 48.621 35.442 4.995 1.00 41.34 1247 SER B C 1
ATOM 3007 O O . SER B 1 106 ? 49.163 36.202 4.188 1.00 43.63 1247 SER B O 1
ATOM 3010 N N . THR B 1 107 ? 48.046 34.294 4.647 1.00 39.01 1248 THR B N 1
ATOM 3011 C CA . THR B 1 107 ? 48.041 33.835 3.272 1.00 35.30 1248 THR B CA 1
ATOM 3012 C C . THR B 1 107 ? 47.347 34.845 2.372 1.00 34.48 1248 THR B C 1
ATOM 3013 O O . THR B 1 107 ? 47.792 35.065 1.229 1.00 32.45 1248 THR B O 1
ATOM 3017 N N . TYR B 1 108 ? 46.277 35.464 2.875 1.00 33.06 1249 TYR B N 1
ATOM 3018 C CA . TYR B 1 108 ? 45.549 36.466 2.086 1.00 32.21 1249 TYR B CA 1
ATOM 3019 C C . TYR B 1 108 ? 46.483 37.657 1.840 1.00 32.11 1249 TYR B C 1
ATOM 3020 O O . TYR B 1 108 ? 46.708 38.058 0.700 1.00 32.76 1249 TYR B O 1
ATOM 3029 N N . MET B 1 109 ? 47.040 38.215 2.909 1.00 30.41 1250 MET B N 1
ATOM 3030 C CA . MET B 1 109 ? 47.960 39.337 2.767 1.00 30.83 1250 MET B CA 1
ATOM 3031 C C . MET B 1 109 ? 49.123 38.977 1.849 1.00 30.15 1250 MET B C 1
ATOM 3032 O O . MET B 1 109 ? 49.489 39.754 0.958 1.00 28.69 1250 MET B O 1
ATOM 3037 N N . PHE B 1 110 ? 49.688 37.791 2.055 1.00 30.28 1251 PHE B N 1
ATOM 3038 C CA . PHE B 1 110 ? 50.802 37.344 1.232 1.00 31.51 1251 PHE B CA 1
ATOM 3039 C C . PHE B 1 110 ? 50.450 37.318 -0.250 1.00 32.05 1251 PHE B C 1
ATOM 3040 O O . PHE B 1 110 ? 51.276 37.670 -1.090 1.00 31.88 1251 PHE B O 1
ATOM 3048 N N . LYS B 1 111 ? 49.226 36.925 -0.583 1.00 32.21 1252 LYS B N 1
ATOM 3049 C CA . LYS B 1 111 ? 48.845 36.883 -1.982 1.00 33.93 1252 LYS B CA 1
ATOM 3050 C C . LYS B 1 111 ? 48.839 38.286 -2.550 1.00 36.70 1252 LYS B C 1
ATOM 3051 O O . LYS B 1 111 ? 49.271 38.502 -3.687 1.00 40.28 1252 LYS B O 1
ATOM 3057 N N . GLY B 1 112 ? 48.378 39.248 -1.751 1.00 37.11 1253 GLY B N 1
ATOM 3058 C CA . GLY B 1 112 ? 48.329 40.626 -2.217 1.00 35.69 1253 GLY B CA 1
ATOM 3059 C C . GLY B 1 112 ? 49.718 41.217 -2.408 1.00 35.96 1253 GLY B C 1
ATOM 3060 O O . GLY B 1 112 ? 49.969 41.934 -3.376 1.00 33.55 1253 GLY B O 1
ATOM 3061 N N . ILE B 1 113 ? 50.619 40.920 -1.471 1.00 36.69 1254 ILE B N 1
ATOM 3062 C CA . ILE B 1 113 ? 51.998 41.400 -1.528 1.00 36.69 1254 ILE B CA 1
ATOM 3063 C C . ILE B 1 113 ? 52.667 40.887 -2.814 1.00 37.25 1254 ILE B C 1
ATOM 3064 O O . ILE B 1 113 ? 53.503 41.575 -3.401 1.00 35.50 1254 ILE B O 1
ATOM 3069 N N . ILE B 1 114 ? 52.316 39.672 -3.239 1.00 37.87 1255 ILE B N 1
ATOM 3070 C CA . ILE B 1 114 ? 52.899 39.112 -4.453 1.00 38.93 1255 ILE B CA 1
ATOM 3071 C C . ILE B 1 114 ? 52.361 39.923 -5.617 1.00 39.03 1255 ILE B C 1
ATOM 3072 O O . ILE B 1 114 ? 53.107 40.354 -6.496 1.00 40.26 1255 ILE B O 1
ATOM 3077 N N . SER B 1 115 ? 51.049 40.125 -5.623 1.00 37.49 1256 SER B N 1
ATOM 3078 C CA . SER B 1 115 ? 50.421 40.926 -6.664 1.00 36.70 1256 SER B CA 1
ATOM 3079 C C . SER B 1 115 ? 51.138 42.279 -6.743 1.00 37.40 1256 SER B C 1
ATOM 3080 O O . SER B 1 115 ? 51.419 42.775 -7.819 1.00 38.93 1256 SER B O 1
ATOM 3083 N N . PHE B 1 116 ? 51.427 42.872 -5.591 1.00 37.62 1257 PHE B N 1
ATOM 3084 C CA . PHE B 1 116 ? 52.101 44.150 -5.548 1.00 35.95 1257 PHE B CA 1
ATOM 3085 C C . PHE B 1 116 ? 53.429 44.066 -6.293 1.00 37.31 1257 PHE B C 1
ATOM 3086 O O . PHE B 1 116 ? 53.719 44.90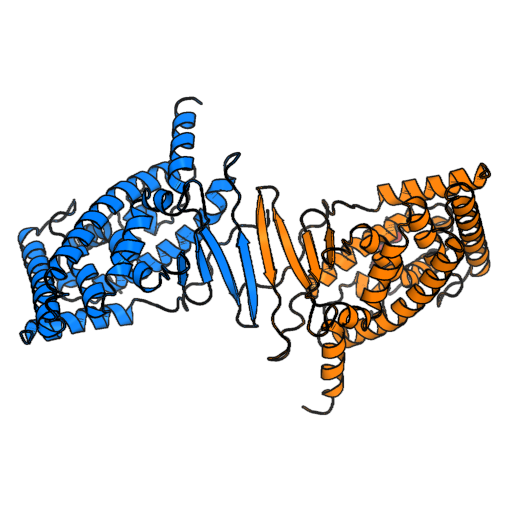2 -7.159 1.00 37.74 1257 PHE B O 1
ATOM 3094 N N . ALA B 1 117 ? 54.233 43.062 -5.952 1.00 37.55 1258 ALA B N 1
ATOM 3095 C CA . ALA B 1 117 ? 55.531 42.871 -6.590 1.00 37.45 1258 ALA B CA 1
ATOM 3096 C C . ALA B 1 117 ? 55.310 42.713 -8.091 1.00 38.06 1258 ALA B C 1
ATOM 3097 O O . ALA B 1 117 ? 55.942 43.382 -8.916 1.00 35.69 1258 ALA B O 1
ATOM 3099 N N . LYS B 1 118 ? 54.386 41.822 -8.423 1.00 39.46 1259 LYS B N 1
ATOM 3100 C CA . LYS B 1 118 ? 54.051 41.513 -9.800 1.00 43.80 1259 LYS B CA 1
ATOM 3101 C C . LYS B 1 118 ? 53.707 42.682 -10.732 1.00 45.10 1259 LYS B C 1
ATOM 3102 O O . LYS B 1 118 ? 54.064 42.657 -11.916 1.00 46.01 1259 LYS B O 1
ATOM 3108 N N . VAL B 1 119 ? 53.020 43.701 -10.231 1.00 45.20 1260 VAL B N 1
ATOM 3109 C CA . VAL B 1 119 ? 52.650 44.808 -11.101 1.00 49.08 1260 VAL B CA 1
ATOM 3110 C C . VAL B 1 119 ? 53.731 45.870 -11.275 1.00 50.80 1260 VAL B C 1
ATOM 3111 O O . VAL B 1 119 ? 53.551 46.831 -12.009 1.00 52.99 1260 VAL B O 1
ATOM 3115 N N . ILE B 1 120 ? 54.853 45.701 -10.597 1.00 52.53 1261 ILE B N 1
ATOM 3116 C CA . ILE B 1 120 ? 55.943 46.648 -10.724 1.00 54.07 1261 ILE B CA 1
ATOM 3117 C C . ILE B 1 120 ? 56.828 46.181 -11.878 1.00 56.15 1261 ILE B C 1
ATOM 3118 O O . ILE B 1 120 ? 57.221 45.012 -11.950 1.00 56.19 1261 ILE B O 1
ATOM 3123 N N . SER B 1 121 ? 57.138 47.094 -12.789 1.00 58.34 1262 SER B N 1
ATOM 3124 C CA . SER B 1 121 ? 57.962 46.754 -13.944 1.00 59.34 1262 SER B CA 1
ATOM 3125 C C . SER B 1 121 ? 59.351 46.273 -13.545 1.00 60.22 1262 SER B C 1
ATOM 3126 O O . SER B 1 121 ? 59.809 45.242 -14.022 1.00 60.57 1262 SER B O 1
ATOM 3129 N N . TYR B 1 122 ? 60.016 47.008 -12.660 1.00 62.02 1263 TYR B N 1
ATOM 3130 C CA . TYR B 1 122 ? 61.356 46.629 -12.214 1.00 64.37 1263 TYR B CA 1
ATOM 3131 C C . TYR B 1 122 ? 61.400 45.220 -11.616 1.00 64.39 1263 TYR B C 1
ATOM 3132 O O . TYR B 1 122 ? 62.416 44.525 -11.717 1.00 64.73 1263 TYR B O 1
ATOM 3141 N N . PHE B 1 123 ? 60.304 44.793 -10.992 1.00 63.44 1264 PHE B N 1
ATOM 3142 C CA . PHE B 1 123 ? 60.280 43.469 -10.393 1.00 62.22 1264 PHE B CA 1
ATOM 3143 C C . PHE B 1 123 ? 60.055 42.366 -11.414 1.00 63.96 1264 PHE B C 1
ATOM 3144 O O . PHE B 1 123 ? 60.758 41.361 -11.404 1.00 64.58 1264 PHE B O 1
ATOM 3152 N N . ARG B 1 124 ? 59.074 42.547 -12.292 1.00 66.65 1265 ARG B N 1
ATOM 3153 C CA . ARG B 1 124 ? 58.769 41.536 -13.303 1.00 68.89 1265 ARG B CA 1
ATOM 3154 C C . ARG B 1 124 ? 59.961 41.153 -14.167 1.00 70.08 1265 ARG B C 1
ATOM 3155 O O . ARG B 1 124 ? 60.111 39.986 -14.546 1.00 70.14 1265 ARG B O 1
ATOM 3163 N N . ASP B 1 125 ? 60.815 42.126 -14.471 1.00 71.18 1266 ASP B N 1
ATOM 3164 C CA . ASP B 1 125 ? 61.979 41.854 -15.305 1.00 72.64 1266 ASP B CA 1
ATOM 3165 C C . ASP B 1 125 ? 62.981 40.891 -14.666 1.00 72.51 1266 ASP B C 1
ATOM 3166 O O . ASP B 1 125 ? 63.704 40.178 -15.371 1.00 73.27 1266 ASP B O 1
ATOM 3171 N N . LEU B 1 126 ? 63.013 40.854 -13.338 1.00 70.74 1267 LEU B N 1
ATOM 3172 C CA . LEU B 1 126 ? 63.932 39.970 -12.638 1.00 68.73 1267 LEU B CA 1
ATOM 3173 C C . LEU B 1 126 ? 63.649 38.500 -12.965 1.00 67.17 1267 LEU B C 1
ATOM 3174 O O . LEU B 1 126 ? 62.559 38.156 -13.422 1.00 64.93 1267 LEU B O 1
ATOM 3179 N N . PRO B 1 127 ? 64.646 37.622 -12.752 1.00 66.61 1268 PRO B N 1
ATOM 3180 C CA . PRO B 1 127 ? 64.555 36.179 -13.001 1.00 66.70 1268 PRO B CA 1
ATOM 3181 C C . PRO B 1 127 ? 63.610 35.483 -12.015 1.00 66.88 1268 PRO B C 1
ATOM 3182 O O . PRO B 1 127 ? 63.711 35.671 -10.802 1.00 67.73 1268 PRO B O 1
ATOM 3186 N N . ILE B 1 128 ? 62.710 34.664 -12.544 1.00 66.77 1269 ILE B N 1
ATOM 3187 C CA . ILE B 1 128 ? 61.736 33.953 -11.725 1.00 66.67 1269 ILE B CA 1
ATOM 3188 C C . ILE B 1 128 ? 62.311 33.466 -10.397 1.00 67.03 1269 ILE B C 1
ATOM 3189 O O . ILE B 1 128 ? 61.558 33.253 -9.443 1.00 67.77 1269 ILE B O 1
ATOM 3194 N N . GLU B 1 129 ? 63.630 33.285 -10.331 1.00 66.63 1270 GLU B N 1
ATOM 3195 C CA . GLU B 1 129 ? 64.265 32.830 -9.094 1.00 68.20 1270 GLU B CA 1
ATOM 3196 C C . GLU B 1 129 ? 64.365 33.957 -8.079 1.00 67.32 1270 GLU B C 1
ATOM 3197 O O . GLU B 1 129 ? 63.774 33.892 -6.992 1.00 66.51 1270 GLU B O 1
ATOM 3203 N N . ASP B 1 130 ? 65.126 34.986 -8.434 1.00 66.05 1271 ASP B N 1
ATOM 3204 C CA . ASP B 1 130 ? 65.306 36.126 -7.545 1.00 66.16 1271 ASP B CA 1
ATOM 3205 C C . ASP B 1 130 ? 63.956 36.732 -7.147 1.00 65.36 1271 ASP B C 1
ATOM 3206 O O . ASP B 1 130 ? 63.845 37.395 -6.114 1.00 65.58 1271 ASP B O 1
ATOM 3211 N N . GLN B 1 131 ? 62.934 36.519 -7.970 1.00 62.42 1272 GLN B N 1
ATOM 3212 C CA . GLN B 1 131 ? 61.617 37.021 -7.632 1.00 60.42 1272 GLN B CA 1
ATOM 3213 C C . GLN B 1 131 ? 61.168 36.186 -6.445 1.00 60.43 1272 GLN B C 1
ATOM 3214 O O . GLN B 1 131 ? 60.665 36.705 -5.454 1.00 60.79 1272 GLN B O 1
ATOM 3220 N N . ILE B 1 132 ? 61.372 34.881 -6.556 1.00 60.07 1273 ILE B N 1
ATOM 3221 C CA . ILE B 1 132 ? 61.010 33.967 -5.492 1.00 59.40 1273 ILE B CA 1
ATOM 3222 C C . ILE B 1 132 ? 61.863 34.296 -4.273 1.00 59.05 1273 ILE B C 1
ATOM 3223 O O . ILE B 1 132 ? 61.381 34.296 -3.139 1.00 58.93 1273 ILE B O 1
ATOM 3228 N N . SER B 1 133 ? 63.130 34.603 -4.521 1.00 58.53 1274 SER B N 1
ATOM 3229 C CA . SER B 1 133 ? 64.069 34.925 -3.450 1.00 57.96 1274 SER B CA 1
ATOM 3230 C C . SER B 1 133 ? 63.734 36.199 -2.666 1.00 54.96 1274 SER B C 1
ATOM 3231 O O . SER B 1 133 ? 63.799 36.211 -1.434 1.00 53.58 1274 SER B O 1
ATOM 3234 N N . LEU B 1 134 ? 63.394 37.267 -3.381 1.00 52.47 1275 LEU B N 1
ATOM 3235 C CA . LEU B 1 134 ? 63.049 38.541 -2.753 1.00 50.43 1275 LEU B CA 1
ATOM 3236 C C . LEU B 1 134 ? 61.725 38.457 -2.014 1.00 49.71 1275 LEU B C 1
ATOM 3237 O O . LEU B 1 134 ? 61.599 38.941 -0.890 1.00 50.05 1275 LEU B O 1
ATOM 3242 N N . LEU B 1 135 ? 60.735 37.838 -2.644 1.00 48.94 1276 LEU B N 1
ATOM 3243 C CA . LEU B 1 135 ? 59.437 37.690 -2.005 1.00 50.02 1276 LEU B CA 1
ATOM 3244 C C . LEU B 1 135 ? 59.580 36.835 -0.757 1.00 50.24 1276 LEU B C 1
ATOM 3245 O O . LEU B 1 135 ? 58.963 37.095 0.270 1.00 52.03 1276 LEU B O 1
ATOM 3250 N N . LYS B 1 136 ? 60.417 35.818 -0.856 1.00 50.44 1277 LYS B N 1
ATOM 3251 C CA . LYS B 1 136 ? 60.657 34.907 0.243 1.00 50.70 1277 LYS B CA 1
ATOM 3252 C C . LYS B 1 136 ? 61.398 35.605 1.382 1.00 50.04 1277 LYS B C 1
ATOM 3253 O O . LYS B 1 136 ? 61.600 35.028 2.454 1.00 51.53 1277 LYS B O 1
ATOM 3259 N N . GLY B 1 137 ? 61.792 36.853 1.162 1.00 48.08 1278 GLY B N 1
ATOM 3260 C CA . GLY B 1 137 ? 62.516 37.560 2.201 1.00 46.58 1278 GLY B CA 1
ATOM 3261 C C . GLY B 1 137 ? 61.844 38.816 2.727 1.00 46.93 1278 GLY B C 1
ATOM 3262 O O . GLY B 1 137 ? 62.218 39.314 3.795 1.00 46.36 1278 GLY B O 1
ATOM 3263 N N . ALA B 1 138 ? 60.848 39.327 2.003 1.00 46.02 1279 ALA B N 1
ATOM 3264 C CA . ALA B 1 138 ? 60.171 40.545 2.425 1.00 44.22 1279 ALA B CA 1
ATOM 3265 C C . ALA B 1 138 ? 58.705 40.342 2.781 1.00 44.17 1279 ALA B C 1
ATOM 3266 O O . ALA B 1 138 ? 58.139 41.164 3.512 1.00 45.86 1279 ALA B O 1
ATOM 3268 N N . ALA B 1 139 ? 58.101 39.263 2.279 1.00 41.22 1280 ALA B N 1
ATOM 3269 C CA . ALA B 1 139 ? 56.693 38.967 2.543 1.00 39.77 1280 ALA B CA 1
ATOM 3270 C C . ALA B 1 139 ? 56.239 39.474 3.902 1.00 37.69 1280 ALA B C 1
ATOM 3271 O O . ALA B 1 139 ? 55.396 40.365 3.989 1.00 38.10 1280 ALA B O 1
ATOM 3273 N N . PHE B 1 140 ? 56.803 38.904 4.959 1.00 36.88 1281 PHE B N 1
ATOM 3274 C CA . PHE B 1 140 ? 56.443 39.297 6.315 1.00 37.32 1281 PHE B CA 1
ATOM 3275 C C . PHE B 1 140 ? 56.550 40.815 6.500 1.00 37.19 1281 PHE B C 1
ATOM 3276 O O . PHE B 1 140 ? 55.618 41.460 7.001 1.00 38.10 1281 PHE B O 1
ATOM 3284 N N . GLU B 1 141 ? 57.684 41.377 6.096 1.00 36.96 1282 GLU B N 1
ATOM 3285 C CA . GLU B 1 141 ? 57.932 42.811 6.231 1.00 37.34 1282 GLU B CA 1
ATOM 3286 C C . GLU B 1 141 ? 56.910 43.673 5.489 1.00 37.03 1282 GLU B C 1
ATOM 3287 O O . GLU B 1 141 ? 56.410 44.668 6.031 1.00 37.71 1282 GLU B O 1
ATOM 3293 N N . LEU B 1 142 ? 56.602 43.310 4.247 1.00 36.38 1283 LEU B N 1
ATOM 3294 C CA . LEU B 1 142 ? 55.620 44.062 3.478 1.00 34.90 1283 LEU B CA 1
ATOM 3295 C C . LEU B 1 142 ? 54.273 43.981 4.204 1.00 35.10 1283 LEU B C 1
ATOM 3296 O O . LEU B 1 142 ? 53.496 44.939 4.195 1.00 35.52 1283 LEU B O 1
ATOM 3301 N N . SER B 1 143 ? 54.011 42.840 4.843 1.00 33.21 1284 SER B N 1
ATOM 3302 C CA . SER B 1 143 ? 52.760 42.621 5.572 1.00 33.21 1284 SER B CA 1
ATOM 3303 C C . SER B 1 143 ? 52.634 43.539 6.807 1.00 34.76 1284 SER B C 1
ATOM 3304 O O . SER B 1 143 ? 51.564 44.120 7.068 1.00 35.50 1284 SER B O 1
ATOM 3307 N N . GLN B 1 144 ? 53.710 43.686 7.569 1.00 33.73 1285 GLN B N 1
ATOM 3308 C CA . GLN B 1 144 ? 53.628 44.547 8.728 1.00 34.59 1285 GLN B CA 1
ATOM 3309 C C . GLN B 1 144 ? 53.472 45.980 8.254 1.00 34.71 1285 GLN B C 1
ATOM 3310 O O . GLN B 1 144 ? 52.737 46.773 8.876 1.00 33.56 1285 GLN B O 1
ATOM 3316 N N . LEU B 1 145 ? 54.145 46.317 7.150 1.00 33.82 1286 LEU B N 1
ATOM 3317 C CA . LEU B 1 145 ? 54.042 47.673 6.626 1.00 32.83 1286 LEU B CA 1
ATOM 3318 C C . LEU B 1 145 ? 52.580 47.964 6.281 1.00 33.25 1286 LEU B C 1
ATOM 3319 O O . LEU B 1 145 ? 52.048 49.027 6.611 1.00 31.60 1286 LEU B O 1
ATOM 3324 N N . ARG B 1 146 ? 51.917 47.005 5.643 1.00 32.73 1287 ARG B N 1
ATOM 3325 C CA . ARG B 1 146 ? 50.531 47.208 5.292 1.00 32.64 1287 ARG B CA 1
ATOM 3326 C C . ARG B 1 146 ? 49.622 47.218 6.512 1.00 31.92 1287 ARG B C 1
ATOM 3327 O O . ARG B 1 146 ? 48.735 48.066 6.610 1.00 29.24 1287 ARG B O 1
ATOM 3335 N N . PHE B 1 147 ? 49.837 46.285 7.440 1.00 33.05 1288 PHE B N 1
ATOM 3336 C CA . PHE B 1 147 ? 48.992 46.233 8.642 1.00 34.01 1288 PHE B CA 1
ATOM 3337 C C . PHE B 1 147 ? 49.151 47.481 9.495 1.00 33.01 1288 PHE B C 1
ATOM 3338 O O . PHE B 1 147 ? 48.215 47.908 10.162 1.00 32.51 1288 PHE B O 1
ATOM 3346 N N . ASN B 1 148 ? 50.333 48.080 9.454 1.00 32.45 1289 ASN B N 1
ATOM 3347 C CA . ASN B 1 148 ? 50.565 49.276 10.235 1.00 32.37 1289 ASN B CA 1
ATOM 3348 C C . ASN B 1 148 ? 49.616 50.378 9.776 1.00 33.24 1289 ASN B C 1
ATOM 3349 O O . ASN B 1 148 ? 49.259 51.262 10.562 1.00 35.44 1289 ASN B O 1
ATOM 3354 N N . THR B 1 149 ? 49.195 50.333 8.515 1.00 31.60 1290 THR B N 1
ATOM 3355 C CA . THR B 1 149 ? 48.294 51.366 8.017 1.00 28.32 1290 THR B CA 1
ATOM 3356 C C . THR B 1 149 ? 46.843 51.202 8.478 1.00 30.67 1290 THR B C 1
ATOM 3357 O O . THR B 1 149 ? 46.063 52.141 8.422 1.00 32.12 1290 THR B O 1
ATOM 3361 N N . VAL B 1 150 ? 46.462 50.018 8.933 1.00 29.24 1291 VAL B N 1
ATOM 3362 C CA . VAL B 1 150 ? 45.091 49.837 9.409 1.00 27.24 1291 VAL B CA 1
ATOM 3363 C C . VAL B 1 150 ? 45.028 49.683 10.927 1.00 28.97 1291 VAL B C 1
ATOM 3364 O O . VAL B 1 150 ? 43.977 49.413 11.491 1.00 28.14 1291 VAL B O 1
ATOM 3368 N N . PHE B 1 151 ? 46.164 49.897 11.578 1.00 29.97 1292 PHE B N 1
ATOM 3369 C CA . PHE B 1 151 ? 46.274 49.771 13.027 1.00 30.11 1292 PHE B CA 1
ATOM 3370 C C . PHE B 1 151 ? 45.949 51.060 13.796 1.00 30.67 1292 PHE B C 1
ATOM 3371 O O . PHE B 1 151 ? 46.490 52.133 13.524 1.00 27.08 1292 PHE B O 1
ATOM 3379 N N . ASN B 1 152 ? 45.059 50.910 14.768 1.00 31.38 1293 ASN B N 1
ATOM 3380 C CA . ASN B 1 152 ? 44.628 51.985 15.643 1.00 33.31 1293 ASN B CA 1
ATOM 3381 C C . ASN B 1 152 ? 45.511 51.869 16.903 1.00 35.44 1293 ASN B C 1
ATOM 3382 O O . ASN B 1 152 ? 45.361 50.931 17.689 1.00 33.36 1293 ASN B O 1
ATOM 3387 N N . ALA B 1 153 ? 46.434 52.814 17.085 1.00 38.65 1294 ALA B N 1
ATOM 3388 C CA . ALA B 1 153 ? 47.351 52.781 18.221 1.00 40.51 1294 ALA B CA 1
ATOM 3389 C C . ALA B 1 153 ? 46.660 53.212 19.496 1.00 43.68 1294 ALA B C 1
ATOM 3390 O O . ALA B 1 153 ? 47.092 52.859 20.608 1.00 46.22 1294 ALA B O 1
ATOM 3392 N N . GLU B 1 154 ? 45.583 53.974 19.330 1.00 44.70 1295 GLU B N 1
ATOM 3393 C CA . GLU B 1 154 ? 44.779 54.457 20.449 1.00 45.06 1295 GLU B CA 1
ATOM 3394 C C . GLU B 1 154 ? 44.127 53.293 21.198 1.00 44.02 1295 GLU B C 1
ATOM 3395 O O . GLU B 1 154 ? 44.207 53.201 22.425 1.00 43.17 1295 GLU B O 1
ATOM 3401 N N . THR B 1 155 ? 43.474 52.414 20.436 1.00 42.23 1296 THR B N 1
ATOM 3402 C CA . THR B 1 155 ? 42.773 51.253 20.979 1.00 39.46 1296 THR B CA 1
ATOM 3403 C C . THR B 1 155 ? 43.600 49.962 20.864 1.00 39.95 1296 THR B C 1
ATOM 3404 O O . THR B 1 155 ? 43.182 48.893 21.314 1.00 41.66 1296 THR B O 1
ATOM 3408 N N . GLY B 1 156 ? 44.778 50.055 20.265 1.00 38.82 1297 GLY B N 1
ATOM 3409 C CA . GLY B 1 156 ? 45.607 48.876 20.103 1.00 36.18 1297 GLY B CA 1
ATOM 3410 C C . GLY B 1 156 ? 44.930 47.807 19.264 1.00 36.22 1297 GLY B C 1
ATOM 3411 O O . GLY B 1 156 ? 45.077 46.619 19.535 1.00 36.92 1297 GLY B O 1
ATOM 3412 N N . THR B 1 157 ? 44.177 48.204 18.241 1.00 34.65 1298 THR B N 1
ATOM 3413 C CA . THR B 1 157 ? 43.518 47.209 17.406 1.00 33.71 1298 THR B CA 1
ATOM 3414 C C . THR B 1 157 ? 43.706 47.468 15.910 1.00 32.45 1298 THR B C 1
ATOM 3415 O O . THR B 1 157 ? 43.874 48.608 15.469 1.00 32.47 1298 THR B O 1
ATOM 3419 N N . TRP B 1 158 ? 43.697 46.387 15.139 1.00 30.71 1299 TRP B N 1
ATOM 3420 C CA . TRP B 1 158 ? 43.841 46.457 13.695 1.00 31.04 1299 TRP B CA 1
ATOM 3421 C C . TRP B 1 158 ? 42.483 46.457 12.997 1.00 29.11 1299 TRP B C 1
ATOM 3422 O O . TRP B 1 158 ? 41.825 45.431 12.923 1.00 29.18 1299 TRP B O 1
ATOM 3433 N N . GLU B 1 159 ? 42.086 47.608 12.464 1.00 31.31 1300 GLU B N 1
ATOM 3434 C CA . GLU B 1 159 ? 40.798 47.758 11.782 1.00 33.42 1300 GLU B CA 1
ATOM 3435 C C . GLU B 1 159 ? 40.845 47.252 10.326 1.00 33.09 1300 GLU B C 1
ATOM 3436 O O . GLU B 1 159 ? 41.253 47.967 9.417 1.00 33.68 1300 GLU B O 1
ATOM 3442 N N . CYS B 1 160 ? 40.433 45.998 10.133 1.00 33.30 1301 CYS B N 1
ATOM 3443 C CA . CYS B 1 160 ? 40.449 45.332 8.834 1.00 33.23 1301 CYS B CA 1
ATOM 3444 C C . CYS B 1 160 ? 39.084 45.132 8.179 1.00 33.59 1301 CYS B C 1
ATOM 3445 O O . CYS B 1 160 ? 38.709 44.003 7.885 1.00 31.86 1301 CYS B O 1
ATOM 3448 N N . GLY B 1 161 ? 38.357 46.212 7.918 1.00 36.20 1302 GLY B N 1
ATOM 3449 C CA . GLY B 1 161 ? 37.052 46.064 7.297 1.00 37.47 1302 GLY B CA 1
ATOM 3450 C C . GLY B 1 161 ? 36.084 45.497 8.313 1.00 39.80 1302 GLY B C 1
ATOM 3451 O O . GLY B 1 161 ? 36.014 45.991 9.448 1.00 39.29 1302 GLY B O 1
ATOM 3452 N N . ARG B 1 162 ? 35.341 44.466 7.914 1.00 41.73 1303 ARG B N 1
ATOM 3453 C CA . ARG B 1 162 ? 34.383 43.814 8.808 1.00 44.15 1303 ARG B CA 1
ATOM 3454 C C . ARG B 1 162 ? 35.084 43.157 10.017 1.00 43.87 1303 ARG B C 1
ATOM 3455 O O . ARG B 1 162 ? 34.467 42.982 11.071 1.00 43.05 1303 ARG B O 1
ATOM 3463 N N . LEU B 1 163 ? 36.360 42.789 9.856 1.00 43.57 1304 LEU B N 1
ATOM 3464 C CA . LEU B 1 163 ? 37.134 42.149 10.928 1.00 43.32 1304 LEU B CA 1
ATOM 3465 C C . LEU B 1 163 ? 37.936 43.117 11.791 1.00 41.61 1304 LEU B C 1
ATOM 3466 O O . LEU B 1 163 ? 38.284 44.210 11.354 1.00 41.37 1304 LEU B O 1
ATOM 3471 N N . SER B 1 164 ? 38.238 42.691 13.016 1.00 40.10 1305 SER B N 1
ATOM 3472 C CA . SER B 1 164 ? 39.006 43.495 13.960 1.00 39.76 1305 SER B CA 1
ATOM 3473 C C . SER B 1 164 ? 39.818 42.664 14.936 1.00 39.94 1305 SER B C 1
ATOM 3474 O O . SER B 1 164 ? 39.289 41.750 15.585 1.00 41.14 1305 SER B O 1
ATOM 3477 N N . TYR B 1 165 ? 41.107 42.977 15.033 1.00 39.04 1306 TYR B N 1
ATOM 3478 C CA . TYR B 1 165 ? 41.989 42.265 15.943 1.00 39.39 1306 TYR B CA 1
ATOM 3479 C C . TYR B 1 165 ? 42.445 43.261 16.983 1.00 40.55 1306 TYR B C 1
ATOM 3480 O O . TYR B 1 165 ? 43.164 44.213 16.678 1.00 40.17 1306 TYR B O 1
ATOM 3489 N N . CYS B 1 166 ? 42.024 43.029 18.216 1.00 42.36 1307 CYS B N 1
ATOM 3490 C CA . CYS B 1 166 ? 42.353 43.920 19.303 1.00 44.50 1307 CYS B CA 1
ATOM 3491 C C . CYS B 1 166 ? 43.272 43.295 20.344 1.00 46.58 1307 CYS B C 1
ATOM 3492 O O . CYS B 1 166 ? 43.023 42.189 20.817 1.00 46.02 1307 CYS B O 1
ATOM 3495 N N . LEU B 1 167 ? 44.332 44.019 20.695 1.00 49.98 1308 LEU B N 1
ATOM 3496 C CA . LEU B 1 167 ? 45.298 43.561 21.693 1.00 54.12 1308 LEU B CA 1
ATOM 3497 C C . LEU B 1 167 ? 44.637 43.314 23.048 1.00 57.85 1308 LEU B C 1
ATOM 3498 O O . LEU B 1 167 ? 43.648 43.957 23.392 1.00 56.57 1308 LEU B O 1
ATOM 3503 N N . GLU B 1 168 ? 45.205 42.385 23.813 1.00 64.77 1309 GLU B N 1
ATOM 3504 C CA . GLU B 1 168 ? 44.707 42.041 25.147 1.00 71.18 1309 GLU B CA 1
ATOM 3505 C C . GLU B 1 168 ? 45.478 42.748 26.283 1.00 75.91 1309 GLU B C 1
ATOM 3506 O O . GLU B 1 168 ? 45.770 42.134 27.309 1.00 74.80 1309 GLU B O 1
ATOM 3512 N N . ASP B 1 169 ? 45.795 44.030 26.082 1.00 82.29 1310 ASP B N 1
ATOM 3513 C CA . ASP B 1 169 ? 46.515 44.876 27.052 1.00 87.90 1310 ASP B CA 1
ATOM 3514 C C . ASP B 1 169 ? 46.699 44.246 28.434 1.00 91.06 1310 ASP B C 1
ATOM 3515 O O . ASP B 1 169 ? 46.022 44.616 29.399 1.00 90.83 1310 ASP B O 1
ATOM 3520 N N . THR B 1 170 ? 47.651 43.319 28.518 1.00 94.78 1311 THR B N 1
ATOM 3521 C CA . THR B 1 170 ? 47.945 42.577 29.745 1.00 98.28 1311 THR B CA 1
ATOM 3522 C C . THR B 1 170 ? 48.418 43.350 30.986 1.00 99.50 1311 THR B C 1
ATOM 3523 O O . THR B 1 170 ? 48.190 44.558 31.127 1.00 99.69 1311 THR B O 1
ATOM 3527 N N . ALA B 1 171 ? 49.074 42.612 31.882 1.00 100.96 1312 ALA B N 1
ATOM 3528 C CA . ALA B 1 171 ? 49.599 43.126 33.147 1.00 102.44 1312 ALA B CA 1
ATOM 3529 C C . ALA B 1 171 ? 50.219 44.521 33.088 1.00 103.05 1312 ALA B C 1
ATOM 3530 O O . ALA B 1 171 ? 49.498 45.522 33.064 1.00 103.62 1312 ALA B O 1
ATOM 3532 N N . GLY B 1 172 ? 51.552 44.568 33.079 1.00 102.84 1313 GLY B N 1
ATOM 3533 C CA . GLY B 1 172 ? 52.284 45.825 33.043 1.00 102.70 1313 GLY B CA 1
ATOM 3534 C C . GLY B 1 172 ? 51.678 46.959 32.233 1.00 102.91 1313 GLY B C 1
ATOM 3535 O O . GLY B 1 172 ? 52.118 48.103 32.343 1.00 102.81 1313 GLY B O 1
ATOM 3536 N N . GLY B 1 173 ? 50.679 46.649 31.414 1.00 103.17 1314 GLY B N 1
ATOM 3537 C CA . GLY B 1 173 ? 50.035 47.670 30.611 1.00 103.33 1314 GLY B CA 1
ATOM 3538 C C . GLY B 1 173 ? 50.856 48.051 29.400 1.00 103.66 1314 GLY B C 1
ATOM 3539 O O . GLY B 1 173 ? 51.563 47.218 28.836 1.00 103.82 1314 GLY B O 1
ATOM 3540 N N . PHE B 1 174 ? 50.770 49.319 29.008 1.00 103.70 1315 PHE B N 1
ATOM 3541 C CA . PHE B 1 174 ? 51.493 49.828 27.848 1.00 103.45 1315 PHE B CA 1
ATOM 3542 C C . PHE B 1 174 ? 52.972 49.448 27.867 1.00 102.91 1315 PHE B C 1
ATOM 3543 O O . PHE B 1 174 ? 53.451 48.741 26.979 1.00 103.53 1315 PHE B O 1
ATOM 3551 N N . GLN B 1 175 ? 53.693 49.923 28.878 1.00 101.63 1316 GLN B N 1
ATOM 3552 C CA . GLN B 1 175 ? 55.118 49.635 28.999 1.00 100.14 1316 GLN B CA 1
ATOM 3553 C C . GLN B 1 175 ? 55.421 48.142 28.902 1.00 98.30 1316 GLN B C 1
ATOM 3554 O O . GLN B 1 175 ? 56.525 47.739 28.533 1.00 97.47 1316 GLN B O 1
ATOM 3560 N N . GLN B 1 176 ? 54.434 47.323 29.236 1.00 96.26 1317 GLN B N 1
ATOM 3561 C CA . GLN B 1 176 ? 54.594 45.885 29.156 1.00 93.84 1317 GLN B CA 1
ATOM 3562 C C . GLN B 1 176 ? 54.596 45.488 27.683 1.00 91.29 1317 GLN B C 1
ATOM 3563 O O . GLN B 1 176 ? 55.431 44.698 27.246 1.00 90.94 1317 GLN B O 1
ATOM 3569 N N . LEU B 1 177 ? 53.666 46.059 26.922 1.00 87.86 1318 LEU B N 1
ATOM 3570 C CA . LEU B 1 177 ? 53.543 45.779 25.495 1.00 83.98 1318 LEU B CA 1
ATOM 3571 C C . LEU B 1 177 ? 54.838 46.017 24.738 1.00 81.55 1318 LEU B C 1
ATOM 3572 O O . LEU B 1 177 ? 55.283 45.166 23.970 1.00 80.96 1318 LEU B O 1
ATOM 3577 N N . LEU B 1 178 ? 55.434 47.185 24.948 1.00 78.47 1319 LEU B N 1
ATOM 3578 C CA . LEU B 1 178 ? 56.669 47.532 24.262 1.00 75.77 1319 LEU B CA 1
ATOM 3579 C C . LEU B 1 178 ? 57.760 46.480 24.451 1.00 72.41 1319 LEU B C 1
ATOM 3580 O O . LEU B 1 178 ? 58.718 46.426 23.674 1.00 72.21 1319 LEU B O 1
ATOM 3585 N N . LEU B 1 179 ? 57.615 45.645 25.477 1.00 68.08 1320 LEU B N 1
ATOM 3586 C CA . LEU B 1 179 ? 58.588 44.584 25.729 1.00 64.15 1320 LEU B CA 1
ATOM 3587 C C . LEU B 1 179 ? 58.635 43.631 24.532 1.00 60.82 1320 LEU B C 1
ATOM 3588 O O . LEU B 1 179 ? 59.637 42.960 24.298 1.00 61.36 1320 LEU B O 1
ATOM 3593 N N . GLU B 1 180 ? 57.543 43.581 23.777 1.00 55.64 1321 GLU B N 1
ATOM 3594 C CA . GLU B 1 180 ? 57.453 42.733 22.598 1.00 51.09 1321 GLU B CA 1
ATOM 3595 C C . GLU B 1 180 ? 57.838 43.602 21.392 1.00 49.18 1321 GLU B C 1
ATOM 3596 O O . GLU B 1 180 ? 57.149 44.564 21.055 1.00 49.74 1321 GLU B O 1
ATOM 3602 N N . PRO B 1 181 ? 58.966 43.286 20.742 1.00 46.09 1322 PRO B N 1
ATOM 3603 C CA . PRO B 1 181 ? 59.460 44.026 19.579 1.00 45.00 1322 PRO B CA 1
ATOM 3604 C C . PRO B 1 181 ? 58.467 44.180 18.432 1.00 44.19 1322 PRO B C 1
ATOM 3605 O O . PRO B 1 181 ? 58.468 45.199 17.737 1.00 41.31 1322 PRO B O 1
ATOM 3609 N N . MET B 1 182 ? 57.645 43.154 18.229 1.00 45.09 1323 MET B N 1
ATOM 3610 C CA . MET B 1 182 ? 56.645 43.162 17.173 1.00 45.78 1323 MET B CA 1
ATOM 3611 C C . MET B 1 182 ? 55.654 44.297 17.396 1.00 45.24 1323 MET B C 1
ATOM 3612 O O . MET B 1 182 ? 55.267 44.989 16.454 1.00 43.65 1323 MET B O 1
ATOM 3617 N N . LEU B 1 183 ? 55.259 44.486 18.652 1.00 44.81 1324 LEU B N 1
ATOM 3618 C CA . LEU B 1 183 ? 54.325 45.540 18.998 1.00 44.88 1324 LEU B CA 1
ATOM 3619 C C . LEU B 1 183 ? 55.006 46.906 19.099 1.00 45.00 1324 LEU B C 1
ATOM 3620 O O . LEU B 1 183 ? 54.438 47.923 18.688 1.00 44.89 1324 LEU B O 1
ATOM 3625 N N . LYS B 1 184 ? 56.214 46.944 19.655 1.00 44.38 1325 LYS B N 1
ATOM 3626 C CA . LYS B 1 184 ? 56.924 48.213 19.785 1.00 43.61 1325 LYS B CA 1
ATOM 3627 C C . LYS B 1 184 ? 57.087 48.838 18.406 1.00 43.67 1325 LYS B C 1
ATOM 3628 O O . LYS B 1 184 ? 57.040 50.062 18.251 1.00 44.61 1325 LYS B O 1
ATOM 3634 N N . PHE B 1 185 ? 57.266 47.989 17.399 1.00 42.66 1326 PHE B N 1
ATOM 3635 C CA . PHE B 1 185 ? 57.455 48.447 16.033 1.00 40.88 1326 PHE B CA 1
ATOM 3636 C C . PHE B 1 185 ? 56.241 49.172 15.479 1.00 40.09 1326 PHE B C 1
ATOM 3637 O O . PHE B 1 185 ? 56.360 50.240 14.875 1.00 40.67 1326 PHE B O 1
ATOM 3645 N N . HIS B 1 186 ? 55.073 48.572 15.660 1.00 39.53 1327 HIS B N 1
ATOM 3646 C CA . HIS B 1 186 ? 53.829 49.146 15.155 1.00 38.88 1327 HIS B CA 1
ATOM 3647 C C . HIS B 1 186 ? 53.541 50.487 15.784 1.00 39.03 1327 HIS B C 1
ATOM 3648 O O . HIS B 1 186 ? 53.136 51.419 15.087 1.00 39.40 1327 HIS B O 1
ATOM 3655 N N . TYR B 1 187 ? 53.748 50.590 17.096 1.00 38.48 1328 TYR B N 1
ATOM 3656 C CA . TYR B 1 187 ? 53.511 51.852 17.782 1.00 38.41 1328 TYR B CA 1
ATOM 3657 C C . TYR B 1 187 ? 54.514 52.911 17.338 1.00 37.65 1328 TYR B C 1
ATOM 3658 O O . TYR B 1 187 ? 54.114 54.029 17.010 1.00 37.79 1328 TYR B O 1
ATOM 3667 N N . MET B 1 188 ? 55.805 52.577 17.321 1.00 36.73 1329 MET B N 1
ATOM 3668 C CA . MET B 1 188 ? 56.807 53.557 16.901 1.00 38.89 1329 MET B CA 1
ATOM 3669 C C . MET B 1 188 ? 56.561 54.058 15.486 1.00 37.94 1329 MET B C 1
ATOM 3670 O O . MET B 1 188 ? 56.571 55.271 15.240 1.00 36.80 1329 MET B O 1
ATOM 3675 N N . LEU B 1 189 ? 56.330 53.120 14.565 1.00 37.27 1330 LEU B N 1
ATOM 3676 C CA . LEU B 1 189 ? 56.072 53.440 13.158 1.00 35.42 1330 LEU B CA 1
ATOM 3677 C C . LEU B 1 189 ? 54.807 54.271 12.967 1.00 35.20 1330 LEU B C 1
ATOM 3678 O O . LEU B 1 189 ? 54.764 55.164 12.118 1.00 35.32 1330 LEU B O 1
ATOM 3683 N N . LYS B 1 190 ? 53.775 53.977 13.751 1.00 34.69 1331 LYS B N 1
ATOM 3684 C CA . LYS B 1 190 ? 52.527 54.732 13.647 1.00 34.81 1331 LYS B CA 1
ATOM 3685 C C . LYS B 1 190 ? 52.774 56.144 14.162 1.00 35.72 1331 LYS B C 1
ATOM 3686 O O . LYS B 1 190 ? 52.159 57.107 13.709 1.00 34.28 1331 LYS B O 1
ATOM 3692 N N . LYS B 1 191 ? 53.701 56.241 15.106 1.00 36.76 1332 LYS B N 1
ATOM 3693 C CA . LYS B 1 191 ? 54.060 57.500 15.736 1.00 39.55 1332 LYS B CA 1
ATOM 3694 C C . LYS B 1 191 ? 54.628 58.520 14.750 1.00 39.55 1332 LYS B C 1
ATOM 3695 O O . LYS B 1 191 ? 54.514 59.723 14.970 1.00 39.46 1332 LYS B O 1
ATOM 3701 N N . LEU B 1 192 ? 55.243 58.044 13.671 1.00 39.37 1333 LEU B N 1
ATOM 3702 C CA . LEU B 1 192 ? 55.842 58.943 12.684 1.00 38.22 1333 LEU B CA 1
ATOM 3703 C C . LEU B 1 192 ? 54.831 59.578 11.724 1.00 39.54 1333 LEU B C 1
ATOM 3704 O O . LEU B 1 192 ? 55.195 60.456 10.938 1.00 39.82 1333 LEU B O 1
ATOM 3709 N N . GLN B 1 193 ? 53.575 59.132 11.785 1.00 39.81 1334 GLN B N 1
ATOM 3710 C CA . GLN B 1 193 ? 52.508 59.647 10.923 1.00 39.62 1334 GLN B CA 1
ATOM 3711 C C . GLN B 1 193 ? 52.938 59.756 9.455 1.00 38.67 1334 GLN B C 1
ATOM 3712 O O . GLN B 1 193 ? 52.866 60.828 8.842 1.00 37.81 1334 GLN B O 1
ATOM 3718 N N . LEU B 1 194 ? 53.367 58.632 8.893 1.00 36.63 1335 LEU B N 1
ATOM 3719 C CA . LEU B 1 194 ? 53.829 58.593 7.515 1.00 35.46 1335 LEU B CA 1
ATOM 3720 C C . LEU B 1 194 ? 52.684 58.711 6.523 1.00 36.53 1335 LEU B C 1
ATOM 3721 O O . LEU B 1 194 ? 51.541 58.397 6.855 1.00 36.38 1335 LEU B O 1
ATOM 3726 N N . HIS B 1 195 ? 53.011 59.179 5.315 1.00 36.16 1336 HIS B N 1
ATOM 3727 C CA . HIS B 1 195 ? 52.062 59.337 4.218 1.00 37.02 1336 HIS B CA 1
ATOM 3728 C C . HIS B 1 195 ? 51.920 58.005 3.482 1.00 37.64 1336 HIS B C 1
ATOM 3729 O O . HIS B 1 195 ? 52.608 57.032 3.799 1.00 37.02 1336 HIS B O 1
ATOM 3736 N N . GLU B 1 196 ? 51.036 57.962 2.490 1.00 38.30 1337 GLU B N 1
ATOM 3737 C CA . GLU B 1 196 ? 50.837 56.734 1.724 1.00 38.49 1337 GLU B CA 1
ATOM 3738 C C . GLU B 1 196 ? 52.082 56.502 0.870 1.00 37.67 1337 GLU B C 1
ATOM 3739 O O . GLU B 1 196 ? 52.565 55.373 0.715 1.00 35.36 1337 GLU B O 1
ATOM 3745 N N . GLU B 1 197 ? 52.602 57.594 0.328 1.00 37.95 1338 GLU B N 1
ATOM 3746 C CA . GLU B 1 197 ? 53.787 57.537 -0.508 1.00 37.74 1338 GLU B CA 1
ATOM 3747 C C . GLU B 1 197 ? 55.008 57.062 0.282 1.00 37.10 1338 GLU B C 1
ATOM 3748 O O . GLU B 1 197 ? 55.841 56.321 -0.252 1.00 39.18 1338 GLU B O 1
ATOM 3754 N N . GLU B 1 198 ? 55.124 57.466 1.547 1.00 33.37 1339 GLU B N 1
ATOM 3755 C CA . GLU B 1 198 ? 56.254 57.004 2.344 1.00 31.94 1339 GLU B CA 1
ATOM 3756 C C . GLU B 1 198 ? 56.102 55.510 2.672 1.00 30.73 1339 GLU B C 1
ATOM 3757 O O . GLU B 1 198 ? 57.080 54.758 2.609 1.00 27.87 1339 GLU B O 1
ATOM 3763 N N . TYR B 1 199 ? 54.885 55.071 2.997 1.00 30.00 1340 TYR B N 1
ATOM 3764 C CA . TYR B 1 199 ? 54.683 53.648 3.270 1.00 29.57 1340 TYR B CA 1
ATOM 3765 C C . TYR B 1 199 ? 55.039 52.813 2.033 1.00 29.37 1340 TYR B C 1
ATOM 3766 O O . TYR B 1 199 ? 55.750 51.791 2.148 1.00 27.51 1340 TYR B O 1
ATOM 3775 N N . VAL B 1 200 ? 54.547 53.235 0.862 1.00 28.86 1341 VAL B N 1
ATOM 3776 C CA . VAL B 1 200 ? 54.802 52.479 -0.363 1.00 32.14 1341 VAL B CA 1
ATOM 3777 C C . VAL B 1 200 ? 56.294 52.408 -0.712 1.00 32.42 1341 VAL B C 1
ATOM 3778 O O . VAL B 1 200 ? 56.802 51.350 -1.109 1.00 32.35 1341 VAL B O 1
ATOM 3782 N N . LEU B 1 201 ? 56.998 53.528 -0.556 1.00 31.84 1342 LEU B N 1
ATOM 3783 C CA . LEU B 1 201 ? 58.429 53.546 -0.820 1.00 31.97 1342 LEU B CA 1
ATOM 3784 C C . LEU B 1 201 ? 59.134 52.545 0.103 1.00 32.05 1342 LEU B C 1
ATOM 3785 O O . LEU B 1 201 ? 60.022 51.810 -0.334 1.00 34.09 1342 LEU B O 1
ATOM 3790 N N . MET B 1 202 ? 58.720 52.501 1.366 1.00 31.87 1343 MET B N 1
ATOM 3791 C CA . MET B 1 202 ? 59.295 51.569 2.323 1.00 31.55 1343 MET B CA 1
ATOM 3792 C C . MET B 1 202 ? 59.097 50.134 1.835 1.00 31.59 1343 MET B C 1
ATOM 3793 O O . MET B 1 202 ? 60.038 49.327 1.874 1.00 32.57 1343 MET B O 1
ATOM 3798 N N . GLN B 1 203 ? 57.889 49.801 1.381 1.00 30.95 1344 GLN B N 1
ATOM 3799 C CA . GLN B 1 203 ? 57.652 48.442 0.882 1.00 31.91 1344 GLN B CA 1
ATOM 3800 C C . GLN B 1 203 ? 58.681 48.196 -0.229 1.00 32.47 1344 GLN B C 1
ATOM 3801 O O . GLN B 1 203 ? 59.357 47.163 -0.258 1.00 33.28 1344 GLN B O 1
ATOM 3807 N N . ALA B 1 204 ? 58.818 49.170 -1.124 1.00 31.89 1345 ALA B N 1
ATOM 3808 C CA . ALA B 1 204 ? 59.777 49.069 -2.222 1.00 32.86 1345 ALA B CA 1
ATOM 3809 C C . ALA B 1 204 ? 61.169 48.717 -1.723 1.00 32.45 1345 ALA B C 1
ATOM 3810 O O . ALA B 1 204 ? 61.698 47.662 -2.079 1.00 33.84 1345 ALA B O 1
ATOM 3812 N N . ILE B 1 205 ? 61.748 49.593 -0.903 1.00 31.14 1346 ILE B N 1
ATOM 3813 C CA . ILE B 1 205 ? 63.087 49.388 -0.381 1.00 29.79 1346 ILE B CA 1
ATOM 3814 C C . ILE B 1 205 ? 63.210 48.019 0.267 1.00 31.93 1346 ILE B C 1
ATOM 3815 O O . ILE B 1 205 ? 64.141 47.268 0.004 1.00 32.14 1346 ILE B O 1
ATOM 3820 N N . SER B 1 206 ? 62.250 47.691 1.114 1.00 34.78 1347 SER B N 1
ATOM 3821 C CA . SER B 1 206 ? 62.255 46.409 1.794 1.00 36.53 1347 SER B CA 1
ATOM 3822 C C . SER B 1 206 ? 62.231 45.265 0.775 1.00 38.01 1347 SER B C 1
ATOM 3823 O O . SER B 1 206 ? 62.963 44.286 0.917 1.00 37.70 1347 SER B O 1
ATOM 3826 N N . LEU B 1 207 ? 61.389 45.395 -0.252 1.00 40.07 1348 LEU B N 1
ATOM 3827 C CA . LEU B 1 207 ? 61.267 44.373 -1.292 1.00 42.47 1348 LEU B CA 1
ATOM 3828 C C . LEU B 1 207 ? 62.560 44.151 -2.075 1.00 44.46 1348 LEU B C 1
ATOM 3829 O O . LEU B 1 207 ? 63.012 43.020 -2.228 1.00 46.11 1348 LEU B O 1
ATOM 3834 N N . PHE B 1 208 ? 63.153 45.226 -2.573 1.00 46.38 1349 PHE B N 1
ATOM 3835 C CA . PHE B 1 208 ? 64.383 45.107 -3.335 1.00 49.30 1349 PHE B CA 1
ATOM 3836 C C . PHE B 1 208 ? 65.653 45.165 -2.479 1.00 52.64 1349 PHE B C 1
ATOM 3837 O O . PHE B 1 208 ? 66.432 46.117 -2.546 1.00 50.56 1349 PHE B O 1
ATOM 3845 N N . SER B 1 209 ? 65.851 44.128 -1.675 1.00 57.28 1350 SER B N 1
ATOM 3846 C CA . SER B 1 209 ? 67.027 44.020 -0.827 1.00 61.83 1350 SER B CA 1
ATOM 3847 C C . SER B 1 209 ? 67.966 42.993 -1.448 1.00 65.10 1350 SER B C 1
ATOM 3848 O O . SER B 1 209 ? 67.657 41.804 -1.501 1.00 64.52 1350 SER B O 1
ATOM 3851 N N . PRO B 1 210 ? 69.132 43.444 -1.928 1.00 68.19 1351 PRO B N 1
ATOM 3852 C CA . PRO B 1 210 ? 70.105 42.536 -2.545 1.00 70.27 1351 PRO B CA 1
ATOM 3853 C C . PRO B 1 210 ? 70.641 41.509 -1.543 1.00 72.19 1351 PRO B C 1
ATOM 3854 O O . PRO B 1 210 ? 70.850 40.344 -1.879 1.00 73.16 1351 PRO B O 1
ATOM 3858 N N . ASP B 1 211 ? 70.845 41.958 -0.309 1.00 73.29 1352 ASP B N 1
ATOM 3859 C CA . ASP B 1 211 ? 71.370 41.109 0.752 1.00 74.34 1352 ASP B CA 1
ATOM 3860 C C . ASP B 1 211 ? 70.410 40.020 1.210 1.00 73.33 1352 ASP B C 1
ATOM 3861 O O . ASP B 1 211 ? 70.469 39.578 2.355 1.00 73.14 1352 ASP B O 1
ATOM 3866 N N . ARG B 1 212 ? 69.524 39.585 0.322 1.00 73.28 1353 ARG B N 1
ATOM 3867 C CA . ARG B 1 212 ? 68.586 38.520 0.663 1.00 74.14 1353 ARG B CA 1
ATOM 3868 C C . ARG B 1 212 ? 69.196 37.193 0.251 1.00 75.66 1353 ARG B C 1
ATOM 3869 O O . ARG B 1 212 ? 69.675 37.041 -0.871 1.00 74.81 1353 ARG B O 1
ATOM 3877 N N . PRO B 1 213 ? 69.188 36.207 1.155 1.00 77.54 1354 PRO B N 1
ATOM 3878 C CA . PRO B 1 213 ? 69.768 34.910 0.799 1.00 78.97 1354 PRO B CA 1
ATOM 3879 C C . PRO B 1 213 ? 69.176 34.286 -0.465 1.00 80.17 1354 PRO B C 1
ATOM 3880 O O . PRO B 1 213 ? 67.962 34.116 -0.574 1.00 80.34 1354 PRO B O 1
ATOM 3884 N N . GLY B 1 214 ? 70.042 33.966 -1.424 1.00 81.39 1355 GLY B N 1
ATOM 3885 C CA . GLY B 1 214 ? 69.587 33.346 -2.656 1.00 82.90 1355 GLY B CA 1
ATOM 3886 C C . GLY B 1 214 ? 69.309 34.274 -3.823 1.00 84.43 1355 GLY B C 1
ATOM 3887 O O . GLY B 1 214 ? 68.689 33.863 -4.809 1.00 84.87 1355 GLY B O 1
ATOM 3888 N N . VAL B 1 215 ? 69.758 35.522 -3.731 1.00 85.53 1356 VAL B N 1
ATOM 3889 C CA . VAL B 1 215 ? 69.540 36.473 -4.815 1.00 86.50 1356 VAL B CA 1
ATOM 3890 C C . VAL B 1 215 ? 70.733 36.444 -5.761 1.00 87.85 1356 VAL B C 1
ATOM 3891 O O . VAL B 1 215 ? 71.873 36.275 -5.333 1.00 88.22 1356 VAL B O 1
ATOM 3895 N N . LEU B 1 216 ? 70.459 36.598 -7.052 1.00 89.60 1357 LEU B N 1
ATOM 3896 C CA . LEU B 1 216 ? 71.506 36.583 -8.067 1.00 90.58 1357 LEU B CA 1
ATOM 3897 C C . LEU B 1 216 ? 71.827 37.988 -8.554 1.00 91.39 1357 LEU B C 1
ATOM 3898 O O . LEU B 1 216 ? 72.947 38.467 -8.382 1.00 92.11 1357 LEU B O 1
ATOM 3903 N N . GLN B 1 217 ? 70.840 38.642 -9.159 1.00 92.34 1358 GLN B N 1
ATOM 3904 C CA . GLN B 1 217 ? 70.999 39.999 -9.674 1.00 93.18 1358 GLN B CA 1
ATOM 3905 C C . GLN B 1 217 ? 71.259 41.006 -8.550 1.00 93.15 1358 GLN B C 1
ATOM 3906 O O . GLN B 1 217 ? 70.806 42.147 -8.622 1.00 92.94 1358 GLN B O 1
ATOM 3912 N N . HIS B 1 218 ? 71.998 40.586 -7.525 1.00 93.32 1359 HIS B N 1
ATOM 3913 C CA . HIS B 1 218 ? 72.294 41.442 -6.380 1.00 93.62 1359 HIS B CA 1
ATOM 3914 C C . HIS B 1 218 ? 72.880 42.799 -6.757 1.00 91.75 1359 HIS B C 1
ATOM 3915 O O . HIS B 1 218 ? 73.106 43.648 -5.897 1.00 91.83 1359 HIS B O 1
ATOM 3922 N N . ARG B 1 219 ? 73.130 43.000 -8.042 1.00 89.99 1360 ARG B N 1
ATOM 3923 C CA . ARG B 1 219 ? 73.682 44.260 -8.509 1.00 88.46 1360 ARG B CA 1
ATOM 3924 C C . ARG B 1 219 ? 72.540 45.196 -8.883 1.00 85.92 1360 ARG B C 1
ATOM 3925 O O . ARG B 1 219 ? 72.443 46.305 -8.360 1.00 84.98 1360 ARG B O 1
ATOM 3933 N N . VAL B 1 220 ? 71.677 44.733 -9.786 1.00 83.46 1361 VAL B N 1
ATOM 3934 C CA . VAL B 1 220 ? 70.518 45.499 -10.248 1.00 80.47 1361 VAL B CA 1
ATOM 3935 C C . VAL B 1 220 ? 69.589 45.865 -9.085 1.00 77.97 1361 VAL B C 1
ATOM 3936 O O . VAL B 1 220 ? 69.047 46.973 -9.030 1.00 76.57 1361 VAL B O 1
ATOM 3940 N N . VAL B 1 221 ? 69.405 44.917 -8.169 1.00 75.10 1362 VAL B N 1
ATOM 3941 C CA . VAL B 1 221 ? 68.572 45.119 -6.992 1.00 72.50 1362 VAL B CA 1
ATOM 3942 C C . VAL B 1 221 ? 69.155 46.273 -6.186 1.00 71.61 1362 VAL B C 1
ATOM 3943 O O . VAL B 1 221 ? 68.481 47.278 -5.948 1.00 71.63 1362 VAL B O 1
ATOM 3947 N N . ASP B 1 222 ? 70.414 46.124 -5.782 1.00 70.21 1363 ASP B N 1
ATOM 3948 C CA . ASP B 1 222 ? 71.118 47.143 -5.002 1.00 68.63 1363 ASP B CA 1
ATOM 3949 C C . ASP B 1 222 ? 71.008 48.528 -5.638 1.00 67.62 1363 ASP B C 1
ATOM 3950 O O . ASP B 1 222 ? 70.993 49.543 -4.937 1.00 67.28 1363 ASP B O 1
ATOM 3955 N N . GLN B 1 223 ? 70.943 48.569 -6.967 1.00 66.80 1364 GLN B N 1
ATOM 3956 C CA . GLN B 1 223 ? 70.828 49.835 -7.681 1.00 65.73 1364 GLN B CA 1
ATOM 3957 C C . GLN B 1 223 ? 69.403 50.368 -7.614 1.00 64.04 1364 GLN B C 1
ATOM 3958 O O . GLN B 1 223 ? 69.188 51.577 -7.494 1.00 63.97 1364 GLN B O 1
ATOM 3964 N N . LEU B 1 224 ? 68.435 49.461 -7.707 1.00 61.34 1365 LEU B N 1
ATOM 3965 C CA . LEU B 1 224 ? 67.040 49.846 -7.632 1.00 58.94 1365 LEU B CA 1
ATOM 3966 C C . LEU B 1 224 ? 66.743 50.328 -6.220 1.00 58.36 1365 LEU B C 1
ATOM 3967 O O . LEU B 1 224 ? 66.239 51.441 -6.026 1.00 57.91 1365 LEU B O 1
ATOM 3972 N N . GLN B 1 225 ? 67.079 49.504 -5.232 1.00 56.69 1366 GLN B N 1
ATOM 3973 C CA . GLN B 1 225 ? 66.829 49.876 -3.848 1.00 55.41 1366 GLN B CA 1
ATOM 3974 C C . GLN B 1 225 ? 67.360 51.275 -3.576 1.00 55.18 1366 GLN B C 1
ATOM 3975 O O . GLN B 1 225 ? 66.815 52.002 -2.739 1.00 55.82 1366 GLN B O 1
ATOM 3981 N N . GLU B 1 226 ? 68.408 51.666 -4.291 1.00 55.20 1367 GLU B N 1
ATOM 3982 C CA . GLU B 1 226 ? 68.978 52.984 -4.081 1.00 54.93 1367 GLU B CA 1
ATOM 3983 C C . GLU B 1 226 ? 68.176 54.109 -4.728 1.00 53.23 1367 GLU B C 1
ATOM 3984 O O . GLU B 1 226 ? 68.070 55.193 -4.157 1.00 53.06 1367 GLU B O 1
ATOM 3990 N N . GLN B 1 227 ? 67.616 53.872 -5.911 1.00 50.85 1368 GLN B N 1
ATOM 3991 C CA . GLN B 1 227 ? 66.836 54.915 -6.567 1.00 51.37 1368 GLN B CA 1
ATOM 3992 C C . GLN B 1 227 ? 65.601 55.189 -5.692 1.00 48.51 1368 GLN B C 1
ATOM 3993 O O . GLN B 1 227 ? 65.167 56.337 -5.537 1.00 46.39 1368 GLN B O 1
ATOM 3999 N N . PHE B 1 228 ? 65.065 54.116 -5.108 1.00 45.93 1369 PHE B N 1
ATOM 4000 C CA . PHE B 1 228 ? 63.913 54.181 -4.214 1.00 42.47 1369 PHE B CA 1
ATOM 4001 C C . PHE B 1 228 ? 64.213 55.001 -2.975 1.00 41.37 1369 PHE B C 1
ATOM 4002 O O . PHE B 1 228 ? 63.422 55.867 -2.605 1.00 40.85 1369 PHE B O 1
ATOM 4010 N N . ALA B 1 229 ? 65.351 54.721 -2.339 1.00 40.25 1370 ALA B N 1
ATOM 4011 C CA . ALA B 1 229 ? 65.777 55.441 -1.136 1.00 40.39 1370 ALA B CA 1
ATOM 4012 C C . ALA B 1 229 ? 65.921 56.937 -1.409 1.00 40.25 1370 ALA B C 1
ATOM 4013 O O . ALA B 1 229 ? 65.356 57.758 -0.694 1.00 38.80 1370 ALA B O 1
ATOM 4015 N N . ILE B 1 230 ? 66.676 57.276 -2.451 1.00 40.62 1371 ILE B N 1
ATOM 4016 C CA . ILE B 1 230 ? 66.895 58.661 -2.841 1.00 42.33 1371 ILE B CA 1
ATOM 4017 C C . ILE B 1 230 ? 65.569 59.362 -3.141 1.00 42.59 1371 ILE B C 1
ATOM 4018 O O . ILE B 1 230 ? 65.403 60.552 -2.835 1.00 43.20 1371 ILE B O 1
ATOM 4023 N N . THR B 1 231 ? 64.643 58.632 -3.764 1.00 41.94 1372 THR B N 1
ATOM 4024 C CA . THR B 1 231 ? 63.336 59.189 -4.101 1.00 42.68 1372 THR B CA 1
ATOM 4025 C C . THR B 1 231 ? 62.562 59.491 -2.821 1.00 43.04 1372 THR B C 1
ATOM 4026 O O . THR B 1 231 ? 61.901 60.541 -2.706 1.00 43.21 1372 THR B O 1
ATOM 4030 N N . LEU B 1 232 ? 62.636 58.561 -1.869 1.00 40.76 1373 LEU B N 1
ATOM 4031 C CA . LEU B 1 232 ? 61.963 58.733 -0.588 1.00 40.55 1373 LEU B CA 1
ATOM 4032 C C . LEU B 1 232 ? 62.529 59.974 0.107 1.00 39.91 1373 LEU B C 1
ATOM 4033 O O . LEU B 1 232 ? 61.799 60.864 0.522 1.00 39.79 1373 LEU B O 1
ATOM 4038 N N . LYS B 1 233 ? 63.844 60.030 0.218 1.00 40.34 1374 LYS B N 1
ATOM 4039 C CA . LYS B 1 233 ? 64.483 61.168 0.850 1.00 41.83 1374 LYS B CA 1
ATOM 4040 C C . LYS B 1 233 ? 64.086 62.429 0.107 1.00 41.78 1374 LYS B C 1
ATOM 4041 O O . LYS B 1 233 ? 63.723 63.430 0.714 1.00 41.54 1374 LYS B O 1
ATOM 4047 N N . SER B 1 234 ? 64.151 62.362 -1.218 1.00 43.26 1375 SER B N 1
ATOM 4048 C CA . SER B 1 234 ? 63.798 63.490 -2.074 1.00 44.17 1375 SER B CA 1
ATOM 4049 C C . SER B 1 234 ? 62.367 63.945 -1.783 1.00 44.83 1375 SER B C 1
ATOM 4050 O O . SER B 1 234 ? 62.105 65.154 -1.666 1.00 44.51 1375 SER B O 1
ATOM 4053 N N . TYR B 1 235 ? 61.462 62.969 -1.654 1.00 43.42 1376 TYR B N 1
ATOM 4054 C CA . TYR B 1 235 ? 60.054 63.221 -1.369 1.00 43.04 1376 TYR B CA 1
ATOM 4055 C C . TYR B 1 235 ? 59.809 63.874 -0.005 1.00 42.82 1376 TYR B C 1
ATOM 4056 O O . TYR B 1 235 ? 58.994 64.793 0.114 1.00 42.24 1376 TYR B O 1
ATOM 4065 N N . ILE B 1 236 ? 60.486 63.375 1.025 1.00 42.40 1377 ILE B N 1
ATOM 4066 C CA . ILE B 1 236 ? 60.309 63.905 2.372 1.00 44.13 1377 ILE B CA 1
ATOM 4067 C C . ILE B 1 236 ? 60.716 65.382 2.466 1.00 47.20 1377 ILE B C 1
ATOM 4068 O O . ILE B 1 236 ? 60.158 66.145 3.276 1.00 46.08 1377 ILE B O 1
ATOM 4073 N N 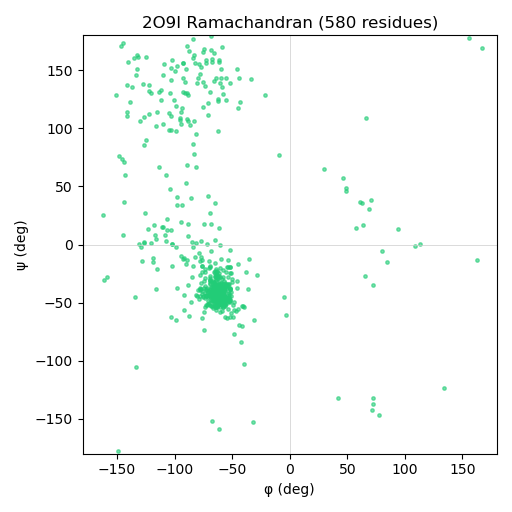. GLU B 1 237 ? 61.669 65.790 1.627 1.00 50.50 1378 GLU B N 1
ATOM 4074 C CA . GLU B 1 237 ? 62.134 67.178 1.625 1.00 53.36 1378 GLU B CA 1
ATOM 4075 C C . GLU B 1 237 ? 61.155 68.081 0.891 1.00 55.06 1378 GLU B C 1
ATOM 4076 O O . GLU B 1 237 ? 60.923 69.221 1.304 1.00 54.85 1378 GLU B O 1
ATOM 4082 N N . CYS B 1 238 ? 60.584 67.563 -0.194 1.00 56.83 1379 CYS B N 1
ATOM 4083 C CA . CYS B 1 238 ? 59.631 68.316 -0.998 1.00 60.09 1379 CYS B CA 1
ATOM 4084 C C . CYS B 1 238 ? 58.212 68.325 -0.441 1.00 62.12 1379 CYS B C 1
ATOM 4085 O O . CYS B 1 238 ? 57.324 68.907 -1.063 1.00 63.78 1379 CYS B O 1
ATOM 4088 N N . ASN B 1 239 ? 57.982 67.693 0.710 1.00 63.25 1380 ASN B N 1
ATOM 4089 C CA . ASN B 1 239 ? 56.629 67.655 1.268 1.00 64.26 1380 ASN B CA 1
ATOM 4090 C C . ASN B 1 239 ? 56.503 67.714 2.790 1.00 65.05 1380 ASN B C 1
ATOM 4091 O O . ASN B 1 239 ? 55.406 67.546 3.320 1.00 63.68 1380 ASN B O 1
ATOM 4096 N N . ARG B 1 240 ? 57.599 67.959 3.501 1.00 67.06 1381 ARG B N 1
ATOM 4097 C CA . ARG B 1 240 ? 57.519 68.002 4.961 1.00 69.96 1381 ARG B CA 1
ATOM 4098 C C . ARG B 1 240 ? 58.436 69.043 5.629 1.00 72.74 1381 ARG B C 1
ATOM 4099 O O . ARG B 1 240 ? 59.420 68.691 6.292 1.00 73.26 1381 ARG B O 1
ATOM 4107 N N . PRO B 1 241 ? 58.110 70.341 5.484 1.00 74.39 1382 PRO B N 1
ATOM 4108 C CA . PRO B 1 241 ? 58.955 71.369 6.103 1.00 76.20 1382 PRO B CA 1
ATOM 4109 C C . PRO B 1 241 ? 59.113 71.161 7.615 1.00 77.66 1382 PRO B C 1
ATOM 4110 O O . PRO B 1 241 ? 60.217 70.943 8.116 1.00 78.49 1382 PRO B O 1
ATOM 4114 N N . GLN B 1 242 ? 57.988 71.229 8.321 1.00 78.52 1383 GLN B N 1
ATOM 4115 C CA . GLN B 1 242 ? 57.910 71.070 9.773 1.00 79.38 1383 GLN B CA 1
ATOM 4116 C C . GLN B 1 242 ? 59.067 70.331 10.452 1.00 78.95 1383 GLN B C 1
ATOM 4117 O O . GLN B 1 242 ? 59.443 69.226 10.055 1.00 78.59 1383 GLN B O 1
ATOM 4123 N N . PRO B 1 243 ? 59.640 70.949 11.499 1.00 78.98 1384 PRO B N 1
ATOM 4124 C CA . PRO B 1 243 ? 60.757 70.452 12.315 1.00 78.48 1384 PRO B CA 1
ATOM 4125 C C . PRO B 1 243 ? 60.436 69.136 13.011 1.00 76.64 1384 PRO B C 1
ATOM 4126 O O . PRO B 1 243 ? 61.333 68.334 13.313 1.00 76.29 1384 PRO B O 1
ATOM 4130 N N . ALA B 1 244 ? 59.151 68.926 13.273 1.00 73.40 1385 ALA B N 1
ATOM 4131 C CA . ALA B 1 244 ? 58.696 67.707 13.925 1.00 70.41 1385 ALA B CA 1
ATOM 4132 C C . ALA B 1 244 ? 59.081 66.503 13.070 1.00 67.54 1385 ALA B C 1
ATOM 4133 O O . ALA B 1 244 ? 58.999 65.353 13.526 1.00 67.54 1385 ALA B O 1
ATOM 4135 N N . HIS B 1 245 ? 59.498 66.785 11.832 1.00 63.38 1386 HIS B N 1
ATOM 4136 C CA . HIS B 1 245 ? 59.889 65.759 10.866 1.00 57.71 1386 HIS B CA 1
ATOM 4137 C C . HIS B 1 245 ? 61.377 65.746 10.555 1.00 52.93 1386 HIS B C 1
ATOM 4138 O O . HIS B 1 245 ? 61.794 65.148 9.575 1.00 51.87 1386 HIS B O 1
ATOM 4145 N N . ARG B 1 246 ? 62.174 66.414 11.381 1.00 48.57 1387 ARG B N 1
ATOM 4146 C CA . ARG B 1 246 ? 63.614 66.428 11.169 1.00 44.65 1387 ARG B CA 1
ATOM 4147 C C . ARG B 1 246 ? 64.085 64.995 11.247 1.00 42.76 1387 ARG B C 1
ATOM 4148 O O . ARG B 1 246 ? 63.605 64.228 12.087 1.00 42.95 1387 ARG B O 1
ATOM 4156 N N . PHE B 1 247 ? 64.993 64.623 10.354 1.00 39.26 1388 PHE B N 1
ATOM 4157 C CA . PHE B 1 247 ? 65.534 63.273 10.355 1.00 36.45 1388 PHE B CA 1
ATOM 4158 C C . PHE B 1 247 ? 64.489 62.190 10.077 1.00 34.04 1388 PHE B C 1
ATOM 4159 O O . PHE B 1 247 ? 64.734 61.006 10.361 1.00 34.83 1388 PHE B O 1
ATOM 4167 N N . LEU B 1 248 ? 63.337 62.574 9.535 1.00 29.19 1389 LEU B N 1
ATOM 4168 C CA . LEU B 1 248 ? 62.315 61.587 9.236 1.00 27.62 1389 LEU B CA 1
ATOM 4169 C C . LEU B 1 248 ? 62.850 60.476 8.303 1.00 29.13 1389 LEU B C 1
ATOM 4170 O O . LEU B 1 248 ? 62.700 59.278 8.606 1.00 31.13 1389 LEU B O 1
ATOM 4175 N N . PHE B 1 249 ? 63.464 60.866 7.185 1.00 27.51 1390 PHE B N 1
ATOM 4176 C CA . PHE B 1 249 ? 64.019 59.906 6.257 1.00 26.88 1390 PHE B CA 1
ATOM 4177 C C . PHE B 1 249 ? 64.921 58.904 6.969 1.00 28.74 1390 PHE B C 1
ATOM 4178 O O . PHE B 1 249 ? 64.903 57.694 6.658 1.00 27.91 1390 PHE B O 1
ATOM 4186 N N . LEU B 1 250 ? 65.711 59.410 7.918 1.00 28.61 1391 LEU B N 1
ATOM 4187 C CA . LEU B 1 250 ? 66.651 58.573 8.667 1.00 30.54 1391 LEU B CA 1
ATOM 4188 C C . LEU B 1 250 ? 65.933 57.645 9.670 1.00 32.45 1391 LEU B C 1
ATOM 4189 O O . LEU B 1 250 ? 66.338 56.506 9.880 1.00 32.30 1391 LEU B O 1
ATOM 4194 N N . LYS B 1 251 ? 64.871 58.136 10.298 1.00 33.08 1392 LYS B N 1
ATOM 4195 C CA . LYS B 1 251 ? 64.118 57.319 11.232 1.00 32.88 1392 LYS B CA 1
ATOM 4196 C C . LYS B 1 251 ? 63.496 56.161 10.451 1.00 33.37 1392 LYS B C 1
ATOM 4197 O O . LYS B 1 251 ? 63.490 55.005 10.910 1.00 31.91 1392 LYS B O 1
ATOM 4203 N N . ILE B 1 252 ? 62.955 56.484 9.279 1.00 31.90 1393 ILE B N 1
ATOM 4204 C CA . ILE B 1 252 ? 62.349 55.468 8.424 1.00 31.99 1393 ILE B CA 1
ATOM 4205 C C . ILE B 1 252 ? 63.374 54.354 8.117 1.00 32.39 1393 ILE B C 1
ATOM 4206 O O . ILE B 1 252 ? 63.072 53.178 8.286 1.00 31.63 1393 ILE B O 1
ATOM 4211 N N . MET B 1 253 ? 64.587 54.730 7.702 1.00 32.85 1394 MET B N 1
ATOM 4212 C CA . MET B 1 253 ? 65.631 53.751 7.383 1.00 31.41 1394 MET B CA 1
ATOM 4213 C C . MET B 1 253 ? 66.036 52.930 8.628 1.00 30.69 1394 MET B C 1
ATOM 4214 O O . MET B 1 253 ? 66.316 51.727 8.542 1.00 30.00 1394 MET B O 1
ATOM 4219 N N . ALA B 1 254 ? 66.057 53.562 9.791 1.00 30.71 1395 ALA B N 1
ATOM 4220 C CA . ALA B 1 254 ? 66.408 52.819 10.984 1.00 32.59 1395 ALA B CA 1
ATOM 4221 C C . ALA B 1 254 ? 65.262 51.819 11.229 1.00 34.08 1395 ALA B C 1
ATOM 4222 O O . ALA B 1 254 ? 65.477 50.673 11.635 1.00 32.59 1395 ALA B O 1
ATOM 4224 N N . MET B 1 255 ? 64.040 52.257 10.948 1.00 35.64 1396 MET B N 1
ATOM 4225 C CA . MET B 1 255 ? 62.874 51.402 11.123 1.00 36.53 1396 MET B CA 1
ATOM 4226 C C . MET B 1 255 ? 62.926 50.213 10.173 1.00 36.75 1396 MET B C 1
ATOM 4227 O O . MET B 1 255 ? 62.513 49.110 10.526 1.00 37.05 1396 MET B O 1
ATOM 4232 N N . LEU B 1 256 ? 63.423 50.436 8.960 1.00 36.09 1397 LEU B N 1
ATOM 4233 C CA . LEU B 1 256 ? 63.529 49.355 7.988 1.00 36.69 1397 LEU B CA 1
ATOM 4234 C C . LEU B 1 256 ? 64.595 48.333 8.409 1.00 37.95 1397 LEU B C 1
ATOM 4235 O O . LEU B 1 256 ? 64.486 47.144 8.132 1.00 37.08 1397 LEU B O 1
ATOM 4240 N N . THR B 1 257 ? 65.642 48.803 9.067 1.00 40.44 1398 THR B N 1
ATOM 4241 C CA . THR B 1 257 ? 66.693 47.908 9.512 1.00 41.85 1398 THR B CA 1
ATOM 4242 C C . THR B 1 257 ? 66.180 47.106 10.702 1.00 42.73 1398 THR B C 1
ATOM 4243 O O . THR B 1 257 ? 66.506 45.922 10.842 1.00 43.67 1398 THR B O 1
ATOM 4247 N N . GLU B 1 258 ? 65.367 47.748 11.544 1.00 42.61 1399 GLU B N 1
ATOM 4248 C CA . GLU B 1 258 ? 64.782 47.078 12.705 1.00 43.49 1399 GLU B CA 1
ATOM 4249 C C . GLU B 1 258 ? 63.781 46.043 12.187 1.00 42.65 1399 GLU B C 1
ATOM 4250 O O . GLU B 1 258 ? 63.713 44.928 12.676 1.00 41.11 1399 GLU B O 1
ATOM 4256 N N . LEU B 1 259 ? 63.010 46.426 11.176 1.00 43.23 1400 LEU B N 1
ATOM 4257 C CA . LEU B 1 259 ? 62.021 45.535 10.581 1.00 42.42 1400 LEU B CA 1
ATOM 4258 C C . LEU B 1 259 ? 62.712 44.302 10.024 1.00 42.39 1400 LEU B C 1
ATOM 4259 O O . LEU B 1 259 ? 62.179 43.201 10.077 1.00 42.54 1400 LEU B O 1
ATOM 4264 N N . ARG B 1 260 ? 63.907 44.487 9.485 1.00 44.41 1401 ARG B N 1
ATOM 4265 C CA . ARG B 1 260 ? 64.651 43.369 8.926 1.00 46.93 1401 ARG B CA 1
ATOM 4266 C C . ARG B 1 260 ? 65.009 42.427 10.070 1.00 46.43 1401 ARG B C 1
ATOM 4267 O O . ARG B 1 260 ? 64.978 41.207 9.921 1.00 45.16 1401 ARG B O 1
ATOM 4275 N N . SER B 1 261 ? 65.337 43.009 11.216 1.00 44.63 1402 SER B N 1
ATOM 4276 C CA . SER B 1 261 ? 65.693 42.238 12.393 1.00 42.92 1402 SER B CA 1
ATOM 4277 C C . SER B 1 261 ? 64.481 41.463 12.917 1.00 43.62 1402 SER B C 1
ATOM 4278 O O . SER B 1 261 ? 64.567 40.269 13.215 1.00 43.95 1402 SER B O 1
ATOM 4281 N N . ILE B 1 262 ? 63.349 42.151 13.026 1.00 43.53 1403 ILE B N 1
ATOM 4282 C CA . ILE B 1 262 ? 62.107 41.550 13.498 1.00 42.51 1403 ILE B CA 1
ATOM 4283 C C . ILE B 1 262 ? 61.673 40.372 12.622 1.00 42.82 1403 ILE B C 1
ATOM 4284 O O . ILE B 1 262 ? 61.038 39.433 13.108 1.00 43.53 1403 ILE B O 1
ATOM 4289 N N . ASN B 1 263 ? 62.029 40.427 11.338 1.00 41.51 1404 ASN B N 1
ATOM 4290 C CA . ASN B 1 263 ? 61.697 39.365 10.398 1.00 40.87 1404 ASN B CA 1
ATOM 4291 C C . ASN B 1 263 ? 62.421 38.078 10.775 1.00 39.89 1404 ASN B C 1
ATOM 4292 O O . ASN B 1 263 ? 61.857 36.985 10.702 1.00 38.86 1404 ASN B O 1
ATOM 4297 N N . ALA B 1 264 ? 63.686 38.217 11.155 1.00 40.16 1405 ALA B N 1
ATOM 4298 C CA . ALA B 1 264 ? 64.499 37.066 11.530 1.00 40.58 1405 ALA B CA 1
ATOM 4299 C C . ALA B 1 264 ? 63.952 36.391 12.784 1.00 41.07 1405 ALA B C 1
ATOM 4300 O O . ALA B 1 264 ? 63.737 35.182 12.800 1.00 39.36 1405 ALA B O 1
ATOM 4302 N N . GLN B 1 265 ? 63.721 37.181 13.829 1.00 41.71 1406 GLN B N 1
ATOM 4303 C CA . GLN B 1 265 ? 63.189 36.650 15.075 1.00 42.56 1406 GLN B CA 1
ATOM 4304 C C . GLN B 1 265 ? 61.820 36.020 14.807 1.00 42.36 1406 GLN B C 1
ATOM 4305 O O . GLN B 1 265 ? 61.517 34.923 15.286 1.00 42.15 1406 GLN B O 1
ATOM 4311 N N . HIS B 1 266 ? 60.999 36.708 14.024 1.00 40.43 1407 HIS B N 1
ATOM 4312 C CA . HIS B 1 266 ? 59.666 36.210 13.738 1.00 40.31 1407 HIS B CA 1
ATOM 4313 C C . HIS B 1 266 ? 59.665 34.829 13.107 1.00 39.69 1407 HIS B C 1
ATOM 4314 O O . HIS B 1 266 ? 58.919 33.959 13.525 1.00 40.15 1407 HIS B O 1
ATOM 4321 N N . THR B 1 267 ? 60.487 34.635 12.088 1.00 40.84 1408 THR B N 1
ATOM 4322 C CA . THR B 1 267 ? 60.552 33.346 11.424 1.00 41.29 1408 THR B CA 1
ATOM 4323 C C . THR B 1 267 ? 60.955 32.283 12.439 1.00 42.64 1408 THR B C 1
ATOM 4324 O O . THR B 1 267 ? 60.359 31.201 12.484 1.00 43.15 1408 THR B O 1
ATOM 4328 N N . GLN B 1 268 ? 61.956 32.596 13.259 1.00 42.80 1409 GLN B N 1
ATOM 4329 C CA . GLN B 1 268 ? 62.416 31.668 14.286 1.00 44.43 1409 GLN B CA 1
ATOM 4330 C C . GLN B 1 268 ? 61.208 31.351 15.159 1.00 44.72 1409 GLN B C 1
ATOM 4331 O O . GLN B 1 268 ? 60.915 30.191 15.451 1.00 44.07 1409 GLN B O 1
ATOM 4337 N N . ARG B 1 269 ? 60.494 32.398 15.554 1.00 45.34 1410 ARG B N 1
ATOM 4338 C CA . ARG B 1 269 ? 59.312 32.238 16.386 1.00 45.95 1410 ARG B CA 1
ATOM 4339 C C . ARG B 1 269 ? 58.269 31.300 15.751 1.00 48.06 1410 ARG B C 1
ATOM 4340 O O . ARG B 1 269 ? 57.805 30.334 16.377 1.00 48.18 1410 ARG B O 1
ATOM 4348 N N . LEU B 1 270 ? 57.908 31.594 14.504 1.00 49.41 1411 LEU B N 1
ATOM 4349 C CA . LEU B 1 270 ? 56.911 30.818 13.781 1.00 49.37 1411 LEU B CA 1
ATOM 4350 C C . LEU B 1 270 ? 57.279 29.342 13.723 1.00 49.93 1411 LEU B C 1
ATOM 4351 O O . LEU B 1 270 ? 56.429 28.481 13.955 1.00 50.27 1411 LEU B O 1
ATOM 4356 N N . LEU B 1 271 ? 58.541 29.049 13.407 1.00 49.74 1412 LEU B N 1
ATOM 4357 C CA . LEU B 1 271 ? 58.996 27.661 13.332 1.00 49.43 1412 LEU B CA 1
ATOM 4358 C C . LEU B 1 271 ? 58.756 26.916 14.645 1.00 49.58 1412 LEU B C 1
ATOM 4359 O O . LEU B 1 271 ? 58.318 25.773 14.640 1.00 51.96 1412 LEU B O 1
ATOM 4364 N N . ARG B 1 272 ? 59.049 27.556 15.769 1.00 49.00 1413 ARG B N 1
ATOM 4365 C CA . ARG B 1 272 ? 58.833 26.926 17.057 1.00 48.74 1413 ARG B CA 1
ATOM 4366 C C . ARG B 1 272 ? 57.366 26.538 17.208 1.00 49.48 1413 ARG B C 1
ATOM 4367 O O . ARG B 1 272 ? 57.053 25.385 17.491 1.00 49.85 1413 ARG B O 1
ATOM 4375 N N . ILE B 1 273 ? 56.468 27.503 17.023 1.00 50.46 1414 ILE B N 1
ATOM 4376 C CA . ILE B 1 273 ? 55.034 27.244 17.145 1.00 50.69 1414 ILE B CA 1
ATOM 4377 C C . ILE B 1 273 ? 54.624 26.127 16.187 1.00 51.25 1414 ILE B C 1
ATOM 4378 O O . ILE B 1 273 ? 53.794 25.286 16.524 1.00 50.99 1414 ILE B O 1
ATOM 4383 N N . GLN B 1 274 ? 55.208 26.139 14.992 1.00 51.54 1415 GLN B N 1
ATOM 4384 C CA . GLN B 1 274 ? 54.931 25.138 13.967 1.00 53.30 1415 GLN B CA 1
ATOM 4385 C C . GLN B 1 274 ? 55.423 23.758 14.431 1.00 54.52 1415 GLN B C 1
ATOM 4386 O O . GLN B 1 274 ? 54.698 22.765 14.343 1.00 54.88 1415 GLN B O 1
ATOM 4392 N N . ASP B 1 275 ? 56.651 23.711 14.938 1.00 55.58 1416 ASP B N 1
ATOM 4393 C CA . ASP B 1 275 ? 57.252 22.468 15.399 1.00 58.00 1416 ASP B CA 1
ATOM 4394 C C . ASP B 1 275 ? 56.422 21.798 16.492 1.00 58.48 1416 ASP B C 1
ATOM 4395 O O . ASP B 1 275 ? 56.448 20.575 16.646 1.00 58.51 1416 ASP B O 1
ATOM 4400 N N . ILE B 1 276 ? 55.686 22.601 17.250 1.00 58.83 1417 ILE B N 1
ATOM 4401 C CA . ILE B 1 276 ? 54.861 22.079 18.335 1.00 59.27 1417 ILE B CA 1
ATOM 4402 C C . ILE B 1 276 ? 53.395 21.893 17.964 1.00 59.26 1417 ILE B C 1
ATOM 4403 O O . ILE B 1 276 ? 52.768 20.939 18.403 1.00 60.09 1417 ILE B O 1
ATOM 4408 N N . HIS B 1 277 ? 52.851 22.801 17.161 1.00 60.05 1418 HIS B N 1
ATOM 4409 C CA . HIS B 1 277 ? 51.445 22.731 16.780 1.00 58.80 1418 HIS B CA 1
ATOM 4410 C C . HIS B 1 277 ? 51.264 23.300 15.378 1.00 57.69 1418 HIS B C 1
ATOM 4411 O O . HIS B 1 277 ? 50.795 24.417 15.215 1.00 59.18 1418 HIS B O 1
ATOM 4418 N N . PRO B 1 278 ? 51.641 22.528 14.344 1.00 56.43 1419 PRO B N 1
ATOM 4419 C CA . PRO B 1 278 ? 51.534 22.929 12.931 1.00 55.95 1419 PRO B CA 1
ATOM 4420 C C . PRO B 1 278 ? 50.212 23.593 12.541 1.00 55.57 1419 PRO B C 1
ATOM 4421 O O . PRO B 1 278 ? 49.147 23.230 13.039 1.00 55.56 1419 PRO B O 1
ATOM 4425 N N . PHE B 1 279 ? 50.298 24.576 11.649 1.00 56.01 1420 PHE B N 1
ATOM 4426 C CA . PHE B 1 279 ? 49.135 25.340 11.198 1.00 54.94 1420 PHE B CA 1
ATOM 4427 C C . PHE B 1 279 ? 49.448 26.044 9.888 1.00 53.68 1420 PHE B C 1
ATOM 4428 O O . PHE B 1 279 ? 48.566 26.254 9.066 1.00 54.54 1420 PHE B O 1
ATOM 4436 N N . ALA B 1 280 ? 50.714 26.404 9.710 1.00 53.07 1421 ALA B N 1
ATOM 4437 C CA . ALA B 1 280 ? 51.197 27.084 8.509 1.00 53.11 1421 ALA B CA 1
ATOM 4438 C C . ALA B 1 280 ? 50.648 26.519 7.194 1.00 53.15 1421 ALA B C 1
ATOM 4439 O O . ALA B 1 280 ? 50.813 25.331 6.897 1.00 54.90 1421 ALA B O 1
ATOM 4441 N N . THR B 1 281 ? 50.006 27.377 6.405 1.00 52.16 1422 THR B N 1
ATOM 4442 C CA . THR B 1 281 ? 49.457 26.969 5.116 1.00 51.27 1422 THR B CA 1
ATOM 4443 C C . THR B 1 281 ? 50.623 26.661 4.170 1.00 52.38 1422 THR B C 1
ATOM 4444 O O . THR B 1 281 ? 51.773 27.000 4.457 1.00 51.89 1422 THR B O 1
ATOM 4448 N N . PRO B 1 282 ? 50.337 26.021 3.021 1.00 53.34 1423 PRO B N 1
ATOM 4449 C CA . PRO B 1 282 ? 51.375 25.675 2.039 1.00 53.71 1423 PRO B CA 1
ATOM 4450 C C . PRO B 1 282 ? 52.196 26.874 1.565 1.00 53.31 1423 PRO B C 1
ATOM 4451 O O . PRO B 1 282 ? 53.423 26.809 1.503 1.00 52.30 1423 PRO B O 1
ATOM 4455 N N . LEU B 1 283 ? 51.513 27.961 1.214 1.00 53.48 1424 LEU B N 1
ATOM 4456 C CA . LEU B 1 283 ? 52.190 29.168 0.744 1.00 53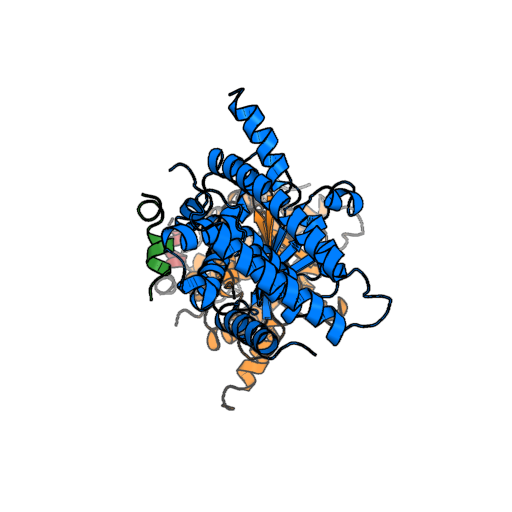.14 1424 LEU B CA 1
ATOM 4457 C C . LEU B 1 283 ? 53.103 29.722 1.839 1.00 53.45 1424 LEU B C 1
ATOM 4458 O O . LEU B 1 283 ? 54.178 30.261 1.548 1.00 53.21 1424 LEU B O 1
ATOM 4463 N N . MET B 1 284 ? 52.668 29.576 3.092 1.00 52.83 1425 MET B N 1
ATOM 4464 C CA . MET B 1 284 ? 53.432 30.037 4.241 1.00 53.23 1425 MET B CA 1
ATOM 4465 C C . MET B 1 284 ? 54.655 29.143 4.429 1.00 54.20 1425 MET B C 1
ATOM 4466 O O . MET B 1 284 ? 55.749 29.618 4.753 1.00 54.84 1425 MET B O 1
ATOM 4471 N N . GLN B 1 285 ? 54.463 27.842 4.235 1.00 54.59 1426 GLN B N 1
ATOM 4472 C CA . GLN B 1 285 ? 55.559 26.892 4.374 1.00 55.92 1426 GLN B CA 1
ATOM 4473 C C . GLN B 1 285 ? 56.665 27.255 3.385 1.00 56.52 1426 GLN B C 1
ATOM 4474 O O . GLN B 1 285 ? 57.848 27.171 3.698 1.00 56.44 1426 GLN B O 1
ATOM 4480 N N . GLU B 1 286 ? 56.268 27.684 2.195 1.00 58.06 1427 GLU B N 1
ATOM 4481 C CA . GLU B 1 286 ? 57.219 28.075 1.164 1.00 60.01 1427 GLU B CA 1
ATOM 4482 C C . GLU B 1 286 ? 57.921 29.381 1.498 1.00 60.27 1427 GLU B C 1
ATOM 4483 O O . GLU B 1 286 ? 59.145 29.484 1.412 1.00 58.65 1427 GLU B O 1
ATOM 4489 N N . LEU B 1 287 ? 57.131 30.378 1.879 1.00 62.22 1428 LEU B N 1
ATOM 4490 C CA . LEU B 1 287 ? 57.657 31.697 2.207 1.00 64.13 1428 LEU B CA 1
ATOM 4491 C C . LEU B 1 287 ? 58.594 31.719 3.413 1.00 66.67 1428 LEU B C 1
ATOM 4492 O O . LEU B 1 287 ? 59.499 32.558 3.485 1.00 66.42 1428 LEU B O 1
ATOM 4497 N N . PHE B 1 288 ? 58.388 30.799 4.353 1.00 69.23 1429 PHE B N 1
ATOM 4498 C CA . PHE B 1 288 ? 59.235 30.746 5.536 1.00 72.54 1429 PHE B CA 1
ATOM 4499 C C . PHE B 1 288 ? 60.330 29.690 5.432 1.00 75.85 1429 PHE B C 1
ATOM 4500 O O . PHE B 1 288 ? 61.517 30.019 5.408 1.00 77.00 1429 PHE B O 1
ATOM 4508 N N . GLY B 1 289 ? 59.939 28.424 5.367 1.00 78.89 1430 GLY B N 1
ATOM 4509 C CA . GLY B 1 289 ? 60.926 27.370 5.265 1.00 82.91 1430 GLY B CA 1
ATOM 4510 C C . GLY B 1 289 ? 60.415 25.986 5.602 1.00 86.34 1430 GLY B C 1
ATOM 4511 O O . GLY B 1 289 ? 61.080 24.999 5.315 1.00 87.34 1430 GLY B O 1
ATOM 4512 N N . ILE B 1 290 ? 59.235 25.896 6.204 1.00 89.88 1431 ILE B N 1
ATOM 4513 C CA . ILE B 1 290 ? 58.687 24.595 6.569 1.00 93.59 1431 ILE B CA 1
ATOM 4514 C C . ILE B 1 290 ? 58.238 23.777 5.364 1.00 96.01 1431 ILE B C 1
ATOM 4515 O O . ILE B 1 290 ? 57.178 23.156 5.403 1.00 97.27 1431 ILE B O 1
ATOM 4520 N N . THR B 1 291 ? 59.012 23.778 4.285 1.00 98.60 1432 THR B N 1
ATOM 4521 C CA . THR B 1 291 ? 58.619 22.977 3.132 1.00 101.25 1432 THR B CA 1
ATOM 4522 C C . THR B 1 291 ? 58.573 21.524 3.606 1.00 102.76 1432 THR B C 1
ATOM 4523 O O . THR B 1 291 ? 57.572 20.825 3.413 1.00 103.40 1432 THR B O 1
ATOM 4527 N N . GLY B 1 292 ? 59.655 21.087 4.246 1.00 103.21 1433 GLY B N 1
ATOM 4528 C CA . GLY B 1 292 ? 59.713 19.735 4.764 1.00 103.28 1433 GLY B CA 1
ATOM 4529 C C . GLY B 1 292 ? 59.465 19.756 6.260 1.00 103.75 1433 GLY B C 1
ATOM 4530 O O . GLY B 1 292 ? 58.863 18.840 6.820 1.00 104.20 1433 GLY B O 1
ATOM 4531 N N . SER C 2 1 ? -7.429 13.315 13.091 1.00 110.53 625 SER C N 1
ATOM 4532 C CA . SER C 2 1 ? -7.574 13.088 14.523 1.00 111.25 625 SER C CA 1
ATOM 4533 C C . SER C 2 1 ? -6.599 13.958 15.307 1.00 111.34 625 SER C C 1
ATOM 4534 O O . SER C 2 1 ? -5.594 14.415 14.766 1.00 111.33 625 SER C O 1
ATOM 4537 N N . LEU C 2 2 ? -6.905 14.184 16.583 1.00 111.17 626 LEU C N 1
ATOM 4538 C CA . LEU C 2 2 ? -6.049 14.989 17.449 1.00 110.61 626 LEU C CA 1
ATOM 4539 C C . LEU C 2 2 ? -4.738 14.237 17.646 1.00 109.21 626 LEU C C 1
ATOM 4540 O O . LEU C 2 2 ? -3.673 14.836 17.791 1.00 109.66 626 LEU C O 1
ATOM 4545 N N . THR C 2 3 ? -4.832 12.912 17.656 1.00 106.96 627 THR C N 1
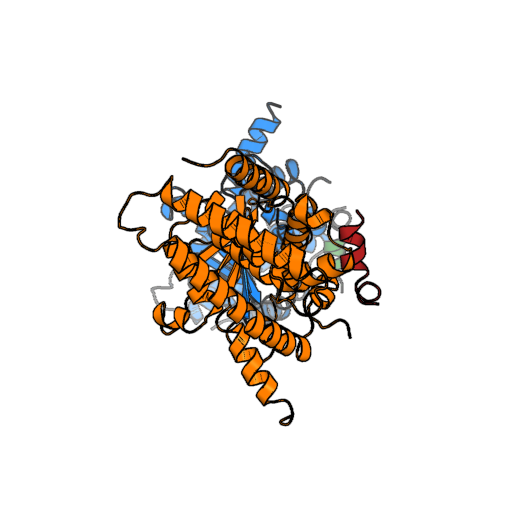ATOM 4546 C CA . THR C 2 3 ? -3.659 12.067 17.807 1.00 104.84 627 THR C CA 1
ATOM 4547 C C . THR C 2 3 ? -2.950 12.097 16.457 1.00 100.94 627 THR C C 1
ATOM 4548 O O . THR C 2 3 ? -1.733 12.260 16.382 1.00 100.68 627 THR C O 1
ATOM 4552 N N . GLU C 2 4 ? -3.740 11.970 15.394 1.00 98.93 628 GLU C N 1
ATOM 4553 C CA . GLU C 2 4 ? -3.240 11.961 14.022 1.00 94.42 628 GLU C CA 1
ATOM 4554 C C . GLU C 2 4 ? -2.607 13.281 13.580 1.00 95.59 628 GLU C C 1
ATOM 4555 O O . GLU C 2 4 ? -1.912 13.321 12.566 1.00 92.94 628 GLU C O 1
ATOM 4561 N N . ARG C 2 5 ? -2.853 14.357 14.324 1.00 95.98 629 ARG C N 1
ATOM 4562 C CA . ARG C 2 5 ? -2.282 15.655 13.974 1.00 98.49 629 ARG C CA 1
ATOM 4563 C C . ARG C 2 5 ? -1.107 16.004 14.870 1.00 98.36 629 ARG C C 1
ATOM 4564 O O . ARG C 2 5 ? -0.655 17.150 14.892 1.00 99.46 629 ARG C O 1
ATOM 4572 N N . HIS C 2 6 ? -0.620 15.017 15.615 1.00 98.05 630 HIS C N 1
ATOM 4573 C CA . HIS C 2 6 ? 0.502 15.231 16.520 1.00 97.07 630 HIS C CA 1
ATOM 4574 C C . HIS C 2 6 ? 1.411 14.007 16.541 1.00 95.19 630 HIS C C 1
ATOM 4575 O O . HIS C 2 6 ? 1.620 13.388 17.588 1.00 95.35 630 HIS C O 1
ATOM 4582 N N . LYS C 2 7 ? 1.945 13.670 15.369 1.00 92.42 631 LYS C N 1
ATOM 4583 C CA . LYS C 2 7 ? 2.836 12.528 15.199 1.00 89.23 631 LYS C CA 1
ATOM 4584 C C . LYS C 2 7 ? 3.949 12.471 16.239 1.00 86.76 631 LYS C C 1
ATOM 4585 O O . LYS C 2 7 ? 3.886 11.682 17.181 1.00 86.60 631 LYS C O 1
ATOM 4591 N N . ILE C 2 8 ? 4.965 13.311 16.063 1.00 83.86 632 ILE C N 1
ATOM 4592 C CA . ILE C 2 8 ? 6.106 13.357 16.978 1.00 81.08 632 ILE C CA 1
ATOM 4593 C C . ILE C 2 8 ? 5.680 13.416 18.443 1.00 79.87 632 ILE C C 1
ATOM 4594 O O . ILE C 2 8 ? 6.077 12.570 19.237 1.00 78.34 632 ILE C O 1
ATOM 4599 N N . LEU C 2 9 ? 4.877 14.417 18.799 1.00 79.22 633 LEU C N 1
ATOM 4600 C CA . LEU C 2 9 ? 4.405 14.559 20.178 1.00 78.89 633 LEU C CA 1
ATOM 4601 C C . LEU C 2 9 ? 3.937 13.200 20.703 1.00 78.83 633 LEU C C 1
ATOM 4602 O O . LEU C 2 9 ? 4.423 12.726 21.734 1.00 78.05 633 LEU C O 1
ATOM 4607 N N . HIS C 2 10 ? 2.999 12.579 19.983 1.00 79.77 634 HIS C N 1
ATOM 4608 C CA . HIS C 2 10 ? 2.472 11.263 20.359 1.00 80.40 634 HIS C CA 1
ATOM 4609 C C . HIS C 2 10 ? 3.585 10.214 20.297 1.00 80.14 634 HIS C C 1
ATOM 4610 O O . HIS C 2 10 ? 3.728 9.375 21.189 1.00 78.60 634 HIS C O 1
ATOM 4617 N N . ARG C 2 11 ? 4.362 10.268 19.222 1.00 80.09 635 ARG C N 1
ATOM 4618 C CA . ARG C 2 11 ? 5.477 9.354 19.034 1.00 80.66 635 ARG C CA 1
ATOM 4619 C C . ARG C 2 11 ? 6.399 9.461 20.250 1.00 80.09 635 ARG C C 1
ATOM 4620 O O . ARG C 2 11 ? 6.979 8.473 20.697 1.00 79.94 635 ARG C O 1
ATOM 4628 N N . LEU C 2 12 ? 6.518 10.670 20.790 1.00 79.61 636 LEU C N 1
ATOM 4629 C CA . LEU C 2 12 ? 7.369 10.905 21.949 1.00 79.10 636 LEU C CA 1
ATOM 4630 C C . LEU C 2 12 ? 6.698 10.439 23.230 1.00 79.56 636 LEU C C 1
ATOM 4631 O O . LEU C 2 12 ? 7.382 10.092 24.199 1.00 79.74 636 LEU C O 1
ATOM 4636 N N . LEU C 2 13 ? 5.364 10.414 23.231 1.00 79.32 637 LEU C N 1
ATOM 4637 C CA . LEU C 2 13 ? 4.620 9.999 24.418 1.00 79.45 637 LEU C CA 1
ATOM 4638 C C . LEU C 2 13 ? 4.815 8.543 24.857 1.00 80.68 637 LEU C C 1
ATOM 4639 O O . LEU C 2 13 ? 4.559 8.217 26.016 1.00 80.24 637 LEU C O 1
ATOM 4644 N N . GLN C 2 14 ? 5.263 7.669 23.957 1.00 82.96 638 GLN C N 1
ATOM 4645 C CA . GLN C 2 14 ? 5.502 6.271 24.332 1.00 85.89 638 GLN C CA 1
ATOM 4646 C C . GLN C 2 14 ? 6.908 5.780 23.991 1.00 88.34 638 GLN C C 1
ATOM 4647 O O . GLN C 2 14 ? 7.247 5.591 22.821 1.00 88.46 638 GLN C O 1
ATOM 4653 N N . GLU C 2 15 ? 7.713 5.566 25.030 1.00 90.56 639 GLU C N 1
ATOM 4654 C CA . GLU C 2 15 ? 9.088 5.098 24.884 1.00 92.54 639 GLU C CA 1
ATOM 4655 C C . GLU C 2 15 ? 9.717 4.786 26.243 1.00 93.01 639 GLU C C 1
ATOM 4656 O O . GLU C 2 15 ? 10.473 5.588 26.797 1.00 93.89 639 GLU C O 1
ATOM 4662 N N . SER D 2 1 ? 65.751 22.588 -7.989 1.00 113.43 1625 SER D N 1
ATOM 4663 C CA . SER D 2 1 ? 65.870 24.013 -8.268 1.00 113.73 1625 SER D CA 1
ATOM 4664 C C . SER D 2 1 ? 65.080 24.803 -7.227 1.00 114.00 1625 SER D C 1
ATOM 4665 O O . SER D 2 1 ? 64.208 24.252 -6.552 1.00 113.79 1625 SER D O 1
ATOM 4668 N N . LEU D 2 2 ? 65.393 26.092 -7.100 1.00 114.03 1626 LEU D N 1
ATOM 4669 C CA . LEU D 2 2 ? 64.718 26.959 -6.138 1.00 113.79 1626 LEU D CA 1
ATOM 4670 C C . LEU D 2 2 ? 63.290 27.263 -6.583 1.00 113.99 1626 LEU D C 1
ATOM 4671 O O . LEU D 2 2 ? 62.556 27.983 -5.905 1.00 114.04 1626 LEU D O 1
ATOM 4676 N N . THR D 2 3 ? 62.900 26.705 -7.726 1.00 114.09 1627 THR D N 1
ATOM 4677 C CA . THR D 2 3 ? 61.562 26.922 -8.266 1.00 113.89 1627 THR D CA 1
ATOM 4678 C C . THR D 2 3 ? 60.778 25.617 -8.321 1.00 113.54 1627 THR D C 1
ATOM 4679 O O . THR D 2 3 ? 59.650 25.584 -8.820 1.00 113.52 1627 THR D O 1
ATOM 4683 N N . GLU D 2 4 ? 61.376 24.547 -7.804 1.00 112.65 1628 GLU D N 1
ATOM 4684 C CA . GLU D 2 4 ? 60.731 23.240 -7.810 1.00 111.74 1628 GLU D CA 1
ATOM 4685 C C . GLU D 2 4 ? 59.928 22.997 -6.533 1.00 110.31 1628 GLU D C 1
ATOM 4686 O O . GLU D 2 4 ? 58.802 22.496 -6.584 1.00 109.58 1628 GLU D O 1
ATOM 4692 N N . ARG D 2 5 ? 60.504 23.358 -5.391 1.00 109.04 1629 ARG D N 1
ATOM 4693 C CA . ARG D 2 5 ? 59.829 23.174 -4.108 1.00 107.71 1629 ARG D CA 1
ATOM 4694 C C . ARG D 2 5 ? 59.068 24.443 -3.721 1.00 105.16 1629 ARG D C 1
ATOM 4695 O O . ARG D 2 5 ? 58.959 24.790 -2.542 1.00 104.30 1629 ARG D O 1
ATOM 4703 N N . HIS D 2 6 ? 58.547 25.131 -4.732 1.00 102.60 1630 HIS D N 1
ATOM 4704 C CA . HIS D 2 6 ? 57.790 26.364 -4.535 1.00 99.14 1630 HIS D CA 1
ATOM 4705 C C . HIS D 2 6 ? 56.650 26.472 -5.543 1.00 95.63 1630 HIS D C 1
ATOM 4706 O O . HIS D 2 6 ? 56.330 27.565 -6.017 1.00 95.06 1630 HIS D O 1
ATOM 4713 N N . LYS D 2 7 ? 56.040 25.332 -5.860 1.00 91.59 1631 LYS D N 1
ATOM 4714 C CA . LYS D 2 7 ? 54.939 25.276 -6.812 1.00 87.39 1631 LYS D CA 1
ATOM 4715 C C . LYS D 2 7 ? 53.974 26.451 -6.669 1.00 84.27 1631 LYS D C 1
ATOM 4716 O O . LYS D 2 7 ? 53.705 27.156 -7.643 1.00 83.50 1631 LYS D O 1
ATOM 4722 N N . ILE D 2 8 ? 53.462 26.667 -5.460 1.00 80.33 1632 ILE D N 1
ATOM 4723 C CA . ILE D 2 8 ? 52.511 27.748 -5.234 1.00 76.95 1632 ILE D CA 1
ATOM 4724 C C . ILE D 2 8 ? 53.092 29.133 -5.493 1.00 74.19 1632 ILE D C 1
ATOM 4725 O O . ILE D 2 8 ? 52.430 29.990 -6.085 1.00 73.72 1632 ILE D O 1
ATOM 4730 N N . LEU D 2 9 ? 54.324 29.362 -5.057 1.00 70.95 1633 LEU D N 1
ATOM 4731 C CA . LEU D 2 9 ? 54.941 30.660 -5.274 1.00 68.19 1633 LEU D CA 1
ATOM 4732 C C . LEU D 2 9 ? 55.128 30.858 -6.765 1.00 67.69 1633 LEU D C 1
ATOM 4733 O O . LEU D 2 9 ? 54.848 31.925 -7.309 1.00 67.25 1633 LEU D O 1
ATOM 4738 N N . HIS D 2 10 ? 55.594 29.800 -7.420 1.00 67.71 1634 HIS D N 1
ATOM 4739 C CA . HIS D 2 10 ? 55.843 29.808 -8.852 1.00 66.63 1634 HIS D CA 1
ATOM 4740 C C . HIS D 2 10 ? 54.546 29.956 -9.645 1.00 64.48 1634 HIS D C 1
ATOM 4741 O O . HIS D 2 10 ? 54.507 30.627 -10.674 1.00 63.81 1634 HIS D O 1
ATOM 4748 N N . ARG D 2 11 ? 53.484 29.323 -9.163 1.00 62.43 1635 ARG D N 1
ATOM 4749 C CA . ARG D 2 11 ? 52.196 29.395 -9.833 1.00 60.55 1635 ARG D CA 1
ATOM 4750 C C . ARG D 2 11 ? 51.677 30.831 -9.820 1.00 60.15 1635 ARG D C 1
ATOM 4751 O O . ARG D 2 11 ? 51.200 31.333 -10.843 1.00 59.82 1635 ARG D O 1
ATOM 4759 N N . LEU D 2 12 ? 51.792 31.490 -8.666 1.00 58.96 1636 LEU D N 1
ATOM 4760 C CA . LEU D 2 12 ? 51.324 32.867 -8.501 1.00 56.87 1636 LEU D CA 1
ATOM 4761 C C . LEU D 2 12 ? 52.090 33.861 -9.367 1.00 56.21 1636 LEU D C 1
ATOM 4762 O O . LEU D 2 12 ? 51.519 34.835 -9.856 1.00 55.44 1636 LEU D O 1
ATOM 4767 N N . LEU D 2 13 ? 53.380 33.618 -9.551 1.00 56.18 1637 LEU D N 1
ATOM 4768 C CA . LEU D 2 13 ? 54.196 34.504 -10.368 1.00 58.81 1637 LEU D CA 1
ATOM 4769 C C . LEU D 2 13 ? 53.929 34.291 -11.858 1.00 60.15 1637 LEU D C 1
ATOM 4770 O O . LEU D 2 13 ? 54.228 35.148 -12.680 1.00 60.13 1637 LEU D O 1
ATOM 4775 N N . GLN D 2 14 ? 53.349 33.146 -12.199 1.00 63.87 1638 GLN D N 1
ATOM 4776 C CA . GLN D 2 14 ? 53.045 32.811 -13.593 1.00 66.84 1638 GLN D CA 1
ATOM 4777 C C . GLN D 2 14 ? 51.644 33.190 -14.047 1.00 67.80 1638 GLN D C 1
ATOM 4778 O O . GLN D 2 14 ? 51.345 33.149 -15.242 1.00 67.02 1638 GLN D O 1
ATOM 4784 N N . GLU D 2 15 ? 50.783 33.537 -13.097 1.00 70.00 1639 GLU D N 1
ATOM 4785 C CA . GLU D 2 15 ? 49.427 33.942 -13.436 1.00 72.76 1639 GLU D CA 1
ATOM 4786 C C . GLU D 2 15 ? 49.284 35.458 -13.341 1.00 73.11 1639 GLU D C 1
ATOM 4787 O O . GLU D 2 15 ? 49.154 36.100 -14.403 1.00 73.02 1639 GLU D O 1
#

CATH classification: 1.10.565.10

Solvent-accessible surface area: 28518 Å² total; per-residue (Å²): 104,34,74,85,119,15,148,110,11,16,167,45,0,46,48,0,13,128,136,23,19,35,76,81,9,57,136,10,113,150,28,115,58,9,35,73,105,113,173,128,92,37,63,87,48,71,74,1,82,123,8,30,49,33,47,56,14,13,0,54,0,79,7,113,55,37,3,34,14,36,0,106,15,5,76,80,64,55,16,116,42,31,5,25,20,16,39,2,55,0,30,8,25,18,50,9,4,97,15,0,3,40,0,0,36,55,0,33,57,0,140,124,11,52,49,48,0,15,0,4,0,0,57,17,0,3,16,3,0,6,26,0,4,26,0,37,24,4,46,32,158,73,7,16,28,83,0,31,112,3,18,11,48,20,41,135,55,82,65,24,144,138,77,30,42,128,15,63,19,4,90,4,6,47,90,0,59,160,33,147,19,71,99,46,0,13,0,0,0,0,0,3,4,0,0,6,14,82,14,114,46,23,118,73,101,172,64,0,42,72,25,40,90,56,0,15,78,2,0,108,22,23,7,112,56,72,24,93,81,121,90,59,167,118,10,32,102,108,0,56,61,11,15,97,76,1,75,69,7,18,65,94,26,31,92,28,11,50,70,7,28,88,31,34,92,28,14,15,82,3,6,51,24,10,24,39,14,142,88,110,36,70,100,100,10,112,96,16,14,99,53,0,46,61,0,8,132,126,21,18,41,72,76,4,66,141,13,142,148,40,110,54,10,58,69,60,162,136,152,87,44,64,95,68,66,65,0,86,148,6,25,67,25,48,60,13,20,0,49,8,67,8,128,27,43,2,26,14,49,2,124,11,13,67,70,68,73,20,115,32,31,6,36,21,16,39,2,54,0,28,8,31,15,45,6,5,101,15,2,3,34,0,0,43,63,0,36,83,0,133,112,12,48,54,51,0,12,0,4,0,1,62,14,0,8,16,3,0,6,30,0,3,27,0,36,21,2,39,32,170,81,6,16,32,94,0,35,121,7,16,13,41,8,36,107,54,102,60,20,108,126,27,10,49,146,12,61,25,4,77,6,4,23,105,0,66,168,30,141,18,67,101,48,0,13,0,0,0,1,0,6,7,0,0,8,24,87,18,121,49,20,124,74,111,132,60,0,58,98,26,40,103,62,0,17,82,0,0,102,18,18,13,123,57,70,22,112,86,105,88,45,159,126,6,34,107,90,0,60,64,20,17,94,79,1,81,63,13,19,63,70,22,29,102,15,13,66,65,7,22,89,32,61,93,23,9,18,77,3,6,46,13,9,30,40,29,71,109,92,40,29,120,142,0,146,50,0,47,163,25,9,98,154,104,48,24,121,110,1,153,50,0,40,121,13,21,126,142

Sequence (588 aa):
GLTEEQRMMIRELMDAQMKTFDTTFSHFKNFRLPGVLSREEAAKWSQVRKDLCSLKVSLQLRGEDGSVWNYKPPADSGGKEIFSLLPHMADMSTYMFKGIISFAKVISYFRDLPIEDQISLLKGAAFELSQLRFNTVFNAETGTWECGRLSYCLEDTAGGFQQLLLEPMLKFHYMLKKLQLHEEEYVLMQAISLFSPDRPGVLQHRVVDQLQEQFAITLKSYIECNRPQPAHRFLFLKIMAMLTELRSINAQHTQRLLRIQDIHPFATPLMQELFGITGGLTEEQRMMIRELMDAQMKTFDTTFSHFKNFRLPGVLSREEAAKWSQVRKDLCSLKVSLQLRGEDGSVWNYKPPADSGGKEIFSLLPHMADMSTYMFKGIISFAKVISYFRDLPIEDQISLLKGAAFELSQLRFNTVFNAETGTWECGRLSYCLEDTAGGFQQLLLEPMLKFHYMLKKLQLHEEEYVLMQAISLFSPDRPGVLQHRVVDQLQEQFAITLKSYIECNRPQPAHRFLFLKIMAMLTELRSINAQHTQRLLRIQDIHPFATPLMQELFGITGSLTERHKILHRLLQESLTERHKILHRLLQE

Organism: Homo sapiens (NCBI:txid9606)

GO terms:
  GO:1990837 sequence-specific double-stranded DNA binding (F, IDA)
  GO:0045892 negative regulation of DNA-templated transcription (P, IDA)
  GO:0000977 RNA polymerase II transcription regulatory region sequence-specific DNA binding (F, IDA)
  GO:0001228 DNA-binding transcription activator activity, RNA polymerase II-specific (F, IDA)
  GO:0045944 positive regulation of transcription by RNA polymerase II (P, IDA)
  GO:0004879 nuclear receptor activity (F, IDA)
  GO:0042178 xenobiotic catabolic process (P, IDA)
  GO:0042908 xenobiotic transport (P, IDA)
  GO:0045893 positive regulation of DNA-templated transcription (P, IDA)
  GO:0006805 xenobiotic metabolic process (P, IDA)
  GO:0005634 nucleus (C, EXP)
  GO:0005737 cytoplasm (C, EXP)
  GO:0005515 protein binding (F, IPI)
  GO:0007165 signal transduction (P, TAS)
  GO:0008202 steroid metabolic process (P, TAS)
  GO:0005654 nucleoplasm (C, TAS)
  GO:0005654 nucleoplasm (C, IDA)
  GO:0016922 nuclear receptor binding (F, IDA)
  GO:0006355 regulation of DNA-templated transcription (P, IDA)

Secondary structure (DSSP, 8-state):
---HHHHHHHHHHHHHHHHH--TT--S--S---------HHHHHHHHHHHHSGGG-EEEEEE-TTS-EEEEEPPPS-SSGGGGTTHHHHHHHHHHHHHHHHHHHHH-HHHHTS-HHHHHHHHHHHHHHHHHHHHHHTEETTTTEEEETTEEEEEPP-TT-HHHHTTSHHHHHHHHHHHT---HHHHHHHHHHHHT-TTSTT-S-HHHHHHHHHHHHHHHHHHHHHH--SGGGTTHHHHHHHHHHHHHHHHHHHHHHHHHHHHHS----HHHHHHHT---/---HHHHHHHHHHHHHHHHH--TT-TT--S---PPP---TTSHHHHHHHHHHHTT-EEEEEE-TTS-EEEEE---S-TTTTT-TTHHHHHHHHHHHHHHHHHHHHT-HHHHTS-HHHHHHHHHHHHHHHHHHHHHTTEETTTTEEEETTEEEEE---TT-HHHHTTSHHHHHHHHHHHT---HHHHHHHHHHHHS-TTSTT-S-HHHHHHHHHHHHHHHHHHHHHH--SGGGTTHHHHHHHHHHHHHHHHHHHHHHHHHHHHHS----HHHHHHHSTT-/-TTTT-HHHHHHH--/-TTTTTHHHHHHHH-

Foldseek 3Di:
DDDPVLVVLLVLLVVLCVVQQPQQCPVQDPADAQDPDPDVVVVLQVVLCVLLPQVQKKKWFQDDVRDIDIGHQDDDDDHCSSCRCVRRVLSVLVSQLVSLLSSLVSNPLLVPDDVQQNLLLSLLCSVVLSLLSQLVQADLVQQKRNRNRMIIGGDADPPGPVVSCVQLSSVLSVVVVVLVDDPSLSSLLSLLSSLDLPGPRHDCSVSSVVVSVVSLVSNVVCCVVPPVDPVCVCVSVSSVVSSVSSSVSSVVVLVSVLSVCVVPNRHDPVVCSSSVNVD/DAPPVLVVVLVLLLVLCVVQPPQQCVVQDPADAQDDDDPPCVVLQVVLLVLQPLVAWKKWFQDPVGDIDIGHQDDPDPGPSRCRCLLRVQSVLVSQLVSLLSSLVSDPLNVVDDPQLNLQLSLQCSVVLSLLSQLVQADLPQQWRDRNRMIIGGPQDDVGPVVSCVDVSRVLSNVVVVLVDDSSLSSLLSLLSSLQLPGPRHDPSPSSVVRSVVSLVSNVVVCVVPPPDPSCVCVSVVSVVSSVSSSVVSVVVLVSVVSNCVVPNNNDCVRCSSRPVPD/DVCVVCPVVNVVVPD/DVLPVCVPVNVVVVD

InterPro domains:
  IPR000536 Nuclear hormone receptor, ligand-binding domain [PF00104] (243-411)
  IPR000536 Nuclear hormone receptor, ligand-binding domain [PS51843] (146-433)
  IPR000536 Nuclear hormone receptor, ligand-binding domain [SM00430] (245-404)
  IPR001628 Zinc finger, nuclear hormone receptor-type [PF00105] (40-109)
  IPR001628 Zinc finger, nuclear hormone receptor-type [PR00047] (41-57)
  IPR001628 Zinc finger, nuclear hormone receptor-type [PR00047] (57-72)
  IPR001628 Zinc finger, nuclear hormone receptor-type [PR00047] (91-99)
  IPR001628 Zinc finger, nuclear hormone receptor-type [PR00047] (99-107)
  IPR001628 Zinc finger, nuclear hormone receptor-type [PS00031] (41-67)
  IPR001628 Zinc finger, nuclear hormone receptor-type [PS51030] (38-114)
  IPR001628 Zinc finger, nuclear hormone receptor-type [SM00399] (38-110)
  IPR001723 Nuclear hormone receptor [PR00398] (103-113)
  IPR001723 Nuclear hormone receptor [PR00398] (246-267)
  IPR001723 Nuclear hormone receptor [PR00398] (267-283)
  IPR001723 Nuclear hormone receptor [PR00398] (333-348)
  IPR001723 Nuclear hormone receptor [PR00398] (392-409)
  IPR013088 Zinc finger, NHR/GATA-type [G3DSA:3.30.50.10] (33-138)
  IPR035500 Nuclear hormone receptor-like domain superfamily [G3DSA:1.10.565.10] (142-434)
  IPR035500 Nuclear hormone receptor-like domain superfamily [SSF48508] (143-430)
  IPR050234 Nuclear hormone receptor family NR1 subfamily [PTHR24082] (29-427)

Radius of gyration: 32.79 Å; Cα contacts (8 Å, |Δi|>4): 703; chains: 4; bounding box: 88×66×74 Å